Protein AF-0000000082330480 (afdb_homodimer)

Nearest PDB structures (foldseek):
  2rbc-assembly1_A-2  TM=8.526E-01  e=3.626E-24  Agrobacterium fabrum str. C58
  5c3z-assembly1_B  TM=8.902E-01  e=1.037E-22  Homo sapiens
  7agh-assembly1_B  TM=8.141E-01  e=7.090E-24  Escherichia coli K-12
  7agh-assembly2_A  TM=8.006E-01  e=2.551E-23  Escherichia coli K-12
  5bye-assembly1_B  TM=8.505E-01  e=7.400E-21  Homo sapiens

Radius of gyration: 28.76 Å; Cα contacts (8 Å, |Δi|>4): 1494; chains: 2; bounding box: 63×85×65 Å

Secondary structure (DSSP, 8-state):
---EEEEES--EEEEEEEESS---TTEEEEEEEEEEEEE-HHHHHHHHHHHTT-EEEEEEEEESSHHHHHHHHHHHHHT-B-TTEEEETT-PPPEEEEEE-TT--EEEEEE-TTTT---GGG--HHHHHTSSEEEE-SS-HHHHHHHHHHHHHTT-EEEE--GGGGGGS--HHHHHH-SEEEEEHHHHHHHHTTGGGSS--TT-EEEEE-GGG-EEEEETTEEEEEPPP----S--TTHHHHHHHHHHHHHTTT--HHHHHHHHHHHHHHHHTSSSSS-PPPHHHHHHHHHHHH-/---EEEEES--EEEEEEEESS---TTEEEEEEEEEEEEE-HHHHHHHHHHHTT-EEEEEEEEESSHHHHHHHHHHHHHT-B-TTEEEETT-PPPEEEEEE-TT--EEEEEE-TTTT---GGG--HHHHHTSSEEEE-SS-HHHHHHHHHHHHHTT-EEEE--GGGGGGS--HHHHHH-SEEEEEHHHHHHHHTTGGGGS--TT-EEEEE-GGG-EEEEETTEEEEEPPP----S--TTHHHHHHHHHHHHHTTT--HHHHHHHHHHHHHHHHTSSSSS-PPPHHHHHHHHHHHH-

Solvent-accessible surface area (backbone atoms only — not comparable to full-atom values): 28618 Å² total; per-residue (Å²): 126,76,55,32,37,36,22,27,17,31,35,26,31,36,35,40,36,35,22,65,42,74,56,42,77,80,32,75,26,46,44,74,44,77,48,73,36,49,30,37,61,20,42,38,23,28,35,22,24,17,36,52,67,31,49,23,29,33,38,29,15,25,10,67,35,71,56,21,50,51,33,50,50,53,35,46,75,39,53,31,41,59,86,51,43,42,70,38,78,96,37,46,33,14,34,38,36,40,39,32,25,71,85,66,45,38,23,37,37,32,40,62,52,34,26,68,64,62,43,51,89,67,58,56,62,67,66,57,58,69,35,59,29,38,40,39,34,66,42,56,43,65,32,47,29,47,54,40,49,52,21,53,75,63,72,26,48,28,31,37,34,42,65,94,50,46,88,75,52,74,47,61,66,37,56,44,53,24,42,30,37,49,33,40,53,69,53,44,58,58,38,69,71,37,76,63,68,73,63,46,45,80,77,28,36,38,36,35,37,50,69,72,62,16,37,34,38,42,38,81,90,43,76,44,77,42,73,37,69,96,62,69,76,68,27,63,52,53,12,66,30,18,20,53,19,32,29,49,62,33,42,74,72,64,47,54,68,67,61,16,48,48,45,8,49,47,27,17,44,54,11,13,47,31,77,52,44,77,46,44,49,38,48,68,55,47,52,51,56,52,58,66,62,76,102,128,76,57,31,37,35,23,27,18,31,35,26,31,35,35,40,35,36,23,63,42,73,56,42,77,81,32,76,26,46,43,76,44,76,50,75,36,46,30,37,61,20,42,36,23,27,35,21,25,18,37,52,66,32,50,22,30,34,38,30,16,25,9,67,35,71,57,22,50,51,33,50,51,53,36,48,75,40,54,31,42,59,86,50,42,42,70,40,78,96,39,46,34,14,33,38,37,41,39,31,23,72,87,66,45,38,24,37,38,33,40,60,54,36,25,69,64,62,44,53,88,67,60,57,62,67,66,56,58,69,35,58,31,38,39,38,35,64,40,54,44,65,30,47,28,47,53,40,48,51,21,53,75,63,71,28,48,28,31,36,33,42,65,94,50,47,89,76,52,74,47,62,66,36,55,45,55,24,43,30,38,49,32,43,53,70,52,43,57,57,38,66,71,36,76,62,70,74,63,46,46,81,76,27,36,38,36,35,38,50,70,72,63,16,37,35,37,42,38,81,90,44,75,45,78,40,74,37,69,97,63,68,77,68,26,63,53,52,12,68,30,19,19,52,21,32,28,50,61,33,43,74,71,64,45,54,70,67,62,17,49,49,47,7,48,46,27,16,44,54,12,14,47,29,77,53,42,77,45,45,49,38,48,67,55,46,52,50,57,51,57,65,62,76,101

InterPro domains:
  IPR002139 Ribokinase/fructokinase [PR00990] (7-28)
  IPR002139 Ribokinase/fructokinase [PR00990] (34-53)
  IPR002139 Ribokinase/fructokinase [PR00990] (173-188)
  IPR002139 Ribokinase/fructokinase [PR00990] (206-217)
  IPR011611 Carbohydrate kinase PfkB [PF00294] (5-280)
  IPR029056 Ribokinase-like [G3DSA:3.40.1190.20] (3-293)
  IPR029056 Ribokinase-like [SSF53613] (3-290)

Foldseek 3Di:
DAFEEEEEFFKAKEKEWEWQDDDDPVDDIDTPDMDIDIDDLRLLLQLLLLLQVHAYEYAWEAEPDPRRVRSVVRSVVSPYDDPRYYYHYPKHGWYKYWYAHPVRDIDIDIDHICGQVQALVNDDLCVLLVGQEYEYEQHAQRNLLSSLVSCVVNVHAYEYEDPPCVVPHDNLSNQLSHQEYEEEPVRVVVCVVPCRCVSHDQFHWYWYAHPQQAIWIDGPVGIETDGADDADFDAQRSLSSQLVSQLCSQVVVPHDPNVSRLLSRLQSRQCRNDDDRSPGHHSVVSVVVVVVVVD/DAFEEEEEFFKAKEKEWEWQDDDDPVDDIDTPDMDIDIDDLRLLLQLLLLLQVHAYEYAWEAEPDPRRVRSVVRSVVSPYDDPRYYYDYPKHGWYKYWYAHPVRDIDIDIDHICGAVQALVNDDLCVLLVGQEYEYEQHAQRNLLSSLVSCVVNVRAYEYEDPPCVVPHDNLSNLLSHQEYEEEPVRVVVCVVPCRCVSHDQFHWYWYAHPQQAIWIDGPVGIETDGADDADFDAQRSLSSQLVSQLCSQVVVPHDPNVSRLLSRLQSRQCRNDDDRSPGHHSVVSVVVVVVVVD

Structure (mmCIF, N/CA/C/O backbone):
data_AF-0000000082330480-model_v1
#
loop_
_entity.id
_entity.type
_entity.pdbx_description
1 polymer 'Carbohydrate kinase family protein'
#
loop_
_atom_site.group_PDB
_atom_site.id
_atom_site.type_symbol
_atom_site.label_atom_id
_atom_site.label_alt_id
_atom_site.label_comp_id
_atom_site.label_asym_id
_atom_site.label_entity_id
_atom_site.label_seq_id
_atom_site.pdbx_PDB_ins_code
_atom_site.Cartn_x
_atom_site.Cartn_y
_atom_site.Cartn_z
_atom_site.occupancy
_atom_site.B_iso_or_equiv
_atom_site.auth_seq_id
_atom_site.auth_comp_id
_atom_site.auth_asym_id
_atom_site.auth_atom_id
_atom_site.pdbx_PDB_model_num
ATOM 1 N N . MET A 1 1 ? -6.941 37.344 -7.016 1 62.72 1 MET A N 1
ATOM 2 C CA . MET A 1 1 ? -6.449 36 -7.316 1 62.72 1 MET A CA 1
ATOM 3 C C . MET A 1 1 ? -6.531 35.094 -6.086 1 62.72 1 MET A C 1
ATOM 5 O O . MET A 1 1 ? -6.43 35.594 -4.957 1 62.72 1 MET A O 1
ATOM 9 N N . PRO A 1 2 ? -6.859 33.781 -6.234 1 78.25 2 PRO A N 1
ATOM 10 C CA . PRO A 1 2 ? -6.934 32.938 -5.051 1 78.25 2 PRO A CA 1
ATOM 11 C C . PRO A 1 2 ? -5.621 32.875 -4.273 1 78.25 2 PRO A C 1
ATOM 13 O O . PRO A 1 2 ? -4.543 33.031 -4.863 1 78.25 2 PRO A O 1
ATOM 16 N N . PRO A 1 3 ? -5.77 32.906 -2.984 1 87 3 PRO A N 1
ATOM 17 C CA . PRO A 1 3 ? -4.539 32.875 -2.191 1 87 3 PRO A CA 1
ATOM 18 C C . PRO A 1 3 ? -3.719 31.609 -2.459 1 87 3 PRO A C 1
ATOM 20 O O . PRO A 1 3 ? -4.27 30.578 -2.865 1 87 3 PRO A O 1
ATOM 23 N N . THR A 1 4 ? -2.494 31.797 -2.361 1 96.5 4 THR A N 1
ATOM 24 C CA . THR A 1 4 ? -1.563 30.688 -2.502 1 96.5 4 THR A CA 1
ATOM 25 C C . THR A 1 4 ? -0.936 30.328 -1.157 1 96.5 4 THR A C 1
ATOM 27 O O . THR A 1 4 ? -0.513 31.219 -0.411 1 96.5 4 THR A O 1
ATOM 30 N N . VAL A 1 5 ? -1.019 29.078 -0.825 1 98.69 5 VAL A N 1
ATOM 31 C CA . VAL A 1 5 ? -0.498 28.609 0.459 1 98.69 5 VAL A CA 1
ATOM 32 C C . VAL A 1 5 ? 0.542 27.516 0.235 1 98.69 5 VAL A C 1
ATOM 34 O O . VAL A 1 5 ? 0.378 26.672 -0.644 1 98.69 5 VAL A O 1
ATOM 37 N N . LEU A 1 6 ? 1.58 27.562 0.942 1 98.75 6 LEU A N 1
ATOM 38 C CA . LEU A 1 6 ? 2.588 26.5 1.019 1 98.75 6 LEU A CA 1
ATOM 39 C C . LEU A 1 6 ? 2.576 25.844 2.391 1 98.75 6 LEU A C 1
ATOM 41 O O . LEU A 1 6 ? 2.74 26.516 3.412 1 98.75 6 LEU A O 1
ATOM 45 N N . THR A 1 7 ? 2.264 24.562 2.426 1 98.81 7 THR A N 1
ATOM 46 C CA . THR A 1 7 ? 2.357 23.812 3.67 1 98.81 7 THR A CA 1
ATOM 47 C C . THR A 1 7 ? 3.691 23.078 3.756 1 98.81 7 THR A C 1
ATOM 49 O O . THR A 1 7 ? 4.312 22.781 2.73 1 98.81 7 THR A O 1
ATOM 52 N N . ALA A 1 8 ? 4.137 22.812 4.988 1 98.75 8 ALA A N 1
ATOM 53 C CA . ALA A 1 8 ? 5.422 22.141 5.148 1 98.75 8 ALA A CA 1
ATOM 54 C C . ALA A 1 8 ? 5.395 21.172 6.336 1 98.75 8 ALA A C 1
ATOM 56 O O . ALA A 1 8 ? 4.91 21.531 7.414 1 98.75 8 ALA A O 1
ATOM 57 N N . GLY A 1 9 ? 5.863 19.969 6.109 1 97.94 9 GLY A N 1
ATOM 58 C CA . GLY A 1 9 ? 5.973 19 7.191 1 97.94 9 GLY A CA 1
ATOM 59 C C . GLY A 1 9 ? 5.828 17.562 6.727 1 97.94 9 GLY A C 1
ATOM 60 O O . GLY A 1 9 ? 6.434 17.172 5.734 1 97.94 9 GLY A O 1
ATOM 61 N N . HIS A 1 10 ? 5.066 16.828 7.492 1 97.19 10 HIS A N 1
ATOM 62 C CA . HIS A 1 10 ? 5.074 15.375 7.34 1 97.19 10 HIS A CA 1
ATOM 63 C C . HIS A 1 10 ? 4.066 14.922 6.285 1 97.19 10 HIS A C 1
ATOM 65 O O . HIS A 1 10 ? 2.973 15.484 6.188 1 97.19 10 HIS A O 1
ATOM 71 N N . VAL A 1 11 ? 4.5 13.961 5.49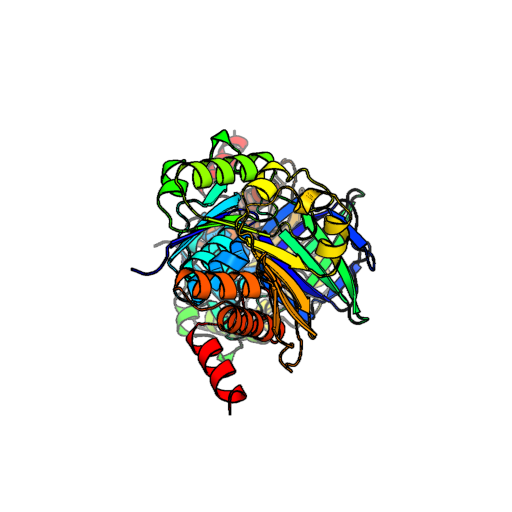6 1 97.81 11 VAL A N 1
ATOM 72 C CA . VAL A 1 11 ? 3.721 13.219 4.512 1 97.81 11 VAL A CA 1
ATOM 73 C C . VAL A 1 11 ? 3.854 11.719 4.773 1 97.81 11 VAL A C 1
ATOM 75 O O . VAL A 1 11 ? 4.949 11.164 4.688 1 97.81 11 VAL A O 1
ATOM 78 N N . ASN A 1 12 ? 2.842 11.078 5.133 1 95.81 12 ASN A N 1
ATOM 79 C CA . ASN A 1 12 ? 2.943 9.656 5.461 1 95.81 12 ASN A CA 1
ATOM 80 C C . ASN A 1 12 ? 1.788 8.859 4.863 1 95.81 12 ASN A C 1
ATOM 82 O O . ASN A 1 12 ? 0.95 9.414 4.148 1 95.81 12 ASN A O 1
ATOM 86 N N . TRP A 1 13 ? 1.861 7.543 4.926 1 96.81 13 TRP A N 1
ATOM 87 C CA . TRP A 1 13 ? 0.821 6.602 4.523 1 96.81 13 TRP A CA 1
ATOM 88 C C . TRP A 1 13 ? 0.275 5.844 5.73 1 96.81 13 TRP A C 1
ATOM 90 O O . TRP A 1 13 ? 1.041 5.285 6.52 1 96.81 13 TRP A O 1
ATOM 100 N N . ASP A 1 14 ? -1.039 5.91 5.883 1 95.56 14 ASP A N 1
ATOM 101 C CA . ASP A 1 14 ? -1.697 5.297 7.031 1 95.56 14 ASP A CA 1
ATOM 102 C C . ASP A 1 14 ? -2.535 4.094 6.609 1 95.56 14 ASP A C 1
ATOM 104 O O . ASP A 1 14 ? -3.275 4.16 5.625 1 95.56 14 ASP A O 1
ATOM 108 N N . VAL A 1 15 ? -2.373 3.014 7.359 1 95.81 15 VAL A N 1
ATOM 109 C CA . VAL A 1 15 ? -3.135 1.795 7.109 1 95.81 15 VAL A CA 1
ATOM 110 C C . VAL A 1 15 ? -3.85 1.36 8.383 1 95.81 15 VAL A C 1
ATOM 112 O O . VAL A 1 15 ? -3.217 1.177 9.43 1 95.81 15 VAL A O 1
ATOM 115 N N . THR A 1 16 ? -5.141 1.249 8.344 1 94.25 16 THR A N 1
ATOM 116 C CA . THR A 1 16 ? -5.914 0.692 9.453 1 94.25 16 THR A CA 1
ATOM 117 C C . THR A 1 16 ? -6.395 -0.718 9.117 1 94.25 16 THR A C 1
ATOM 119 O O . THR A 1 16 ? -7.043 -0.932 8.086 1 94.25 16 THR A O 1
ATOM 122 N N . LEU A 1 17 ? -6.07 -1.646 9.922 1 96.69 17 LEU A N 1
ATOM 123 C CA . LEU A 1 17 ? -6.496 -3.035 9.797 1 96.69 17 LEU A CA 1
ATOM 124 C C . LEU A 1 17 ? -7.402 -3.438 10.953 1 96.69 17 LEU A C 1
ATOM 126 O O . LEU A 1 17 ? -6.977 -3.432 12.109 1 96.69 17 LEU A O 1
ATOM 130 N N . ARG A 1 18 ? -8.609 -3.672 10.656 1 96.19 18 ARG A N 1
ATOM 131 C CA . ARG A 1 18 ? -9.461 -4.359 11.625 1 96.19 18 ARG A CA 1
ATOM 132 C C . ARG A 1 18 ? -9.281 -5.871 11.531 1 96.19 18 ARG A C 1
ATOM 134 O O . ARG A 1 18 ? -9.461 -6.457 10.461 1 96.19 18 ARG A O 1
ATOM 141 N N . VAL A 1 19 ? -8.875 -6.5 12.641 1 97.69 19 VAL A N 1
ATOM 142 C CA . VAL A 1 19 ? -8.508 -7.914 12.625 1 97.69 19 VAL A CA 1
ATOM 143 C C . VAL A 1 19 ? -9.312 -8.664 13.68 1 97.69 19 VAL A C 1
ATOM 145 O O . VAL A 1 19 ? -9.859 -8.062 14.609 1 97.69 19 VAL A O 1
ATOM 148 N N . ASP A 1 20 ? -9.438 -10 13.516 1 97.69 20 ASP A N 1
ATOM 149 C CA . ASP A 1 20 ? -10.148 -10.805 14.5 1 97.69 20 ASP A CA 1
ATOM 150 C C . ASP A 1 20 ? -9.398 -10.828 15.836 1 97.69 20 ASP A C 1
ATOM 152 O O . ASP A 1 20 ? -10.016 -10.742 16.906 1 97.69 20 ASP A O 1
ATOM 156 N N . ARG A 1 21 ? -8.07 -10.852 15.742 1 96.19 21 ARG A N 1
ATOM 157 C CA . ARG A 1 21 ? -7.195 -10.812 16.906 1 96.19 21 ARG A CA 1
ATOM 158 C C . ARG A 1 21 ? -5.844 -10.203 16.562 1 96.19 21 ARG A C 1
ATOM 160 O O . ARG A 1 21 ? -5.441 -10.188 15.406 1 96.19 21 ARG A O 1
ATOM 167 N N . LEU A 1 22 ? -5.191 -9.711 17.594 1 95.44 22 LEU A N 1
ATOM 168 C CA . LEU A 1 22 ? -3.84 -9.211 17.375 1 95.44 22 LEU A CA 1
ATOM 169 C C . LEU A 1 22 ? -2.869 -10.352 17.109 1 95.44 22 LEU A C 1
ATOM 171 O O . LEU A 1 22 ? -3.035 -11.453 17.641 1 95.44 22 LEU A O 1
ATOM 175 N N . PRO A 1 23 ? -1.831 -10.094 16.312 1 92.19 23 PRO A N 1
ATOM 176 C CA . PRO A 1 23 ? -0.873 -11.133 15.922 1 92.19 23 PRO A CA 1
ATOM 177 C C . PRO A 1 23 ? -0.179 -11.773 17.125 1 92.19 23 PRO A C 1
ATOM 179 O O . PRO A 1 23 ? 0.155 -11.086 18.078 1 92.19 23 PRO A O 1
ATOM 182 N N . VAL A 1 24 ? -0.023 -13.039 17.062 1 92.88 24 VAL A N 1
ATOM 183 C CA . VAL A 1 24 ? 0.733 -13.812 18.031 1 92.88 24 VAL A CA 1
ATOM 184 C C . VAL A 1 24 ? 1.781 -14.664 17.328 1 92.88 24 VAL A C 1
ATOM 186 O O . VAL A 1 24 ? 1.666 -14.93 16.125 1 92.88 24 VAL A O 1
ATOM 189 N N . PRO A 1 25 ? 2.84 -15.016 18.062 1 92.31 25 PRO A N 1
ATOM 190 C CA . PRO A 1 25 ? 3.865 -15.844 17.422 1 92.31 25 PRO A CA 1
ATOM 191 C C . PRO A 1 25 ? 3.289 -17.109 16.781 1 92.31 25 PRO A C 1
ATOM 193 O O . PRO A 1 25 ? 2.432 -17.766 17.375 1 92.31 25 PRO A O 1
ATOM 196 N N . ASP A 1 26 ? 3.768 -17.375 15.555 1 91.62 26 ASP A N 1
ATOM 197 C CA . ASP A 1 26 ? 3.373 -18.547 14.766 1 91.62 26 ASP A CA 1
ATOM 198 C C . ASP A 1 26 ? 1.856 -18.609 14.594 1 91.62 26 ASP A C 1
ATOM 200 O O . ASP A 1 26 ? 1.266 -19.688 14.609 1 91.62 26 ASP A O 1
ATOM 204 N N . GLY A 1 27 ? 1.288 -17.453 14.578 1 92.25 27 GLY A N 1
ATOM 205 C CA . GLY A 1 27 ? -0.159 -17.375 14.453 1 92.25 27 GLY A CA 1
ATOM 206 C C . GLY A 1 27 ? -0.612 -16.719 13.164 1 92.25 27 GLY A C 1
ATOM 207 O O . GLY A 1 27 ? 0.213 -16.266 12.359 1 92.25 27 GLY A O 1
ATOM 208 N N . GLU A 1 28 ? -1.935 -16.828 13 1 94.19 28 GLU A N 1
ATOM 209 C CA . GLU A 1 28 ? -2.611 -16.172 11.883 1 94.19 28 GLU A CA 1
ATOM 210 C C . GLU A 1 28 ? -3.818 -15.375 12.359 1 94.19 28 GLU A C 1
ATOM 212 O O . GLU A 1 28 ? -4.512 -15.781 13.297 1 94.19 28 GLU A O 1
ATOM 217 N N . ALA A 1 29 ? -3.955 -14.242 11.836 1 95.94 29 ALA A N 1
ATOM 218 C CA . ALA A 1 29 ? -5.133 -13.422 12.094 1 95.94 29 ALA A CA 1
ATOM 219 C C . ALA A 1 29 ? -5.828 -13.023 10.797 1 95.94 29 ALA A C 1
ATOM 221 O O . ALA A 1 29 ? -5.176 -12.844 9.766 1 95.94 29 ALA A O 1
ATOM 222 N N . THR A 1 30 ? -7.113 -12.898 10.906 1 97.44 30 THR A N 1
ATOM 223 C CA . THR A 1 30 ? -7.922 -12.547 9.75 1 97.44 30 THR A CA 1
ATOM 224 C C . THR A 1 30 ? -8.195 -11.039 9.719 1 97.44 30 THR A C 1
ATOM 226 O O . THR A 1 30 ? -8.602 -10.461 10.727 1 97.44 30 THR A O 1
ATOM 229 N N . ILE A 1 31 ? -7.98 -10.445 8.609 1 97.56 31 ILE A N 1
ATOM 230 C CA . ILE A 1 31 ? -8.328 -9.039 8.406 1 97.56 31 ILE A CA 1
ATOM 231 C C . ILE A 1 31 ? -9.797 -8.922 8.016 1 97.56 31 ILE A C 1
ATOM 233 O O . ILE A 1 31 ? -10.211 -9.438 6.977 1 97.56 31 ILE A O 1
ATOM 237 N N . ARG A 1 32 ? -10.5 -8.227 8.805 1 95.75 32 ARG A N 1
ATOM 238 C CA . ARG A 1 32 ? -11.914 -8 8.531 1 95.75 32 ARG A CA 1
ATOM 239 C C . ARG A 1 32 ? -12.109 -6.871 7.527 1 95.75 32 ARG A C 1
ATOM 241 O O . ARG A 1 32 ? -12.984 -6.945 6.66 1 95.75 32 ARG A O 1
ATOM 248 N N . SER A 1 33 ? -11.344 -5.941 7.707 1 92.62 33 SER A N 1
ATOM 249 C CA . SER A 1 33 ? -11.383 -4.801 6.801 1 92.62 33 SER A CA 1
ATOM 250 C C . SER A 1 33 ? -10.07 -4.031 6.828 1 92.62 33 SER A C 1
ATOM 252 O O . SER A 1 33 ? -9.312 -4.117 7.797 1 92.62 33 SER A O 1
ATOM 254 N N . GLN A 1 34 ? -9.805 -3.408 5.723 1 93.94 34 GLN A N 1
ATOM 255 C CA . GLN A 1 34 ? -8.609 -2.578 5.574 1 93.94 34 GLN A CA 1
ATOM 256 C C . GLN A 1 34 ? -8.953 -1.229 4.953 1 93.94 34 GLN A C 1
ATOM 258 O O . GLN A 1 34 ? -9.727 -1.16 3.994 1 93.94 34 GLN A O 1
ATOM 263 N N . ARG A 1 35 ? -8.414 -0.205 5.574 1 90.88 35 ARG A N 1
ATOM 264 C CA . ARG A 1 35 ? -8.508 1.139 5.012 1 90.88 35 ARG A CA 1
ATOM 265 C C . ARG A 1 35 ? -7.137 1.797 4.934 1 90.88 35 ARG A C 1
ATOM 267 O O . ARG A 1 35 ? -6.328 1.67 5.855 1 90.88 35 ARG A O 1
ATOM 274 N N . GLN A 1 36 ? -6.91 2.402 3.805 1 93.38 36 GLN A N 1
ATOM 275 C CA . GLN A 1 36 ? -5.637 3.086 3.594 1 93.38 36 GLN A CA 1
ATOM 276 C C . GLN A 1 36 ? -5.855 4.523 3.127 1 93.38 36 GLN A C 1
ATOM 278 O O . GLN A 1 36 ? -6.824 4.809 2.422 1 93.38 36 GLN A O 1
ATOM 283 N N . SER A 1 37 ? -4.984 5.43 3.553 1 92.81 37 SER A N 1
ATOM 284 C CA . SER A 1 37 ? -5.027 6.816 3.107 1 92.81 37 SER A CA 1
ATOM 285 C C . SER A 1 37 ? -3.699 7.523 3.369 1 92.81 37 SER A C 1
ATOM 287 O O . SER A 1 37 ? -2.895 7.059 4.18 1 92.81 37 SER A O 1
ATOM 289 N N . GLY A 1 38 ? -3.549 8.578 2.592 1 95.12 38 GLY A N 1
ATOM 290 C CA . GLY A 1 38 ? -2.471 9.484 2.967 1 95.12 38 GLY A CA 1
ATOM 291 C C . GLY A 1 38 ? -2.654 10.094 4.344 1 95.12 38 GLY A C 1
ATOM 292 O O . GLY A 1 38 ? -3.785 10.25 4.812 1 95.12 38 GLY A O 1
ATOM 293 N N . GLY A 1 39 ? -1.519 10.445 4.969 1 94.88 39 GLY A N 1
ATOM 294 C CA . GLY A 1 39 ? -1.505 11.109 6.262 1 94.88 39 GLY A CA 1
ATOM 295 C C . GLY A 1 39 ? -0.396 12.141 6.391 1 94.88 39 GLY A C 1
ATOM 296 O O . GLY A 1 39 ? 0.227 12.516 5.398 1 94.88 39 GLY A O 1
ATOM 297 N N . GLY A 1 40 ? -0.272 12.562 7.664 1 95.19 40 GLY A N 1
ATOM 298 C CA . GLY A 1 40 ? 0.651 13.648 7.93 1 95.19 40 GLY A CA 1
ATOM 299 C C . GLY A 1 40 ? -0.026 15.008 7.973 1 95.19 40 GLY A C 1
ATOM 300 O O . GLY A 1 40 ? -0.77 15.367 7.059 1 95.19 40 GLY A O 1
ATOM 301 N N . SER A 1 41 ? 0.338 15.695 8.914 1 95.38 41 SER A N 1
ATOM 302 C CA . SER A 1 41 ? -0.377 16.938 9.148 1 95.38 41 SER A CA 1
ATOM 303 C C . SER A 1 41 ? -0.227 17.906 7.973 1 95.38 41 SER A C 1
ATOM 305 O O . SER A 1 41 ? -1.214 18.469 7.5 1 95.38 41 SER A O 1
ATOM 307 N N . ALA A 1 42 ? 0.985 18.094 7.473 1 97.75 42 ALA A N 1
ATOM 308 C CA . ALA A 1 42 ? 1.202 19.016 6.363 1 97.75 42 ALA A CA 1
ATOM 309 C C . ALA A 1 42 ? 0.438 18.562 5.121 1 97.75 42 ALA A C 1
ATOM 311 O O . ALA A 1 42 ? -0.205 19.375 4.453 1 97.75 42 ALA A O 1
ATOM 312 N N . ALA A 1 43 ? 0.511 17.297 4.859 1 97.81 43 ALA A N 1
ATOM 313 C CA . ALA A 1 43 ? -0.196 16.734 3.709 1 97.81 43 ALA A CA 1
ATOM 314 C C . ALA A 1 43 ? -1.707 16.859 3.881 1 97.81 43 ALA A C 1
ATOM 316 O O . ALA A 1 43 ? -2.422 17.203 2.934 1 97.81 43 ALA A O 1
ATOM 317 N N . ASN A 1 44 ? -2.184 16.578 5.055 1 96.81 44 ASN A N 1
ATOM 318 C CA . ASN A 1 44 ? -3.613 16.688 5.332 1 96.81 44 ASN A CA 1
ATOM 319 C C . ASN A 1 44 ? -4.121 18.109 5.137 1 96.81 44 ASN A C 1
ATOM 321 O O . ASN A 1 44 ? -5.156 18.328 4.504 1 96.81 44 ASN A O 1
ATOM 325 N N . VAL A 1 45 ? -3.385 19.078 5.656 1 98.31 45 VAL A N 1
ATOM 326 C CA . VAL A 1 45 ? -3.795 20.469 5.52 1 98.31 45 VAL A CA 1
ATOM 327 C C . VAL A 1 45 ? -3.746 20.891 4.047 1 98.31 45 VAL A C 1
ATOM 329 O O . VAL A 1 45 ? -4.645 21.578 3.559 1 98.31 45 VAL A O 1
ATOM 332 N N . ALA A 1 46 ? -2.707 20.453 3.34 1 98.44 46 ALA A N 1
ATOM 333 C CA . ALA A 1 46 ? -2.584 20.781 1.921 1 98.44 46 ALA A CA 1
ATOM 334 C C . ALA A 1 46 ? -3.783 20.25 1.135 1 98.44 46 ALA A C 1
ATOM 336 O O . ALA A 1 46 ? -4.387 21 0.352 1 98.44 46 ALA A O 1
ATOM 337 N N . ALA A 1 47 ? -4.117 19.031 1.384 1 97.62 47 ALA A N 1
ATOM 338 C CA . ALA A 1 47 ? -5.246 18.438 0.678 1 97.62 47 ALA A CA 1
ATOM 339 C C . ALA A 1 47 ? -6.547 19.141 1.018 1 97.62 47 ALA A C 1
ATOM 341 O O . ALA A 1 47 ? -7.379 19.391 0.138 1 97.62 47 ALA A O 1
ATOM 342 N N . ALA A 1 48 ? -6.719 19.453 2.293 1 97.56 48 ALA A N 1
ATOM 343 C CA . ALA A 1 48 ? -7.93 20.156 2.732 1 97.56 48 ALA A CA 1
ATOM 344 C C . ALA A 1 48 ? -8.031 21.531 2.09 1 97.56 48 ALA A C 1
ATOM 346 O O . ALA A 1 48 ? -9.102 21.938 1.628 1 97.56 48 ALA A O 1
ATOM 347 N N . LEU A 1 49 ? -6.938 22.281 2.029 1 98.31 49 LEU A N 1
ATOM 348 C CA . LEU A 1 49 ? -6.922 23.594 1.4 1 98.31 49 LEU A CA 1
ATOM 349 C C . LEU A 1 49 ? -7.27 23.5 -0.081 1 98.31 49 LEU A C 1
ATOM 351 O O . LEU A 1 49 ? -8.055 24.297 -0.594 1 98.31 49 LEU A O 1
ATOM 355 N N . ALA A 1 50 ? -6.66 22.516 -0.712 1 97.19 50 ALA A N 1
ATOM 356 C CA . ALA A 1 50 ? -6.961 22.312 -2.127 1 97.19 50 ALA A CA 1
ATOM 357 C C . ALA A 1 50 ? -8.445 22.047 -2.338 1 97.19 50 ALA A C 1
ATOM 359 O O . ALA A 1 50 ? -9.062 22.578 -3.266 1 97.19 50 ALA A O 1
ATOM 360 N N . GLY A 1 51 ? -9.016 21.281 -1.462 1 95.5 51 GLY A N 1
ATOM 361 C CA . GLY A 1 51 ? -10.445 21 -1.521 1 95.5 51 GLY A CA 1
ATOM 362 C C . GLY A 1 51 ? -11.297 22.25 -1.331 1 95.5 51 GLY A C 1
ATOM 363 O O . GLY A 1 51 ? -12.445 22.281 -1.774 1 95.5 51 GLY A O 1
ATOM 364 N N . LEU A 1 52 ? -10.766 23.188 -0.667 1 96.81 52 LEU A N 1
ATOM 365 C CA . LEU A 1 52 ? -11.445 24.453 -0.434 1 96.81 52 LEU A CA 1
ATOM 366 C C . LEU A 1 52 ? -11.078 25.469 -1.508 1 96.81 52 LEU A C 1
ATOM 368 O O . LEU A 1 52 ? -11.289 26.672 -1.328 1 96.81 52 LEU A O 1
ATOM 372 N N . GLU A 1 53 ? -10.391 24.984 -2.559 1 95.25 53 GLU A N 1
ATOM 373 C CA . GLU A 1 53 ? -10.086 25.734 -3.768 1 95.25 53 GLU A CA 1
ATOM 374 C C . GLU A 1 53 ? -8.992 26.766 -3.508 1 95.25 53 GLU A C 1
ATOM 376 O O . GLU A 1 53 ? -9.008 27.859 -4.09 1 95.25 53 GLU A O 1
ATOM 381 N N . VAL A 1 54 ? -8.172 26.547 -2.604 1 97.56 54 VAL A N 1
ATOM 382 C CA . VAL A 1 54 ? -6.965 27.328 -2.377 1 97.56 54 VAL A CA 1
ATOM 383 C C . VAL A 1 54 ? -5.793 26.719 -3.137 1 97.56 54 VAL A C 1
ATOM 385 O O . VAL A 1 54 ? -5.574 25.5 -3.078 1 97.56 54 VAL A O 1
ATOM 388 N N . GLU A 1 55 ? -5.098 27.5 -3.932 1 97.88 55 GLU A N 1
ATOM 389 C CA . GLU A 1 55 ? -3.889 27.016 -4.582 1 97.88 55 GLU A CA 1
ATOM 390 C C . GLU A 1 55 ? -2.816 26.656 -3.559 1 97.88 55 GLU A C 1
ATOM 392 O O . GLU A 1 55 ? -2.342 27.516 -2.82 1 97.88 55 GLU A O 1
ATOM 397 N N . THR A 1 56 ? -2.496 25.375 -3.521 1 98.38 56 THR A N 1
ATOM 398 C CA . THR A 1 56 ? -1.675 24.906 -2.406 1 98.38 56 THR A CA 1
ATOM 399 C C . THR A 1 56 ? -0.496 24.078 -2.912 1 98.38 56 THR A C 1
ATOM 401 O O . THR A 1 56 ? -0.647 23.266 -3.828 1 98.38 56 THR A O 1
ATOM 404 N N . GLY A 1 57 ? 0.685 24.359 -2.342 1 98.5 57 GLY A N 1
ATOM 405 C CA . GLY A 1 57 ? 1.864 23.516 -2.49 1 98.5 57 GLY A CA 1
ATOM 406 C C . GLY A 1 57 ? 2.314 22.875 -1.187 1 98.5 57 GLY A C 1
ATOM 407 O O . GLY A 1 57 ? 1.777 23.188 -0.122 1 98.5 57 GLY A O 1
ATOM 408 N N . LEU A 1 58 ? 3.328 22.031 -1.276 1 98.5 58 LEU A N 1
ATOM 409 C CA . LEU A 1 58 ? 3.756 21.25 -0.121 1 98.5 58 LEU A CA 1
ATOM 410 C C . LEU A 1 58 ? 5.27 21.047 -0.127 1 98.5 58 LEU A C 1
ATOM 412 O O . LEU A 1 58 ? 5.848 20.688 -1.154 1 98.5 58 LEU A O 1
ATOM 416 N N . ILE A 1 59 ? 5.832 21.406 0.961 1 98.69 59 ILE A N 1
ATOM 417 C CA . ILE A 1 59 ? 7.219 21.016 1.217 1 98.69 59 ILE A CA 1
ATOM 418 C C . ILE A 1 59 ? 7.258 19.812 2.156 1 98.69 59 ILE A C 1
ATOM 420 O O . ILE A 1 59 ? 6.816 19.906 3.305 1 98.69 59 ILE A O 1
ATOM 424 N N . GLY A 1 60 ? 7.703 18.75 1.728 1 98.56 60 GLY A N 1
ATOM 425 C CA . GLY A 1 60 ? 7.84 17.484 2.455 1 98.56 60 GLY A CA 1
ATOM 426 C C . GLY A 1 60 ? 8.641 16.453 1.701 1 98.56 60 GLY A C 1
ATOM 427 O O . GLY A 1 60 ? 9.305 16.766 0.714 1 98.56 60 GLY A O 1
ATOM 428 N N . SER A 1 61 ? 8.648 15.203 2.223 1 98.81 61 SER A N 1
ATOM 429 C CA . SER A 1 61 ? 9.43 14.164 1.56 1 98.81 61 SER A CA 1
ATOM 430 C C . SER A 1 61 ? 8.781 12.797 1.725 1 98.81 61 SER A C 1
ATOM 432 O O . SER A 1 61 ? 8.164 12.516 2.754 1 98.81 61 SER A O 1
ATOM 434 N N . VAL A 1 62 ? 8.93 12.008 0.705 1 98.62 62 VAL A N 1
ATOM 435 C CA . VAL A 1 62 ? 8.539 10.609 0.691 1 98.62 62 VAL A CA 1
ATOM 436 C C . VAL A 1 62 ? 9.633 9.766 0.036 1 98.62 62 VAL A C 1
ATOM 438 O O . VAL A 1 62 ? 10.547 10.312 -0.596 1 98.62 62 VAL A O 1
ATOM 441 N N . GLY A 1 63 ? 9.562 8.492 0.319 1 98.25 63 GLY A N 1
ATOM 442 C CA . GLY A 1 63 ? 10.438 7.586 -0.411 1 98.25 63 GLY A CA 1
ATOM 443 C C . GLY A 1 63 ? 9.945 7.285 -1.813 1 98.25 63 GLY A C 1
ATOM 444 O O . GLY A 1 63 ? 8.867 7.734 -2.209 1 98.25 63 GLY A O 1
ATOM 445 N N . ASP A 1 64 ? 10.727 6.559 -2.598 1 97.19 64 ASP A N 1
ATOM 446 C CA . ASP A 1 64 ? 10.328 6.137 -3.936 1 97.19 64 ASP A CA 1
ATOM 447 C C . ASP A 1 64 ? 9.648 4.766 -3.896 1 97.19 64 ASP A C 1
ATOM 449 O O . ASP A 1 64 ? 9.617 4.055 -4.902 1 97.19 64 ASP A O 1
ATOM 453 N N . ASP A 1 65 ? 9.148 4.398 -2.791 1 95 65 ASP A N 1
ATOM 454 C CA . ASP A 1 65 ? 8.461 3.127 -2.604 1 95 65 ASP A CA 1
ATOM 455 C C . ASP A 1 65 ? 6.98 3.246 -2.969 1 95 65 ASP A C 1
ATOM 457 O O . ASP A 1 65 ? 6.527 4.305 -3.41 1 95 65 ASP A O 1
ATOM 461 N N . ASP A 1 66 ? 6.238 2.129 -2.824 1 95 66 ASP A N 1
ATOM 462 C CA . ASP A 1 66 ? 4.832 2.084 -3.209 1 95 66 ASP A CA 1
ATOM 463 C C . ASP A 1 66 ? 4 3.045 -2.363 1 95 66 ASP A C 1
ATOM 465 O O . ASP A 1 66 ? 3.068 3.676 -2.865 1 95 66 ASP A O 1
ATOM 469 N N . ASN A 1 67 ? 4.297 3.121 -1.049 1 97 67 ASN A N 1
ATOM 470 C CA . ASN A 1 67 ? 3.586 4.066 -0.196 1 97 67 ASN A CA 1
ATOM 471 C C . ASN A 1 67 ? 3.789 5.504 -0.665 1 97 67 ASN A C 1
ATOM 473 O O . ASN A 1 67 ? 2.85 6.305 -0.658 1 97 67 ASN A O 1
ATOM 477 N N . GLY A 1 68 ? 5.043 5.805 -1.036 1 97.94 68 GLY A N 1
ATOM 478 C CA . GLY A 1 68 ? 5.312 7.125 -1.583 1 97.94 68 GLY A CA 1
ATOM 479 C C . GLY A 1 68 ? 4.527 7.418 -2.848 1 97.94 68 GLY A C 1
ATOM 480 O O . GLY A 1 68 ? 4.02 8.531 -3.025 1 97.94 68 GLY A O 1
ATOM 481 N N . LEU A 1 69 ? 4.457 6.414 -3.674 1 97.19 69 LEU A N 1
ATOM 482 C CA . LEU A 1 69 ? 3.674 6.543 -4.898 1 97.19 69 LEU A CA 1
ATOM 483 C C . LEU A 1 69 ? 2.211 6.832 -4.582 1 97.19 69 LEU A C 1
ATOM 485 O O . LEU A 1 69 ? 1.606 7.727 -5.176 1 97.19 69 LEU A O 1
ATOM 489 N N . LEU A 1 70 ? 1.672 6.09 -3.691 1 96.88 70 LEU A N 1
ATOM 490 C CA . LEU A 1 70 ? 0.267 6.258 -3.334 1 96.88 70 LEU A CA 1
ATOM 491 C C . LEU A 1 70 ? 0.027 7.617 -2.689 1 96.88 70 LEU A C 1
ATOM 493 O O . LEU A 1 70 ? -0.971 8.281 -2.982 1 96.88 70 LEU A O 1
ATOM 497 N N . ALA A 1 71 ? 0.898 8.016 -1.81 1 97.69 71 ALA A N 1
ATOM 498 C CA . ALA A 1 71 ? 0.778 9.32 -1.165 1 97.69 71 ALA A CA 1
ATOM 499 C C . ALA A 1 71 ? 0.776 10.445 -2.197 1 97.69 71 ALA A C 1
ATOM 501 O O . ALA A 1 71 ? -0.058 11.352 -2.137 1 97.69 71 ALA A O 1
ATOM 502 N N . ARG A 1 72 ? 1.696 10.406 -3.152 1 98.12 72 ARG A N 1
ATOM 503 C CA . ARG A 1 72 ? 1.798 11.422 -4.191 1 98.12 72 ARG A CA 1
ATOM 504 C C . ARG A 1 72 ? 0.546 11.445 -5.062 1 98.12 72 ARG A C 1
ATOM 506 O O . ARG A 1 72 ? 0.015 12.516 -5.367 1 98.12 72 ARG A O 1
ATOM 513 N N . ARG A 1 73 ? 0.102 10.305 -5.422 1 96.38 73 ARG A N 1
ATOM 514 C CA . ARG A 1 73 ? -1.097 10.211 -6.25 1 96.38 73 ARG A CA 1
ATOM 515 C C . ARG A 1 73 ? -2.295 10.844 -5.547 1 96.38 73 ARG A C 1
ATOM 517 O O . ARG A 1 73 ? -3.057 11.594 -6.16 1 96.38 73 ARG A O 1
ATOM 524 N N . GLY A 1 74 ? -2.443 10.547 -4.289 1 95.81 74 GLY A N 1
ATOM 525 C CA . GLY A 1 74 ? -3.537 11.125 -3.52 1 95.81 74 GLY A CA 1
ATOM 526 C C . GLY A 1 74 ? -3.48 12.641 -3.445 1 95.81 74 GLY A C 1
ATOM 527 O O . GLY A 1 74 ? -4.508 13.312 -3.564 1 95.81 74 GLY A O 1
ATOM 528 N N . LEU A 1 75 ? -2.322 13.148 -3.264 1 97.94 75 LEU A N 1
ATOM 529 C CA . LEU A 1 75 ? -2.139 14.594 -3.17 1 97.94 75 LEU A CA 1
ATOM 530 C C . LEU A 1 75 ? -2.391 15.266 -4.52 1 97.94 75 LEU A C 1
ATOM 532 O O . LEU A 1 75 ? -3.035 16.312 -4.586 1 97.94 75 LEU A O 1
ATOM 536 N N . GLU A 1 76 ? -1.909 14.625 -5.559 1 97.31 76 GLU A N 1
ATOM 537 C CA . GLU A 1 76 ? -2.146 15.156 -6.898 1 97.31 76 GLU A CA 1
ATOM 538 C C . GLU A 1 76 ? -3.635 15.164 -7.234 1 97.31 76 GLU A C 1
ATOM 540 O O . GLU A 1 76 ? -4.145 16.141 -7.781 1 97.31 76 GLU A O 1
ATOM 545 N N . GLU A 1 77 ? -4.277 14.125 -6.91 1 95.38 77 GLU A N 1
ATOM 546 C CA . GLU A 1 77 ? -5.711 14.031 -7.164 1 95.38 77 GLU A CA 1
ATOM 547 C C . GLU A 1 77 ? -6.48 15.094 -6.387 1 95.38 77 GLU A C 1
ATOM 549 O O . GLU A 1 77 ? -7.508 15.586 -6.859 1 95.38 77 GLU A O 1
ATOM 554 N N . ALA A 1 78 ? -5.973 15.477 -5.223 1 95.56 78 ALA A N 1
ATOM 555 C CA . ALA A 1 78 ? -6.605 16.5 -4.398 1 95.56 78 ALA A CA 1
ATOM 556 C C . ALA A 1 78 ? -6.336 17.891 -4.953 1 95.56 78 ALA A C 1
ATOM 558 O O . ALA A 1 78 ? -6.953 18.875 -4.52 1 95.56 78 ALA A O 1
ATOM 559 N N . GLY A 1 79 ? -5.328 18.031 -5.859 1 96.81 79 GLY A N 1
ATOM 560 C CA . GLY A 1 79 ? -5.016 19.312 -6.473 1 96.81 79 GLY A CA 1
ATOM 561 C C . GLY A 1 79 ? -3.828 20.016 -5.832 1 96.81 79 GLY A C 1
ATOM 562 O O . GLY A 1 79 ? -3.645 21.219 -6.004 1 96.81 79 GLY A O 1
ATOM 563 N N . VAL A 1 80 ? -3.021 19.281 -5.117 1 98.25 80 VAL A N 1
ATOM 564 C CA . VAL A 1 80 ? -1.859 19.859 -4.449 1 98.25 80 VAL A CA 1
ATOM 565 C C . VAL A 1 80 ? -0.665 19.859 -5.402 1 98.25 80 VAL A C 1
ATOM 567 O O . VAL A 1 80 ? -0.396 18.859 -6.07 1 98.25 80 VAL A O 1
ATOM 570 N N . SER A 1 81 ? -0.032 20.984 -5.523 1 98.38 81 SER A N 1
ATOM 571 C CA . SER A 1 81 ? 1.214 21.016 -6.281 1 98.38 81 SER A CA 1
ATOM 572 C C . SER A 1 81 ? 2.322 20.25 -5.555 1 98.38 81 SER A C 1
ATOM 574 O O . SER A 1 81 ? 2.598 20.531 -4.383 1 98.38 81 SER A O 1
ATOM 576 N N . LEU A 1 82 ? 2.977 19.375 -6.293 1 98.38 82 LEU A N 1
ATOM 577 C CA . LEU A 1 82 ? 3.984 18.531 -5.656 1 98.38 82 LEU A CA 1
ATOM 578 C C . LEU A 1 82 ? 5.391 19 -6.016 1 98.38 82 LEU A C 1
ATOM 580 O O . LEU A 1 82 ? 6.363 18.281 -5.797 1 98.38 82 LEU A O 1
ATOM 584 N N . SER A 1 83 ? 5.477 20.172 -6.523 1 97.12 83 SER A N 1
ATOM 585 C CA . SER A 1 83 ? 6.773 20.688 -6.961 1 97.12 83 SER A CA 1
ATOM 586 C C . SER A 1 83 ? 7.75 20.781 -5.797 1 97.12 83 SER A C 1
ATOM 588 O O . SER A 1 83 ? 8.969 20.719 -5.988 1 97.12 83 SER A O 1
ATOM 590 N N . GLY A 1 84 ? 7.277 20.953 -4.562 1 97.75 84 GLY A N 1
ATOM 591 C CA . GLY A 1 84 ? 8.125 21.078 -3.389 1 97.75 84 GLY A CA 1
ATOM 592 C C . GLY A 1 84 ? 8.273 19.781 -2.617 1 97.75 84 GLY A C 1
ATOM 593 O O . GLY A 1 84 ? 8.953 19.734 -1.595 1 97.75 84 GLY A O 1
ATOM 594 N N . LEU A 1 85 ? 7.664 18.734 -3.094 1 98.56 85 LEU A N 1
ATOM 595 C CA . LEU A 1 85 ? 7.758 17.438 -2.439 1 98.56 85 LEU A CA 1
ATOM 596 C C . LEU A 1 85 ? 8.969 16.656 -2.943 1 98.56 85 LEU A C 1
ATOM 598 O O . LEU A 1 85 ? 9.062 16.344 -4.133 1 98.56 85 LEU A O 1
ATOM 602 N N . ARG A 1 86 ? 9.828 16.312 -2.055 1 98.5 86 ARG A N 1
ATOM 603 C CA . ARG A 1 86 ? 11.047 15.586 -2.4 1 98.5 86 ARG A CA 1
ATOM 604 C C . ARG A 1 86 ? 10.805 14.078 -2.377 1 98.5 86 ARG A C 1
ATOM 606 O O . ARG A 1 86 ? 10.266 13.547 -1.405 1 98.5 86 ARG A O 1
ATOM 613 N N . VAL A 1 87 ? 11.164 13.461 -3.488 1 98.56 87 VAL A N 1
ATOM 614 C CA . VAL A 1 87 ? 11.172 12 -3.527 1 98.56 87 VAL A CA 1
ATOM 615 C C . VAL A 1 87 ? 12.594 11.484 -3.326 1 98.56 87 VAL A C 1
ATOM 617 O O . VAL A 1 87 ? 13.484 11.766 -4.133 1 98.56 87 VAL A O 1
ATOM 620 N N . VAL A 1 88 ? 12.789 10.766 -2.221 1 98.62 88 VAL A N 1
ATOM 621 C CA . VAL A 1 88 ? 14.125 10.281 -1.881 1 98.62 88 VAL A CA 1
ATOM 622 C C . VAL A 1 88 ? 14.32 8.875 -2.443 1 98.62 88 VAL A C 1
ATOM 624 O O . VAL A 1 88 ? 13.523 7.973 -2.17 1 98.62 88 VAL A O 1
ATOM 627 N N . GLU A 1 89 ? 15.367 8.641 -3.189 1 97.44 89 GLU A N 1
ATOM 628 C CA . GLU A 1 89 ? 15.656 7.359 -3.824 1 97.44 89 GLU A CA 1
ATOM 629 C C . GLU A 1 89 ? 16.078 6.316 -2.793 1 97.44 89 GLU A C 1
ATOM 631 O O . GLU A 1 89 ? 16.812 6.629 -1.848 1 97.44 89 GLU A O 1
ATOM 636 N N . ASP A 1 90 ? 15.625 5.027 -3.021 1 95.12 90 ASP A N 1
ATOM 637 C CA . ASP A 1 90 ? 16 3.863 -2.225 1 95.12 90 ASP A CA 1
ATOM 638 C C . ASP A 1 90 ? 15.688 4.086 -0.748 1 95.12 90 ASP A C 1
ATOM 640 O O . ASP A 1 90 ? 16.516 3.805 0.119 1 95.12 90 ASP A O 1
ATOM 644 N N . ALA A 1 91 ? 14.547 4.703 -0.493 1 96.31 91 ALA A N 1
ATOM 645 C CA . ALA A 1 91 ? 14.148 5.016 0.876 1 96.31 91 ALA A CA 1
ATOM 646 C C . ALA A 1 91 ? 12.664 4.707 1.097 1 96.31 91 ALA A C 1
ATOM 648 O O . ALA A 1 91 ? 11.906 4.555 0.136 1 96.31 91 ALA A O 1
ATOM 649 N N . GLN A 1 92 ? 12.328 4.629 2.334 1 96.69 92 GLN A N 1
ATOM 650 C CA . GLN A 1 92 ? 10.969 4.25 2.693 1 96.69 92 GLN A CA 1
ATOM 651 C C . GLN A 1 92 ? 10.141 5.469 3.092 1 96.69 92 GLN A C 1
ATOM 653 O O . GLN A 1 92 ? 10.641 6.363 3.779 1 96.69 92 GLN A O 1
ATOM 658 N N . THR A 1 93 ? 8.914 5.484 2.547 1 97.94 93 THR A N 1
ATOM 659 C CA . THR A 1 93 ? 7.93 6.453 3.01 1 97.94 93 THR A CA 1
ATOM 660 C C . THR A 1 93 ? 7.473 6.125 4.43 1 97.94 93 THR A C 1
ATOM 662 O O . THR A 1 93 ? 7.305 4.953 4.777 1 97.94 93 THR A O 1
ATOM 665 N N . ALA A 1 94 ? 7.32 7.18 5.273 1 97.75 94 ALA A N 1
ATOM 666 C CA . ALA A 1 94 ? 6.766 6.973 6.609 1 97.75 94 ALA A CA 1
ATOM 667 C C . ALA A 1 94 ? 5.41 6.281 6.539 1 97.75 94 ALA A C 1
ATOM 669 O O . ALA A 1 94 ? 4.566 6.637 5.711 1 97.75 94 ALA A O 1
ATOM 670 N N . VAL A 1 95 ? 5.234 5.254 7.375 1 97.62 95 VAL A N 1
ATOM 671 C CA . VAL A 1 95 ? 3.977 4.516 7.375 1 97.62 95 VAL A CA 1
ATOM 672 C C . VAL A 1 95 ? 3.545 4.234 8.812 1 97.62 95 VAL A C 1
ATOM 674 O O . VAL A 1 95 ? 4.383 4.133 9.711 1 97.62 95 VAL A O 1
ATOM 677 N N . LYS A 1 96 ? 2.305 4.242 9.008 1 95.62 96 LYS A N 1
ATOM 678 C CA . LYS A 1 96 ? 1.693 3.854 10.281 1 95.62 96 LYS A CA 1
ATOM 679 C C . LYS A 1 96 ? 0.591 2.82 10.062 1 95.62 96 LYS A C 1
ATOM 681 O O . LYS A 1 96 ? -0.315 3.031 9.25 1 95.62 96 LYS A O 1
ATOM 686 N N . TYR A 1 97 ? 0.701 1.678 10.695 1 97 97 TYR A N 1
ATOM 687 C CA . TYR A 1 97 ? -0.349 0.666 10.758 1 97 97 TYR A CA 1
ATOM 688 C C . TYR A 1 97 ? -1.079 0.711 12.094 1 97 97 TYR A C 1
ATOM 690 O O . TYR A 1 97 ? -0.454 0.614 13.148 1 97 97 TYR A O 1
ATOM 698 N N . LEU A 1 98 ? -2.334 0.916 12.055 1 95.38 98 LEU A N 1
ATOM 699 C CA . LEU A 1 98 ? -3.195 0.779 13.219 1 95.38 98 LEU A CA 1
ATOM 700 C C . LEU A 1 98 ? -3.951 -0.544 13.188 1 95.38 98 LEU A C 1
ATOM 702 O O . LEU A 1 98 ? -4.789 -0.763 12.312 1 95.38 98 LEU A O 1
ATOM 706 N N . LEU A 1 99 ? -3.652 -1.477 14.062 1 97.12 99 LEU A N 1
ATOM 707 C CA . LEU A 1 99 ? -4.371 -2.738 14.211 1 97.12 99 LEU A CA 1
ATOM 708 C C . LEU A 1 99 ? -5.445 -2.627 15.289 1 97.12 99 LEU A C 1
ATOM 710 O O . LEU A 1 99 ? -5.16 -2.244 16.422 1 97.12 99 LEU A O 1
ATOM 714 N N . VAL A 1 100 ? -6.621 -2.881 14.938 1 95.94 100 VAL A N 1
ATOM 715 C CA . VAL A 1 100 ? -7.746 -2.883 15.867 1 95.94 100 VAL A CA 1
ATOM 716 C C . VAL A 1 100 ? -8.398 -4.262 15.883 1 95.94 100 VAL A C 1
ATOM 718 O O . VAL A 1 100 ? -8.93 -4.719 14.867 1 95.94 100 VAL A O 1
ATOM 721 N N . ASP A 1 101 ? -8.406 -4.934 16.984 1 96.31 101 ASP A N 1
ATOM 722 C CA . ASP A 1 101 ? -8.977 -6.277 17 1 96.31 101 ASP A CA 1
ATOM 723 C C . ASP A 1 101 ? -10.453 -6.246 17.375 1 96.31 101 ASP A C 1
ATOM 725 O O . ASP A 1 101 ? -11.023 -5.172 17.594 1 96.31 101 ASP A O 1
ATOM 729 N N . ASP A 1 102 ? -11.094 -7.371 17.406 1 95.25 102 ASP A N 1
ATOM 730 C CA . ASP A 1 102 ? -12.531 -7.484 17.625 1 95.25 102 ASP A CA 1
ATOM 731 C C . ASP A 1 102 ? -12.922 -6.98 19.016 1 95.25 102 ASP A C 1
ATOM 733 O O . ASP A 1 102 ? -14.07 -6.586 19.234 1 95.25 102 ASP A O 1
ATOM 737 N N . SER A 1 103 ? -12.008 -6.977 19.938 1 94.75 103 SER A N 1
ATOM 738 C CA . SER A 1 103 ? -12.305 -6.527 21.297 1 94.75 103 SER A CA 1
ATOM 739 C C . SER A 1 103 ? -12.086 -5.023 21.438 1 94.75 103 SER A C 1
ATOM 741 O O . SER A 1 103 ? -12.359 -4.445 22.484 1 94.75 103 SER A O 1
ATOM 743 N N . GLY A 1 104 ? -11.562 -4.422 20.422 1 92.75 104 GLY A N 1
ATOM 744 C CA . GLY A 1 104 ? -11.32 -2.986 20.422 1 92.75 104 GLY A CA 1
ATOM 745 C C . GLY A 1 104 ? -9.914 -2.625 20.859 1 92.75 104 GLY A C 1
ATOM 746 O O . GLY A 1 104 ? -9.57 -1.444 20.953 1 92.75 104 GLY A O 1
ATOM 747 N N . GLU A 1 105 ? -9.141 -3.674 21.094 1 94.19 105 GLU A N 1
ATOM 748 C CA . GLU A 1 105 ? -7.742 -3.402 21.422 1 94.19 105 GLU A CA 1
ATOM 749 C C . GLU A 1 105 ? -6.988 -2.852 20.219 1 94.19 105 GLU A C 1
ATOM 751 O O . GLU A 1 105 ? -7.238 -3.266 19.078 1 94.19 105 GLU A O 1
ATOM 756 N N . VAL A 1 106 ? -6.051 -1.96 20.516 1 95.19 106 VAL A N 1
ATOM 757 C CA . VAL A 1 106 ? -5.34 -1.265 19.453 1 95.19 106 VAL A CA 1
ATOM 758 C C . VAL A 1 106 ? -3.834 -1.479 19.609 1 95.19 106 VAL A C 1
ATOM 760 O O . VAL A 1 106 ? -3.316 -1.479 20.734 1 95.19 106 VAL A O 1
ATOM 763 N N . SER A 1 107 ? -3.215 -1.699 18.547 1 96.5 107 SER A N 1
ATOM 764 C CA . SER A 1 107 ? -1.759 -1.711 18.469 1 96.5 107 SER A CA 1
ATOM 765 C C . SER A 1 107 ? -1.266 -0.949 17.25 1 96.5 107 SER A C 1
ATOM 767 O O . SER A 1 107 ? -1.92 -0.954 16.203 1 96.5 107 SER A O 1
ATOM 769 N N . ILE A 1 108 ? -0.134 -0.274 17.406 1 96.31 108 ILE A N 1
ATOM 770 C CA . ILE A 1 108 ? 0.373 0.561 16.328 1 96.31 108 ILE A CA 1
ATOM 771 C C . ILE A 1 108 ? 1.732 0.04 15.867 1 96.31 108 ILE A C 1
ATOM 773 O O . ILE A 1 108 ? 2.582 -0.308 16.688 1 96.31 108 ILE A O 1
ATOM 777 N N . LEU A 1 109 ? 1.872 -0.086 14.578 1 97.19 109 LEU A N 1
ATOM 778 C CA . LEU A 1 109 ? 3.156 -0.312 13.922 1 97.19 109 LEU A CA 1
ATOM 779 C C . LEU A 1 109 ? 3.518 0.86 13.016 1 97.19 109 LEU A C 1
ATOM 781 O O . LEU A 1 109 ? 2.662 1.385 12.297 1 97.19 109 LEU A O 1
ATOM 785 N N . GLY A 1 110 ? 4.797 1.29 13.133 1 97.19 110 GLY A N 1
ATOM 786 C CA . GLY A 1 110 ? 5.125 2.367 12.211 1 97.19 110 GLY A CA 1
ATOM 787 C C . GLY A 1 110 ? 6.617 2.598 12.07 1 97.19 110 GLY A C 1
ATOM 788 O O . GLY A 1 110 ? 7.414 1.99 12.781 1 97.19 110 GLY A O 1
ATOM 789 N N . ASN A 1 111 ? 7.004 3.285 11.086 1 96.81 111 ASN A N 1
ATOM 790 C CA . ASN A 1 111 ? 8.344 3.838 10.898 1 96.81 111 ASN A CA 1
ATOM 791 C C . ASN A 1 111 ? 8.289 5.309 10.492 1 96.81 111 ASN A C 1
ATOM 793 O O . ASN A 1 111 ? 7.25 5.793 10.031 1 96.81 111 ASN A O 1
ATOM 797 N N . ASP A 1 112 ? 9.375 5.977 10.695 1 94.94 112 ASP A N 1
ATOM 798 C CA . ASP A 1 112 ? 9.43 7.402 10.391 1 94.94 112 ASP A CA 1
ATOM 799 C C . ASP A 1 112 ? 9.891 7.637 8.953 1 94.94 112 ASP A C 1
ATOM 801 O O . ASP A 1 112 ? 9.789 8.75 8.43 1 94.94 112 ASP A O 1
ATOM 805 N N . GLY A 1 113 ? 10.414 6.645 8.344 1 96.38 113 GLY A N 1
ATOM 806 C CA . GLY A 1 113 ? 10.914 6.785 6.98 1 96.38 113 GLY A CA 1
ATOM 807 C C . GLY A 1 113 ? 11.703 8.062 6.762 1 96.38 113 GLY A C 1
ATOM 808 O O . GLY A 1 113 ? 12.461 8.484 7.637 1 96.38 113 GLY A O 1
ATOM 809 N N . VAL A 1 114 ? 11.562 8.578 5.574 1 97.12 114 VAL A N 1
ATOM 810 C CA . VAL A 1 114 ? 12.328 9.766 5.195 1 97.12 114 VAL A CA 1
ATOM 811 C C . VAL A 1 114 ? 11.461 11.016 5.363 1 97.12 114 VAL A C 1
ATOM 813 O O . VAL A 1 114 ? 11.578 11.969 4.586 1 97.12 114 VAL A O 1
ATOM 816 N N . ASN A 1 115 ? 10.555 10.977 6.328 1 95.5 115 ASN A N 1
ATOM 817 C CA . ASN A 1 115 ? 9.578 12.047 6.535 1 95.5 115 ASN A CA 1
ATOM 818 C C . ASN A 1 115 ? 10.258 13.391 6.762 1 95.5 115 ASN A C 1
ATOM 820 O O . ASN A 1 115 ? 9.672 14.445 6.504 1 95.5 115 ASN A O 1
ATOM 824 N N . GLU A 1 116 ? 11.484 13.484 7.18 1 96.5 116 GLU A N 1
ATOM 825 C CA . GLU A 1 116 ? 12.219 14.711 7.469 1 96.5 116 GLU A CA 1
ATOM 826 C C . GLU A 1 116 ? 13.516 14.773 6.664 1 96.5 116 GLU A C 1
ATOM 828 O O . GLU A 1 116 ? 14.555 15.203 7.184 1 96.5 116 GLU A O 1
ATOM 833 N N . ALA A 1 117 ? 13.383 14.359 5.438 1 98.06 117 ALA A N 1
ATOM 834 C CA . ALA A 1 117 ? 14.539 14.375 4.547 1 98.06 117 ALA A CA 1
ATOM 835 C C . ALA A 1 117 ? 14.859 15.797 4.086 1 98.06 117 ALA A C 1
ATOM 837 O O . ALA A 1 117 ? 16 16.094 3.73 1 98.06 117 ALA A O 1
ATOM 838 N N . VAL A 1 118 ? 13.891 16.703 4.031 1 98.06 118 VAL A N 1
ATOM 839 C CA . VAL A 1 118 ? 14.133 18.094 3.674 1 98.06 118 VAL A CA 1
ATOM 840 C C . VAL A 1 118 ? 14.836 18.812 4.824 1 98.06 118 VAL A C 1
ATOM 842 O O . VAL A 1 118 ? 14.281 18.953 5.914 1 98.06 118 VAL A O 1
ATOM 845 N N . ARG A 1 119 ? 16.062 19.234 4.551 1 97.69 119 ARG A N 1
ATOM 846 C CA . ARG A 1 119 ? 16.875 19.984 5.512 1 97.69 119 ARG A CA 1
ATOM 847 C C . ARG A 1 119 ? 16.859 21.484 5.188 1 97.69 119 ARG A C 1
ATOM 849 O O . ARG A 1 119 ? 16.422 21.875 4.105 1 97.69 119 ARG A O 1
ATOM 856 N N . PRO A 1 120 ? 17.281 22.281 6.176 1 97.75 120 PRO A N 1
ATOM 857 C CA . PRO A 1 120 ? 17.266 23.719 5.938 1 97.75 120 PRO A CA 1
ATOM 858 C C . PRO A 1 120 ? 17.938 24.109 4.621 1 97.75 120 PRO A C 1
ATOM 860 O O . PRO A 1 120 ? 17.438 24.984 3.906 1 97.75 120 PRO A O 1
ATOM 863 N N . ALA A 1 121 ? 19 23.438 4.281 1 97.81 121 ALA A N 1
ATOM 864 C CA . ALA A 1 121 ? 19.766 23.766 3.08 1 97.81 121 ALA A CA 1
ATOM 865 C C . ALA A 1 121 ? 18.984 23.406 1.817 1 97.81 121 ALA A C 1
ATOM 867 O O . ALA A 1 121 ? 19.281 23.906 0.731 1 97.81 121 ALA A O 1
ATOM 868 N N . ASP A 1 122 ? 17.984 22.562 1.941 1 97.69 122 ASP A N 1
ATOM 869 C CA . ASP A 1 122 ? 17.219 22.078 0.795 1 97.69 122 ASP A CA 1
ATOM 870 C C . ASP A 1 122 ? 16.047 23 0.479 1 97.69 122 ASP A C 1
ATOM 872 O O . ASP A 1 122 ? 15.414 22.875 -0.569 1 97.69 122 ASP A O 1
ATOM 876 N N . VAL A 1 123 ? 15.766 23.953 1.384 1 98.19 123 VAL A N 1
ATOM 877 C CA . VAL A 1 123 ? 14.594 24.812 1.225 1 98.19 123 VAL A CA 1
ATOM 878 C C . VAL A 1 123 ? 14.836 25.828 0.104 1 98.19 123 VAL A C 1
ATOM 880 O O . VAL A 1 123 ? 15.828 26.562 0.127 1 98.19 123 VAL A O 1
ATOM 883 N N . ASP A 1 124 ? 13.945 25.797 -0.873 1 97.88 124 ASP A N 1
ATOM 884 C CA . ASP A 1 124 ? 13.992 26.781 -1.956 1 97.88 124 ASP A CA 1
ATOM 885 C C . ASP A 1 124 ? 13.383 28.109 -1.522 1 97.88 124 ASP A C 1
ATOM 887 O O . ASP A 1 124 ? 12.156 28.234 -1.432 1 97.88 124 ASP A O 1
ATOM 891 N N . ALA A 1 125 ? 14.203 29.094 -1.366 1 98.06 125 ALA A N 1
ATOM 892 C CA . ALA A 1 125 ? 13.773 30.391 -0.868 1 98.06 125 ALA A CA 1
ATOM 893 C C . ALA A 1 125 ? 12.75 31.031 -1.807 1 98.06 125 ALA A C 1
ATOM 895 O O . ALA A 1 125 ? 11.789 31.656 -1.355 1 98.06 125 ALA A O 1
ATOM 896 N N . ASP A 1 126 ? 12.945 30.875 -3.084 1 97.5 126 ASP A N 1
ATOM 897 C CA . ASP A 1 126 ? 12.039 31.484 -4.055 1 97.5 126 ASP A CA 1
ATOM 898 C C . ASP A 1 126 ? 10.656 30.859 -3.986 1 97.5 126 ASP A C 1
ATOM 900 O O . ASP A 1 126 ? 9.648 31.531 -4.199 1 97.5 126 ASP A O 1
ATOM 904 N N . HIS A 1 127 ? 10.648 29.609 -3.723 1 97.12 127 HIS A N 1
ATOM 905 C CA . HIS A 1 127 ? 9.375 28.922 -3.568 1 97.12 127 HIS A CA 1
ATOM 906 C C . HIS A 1 127 ? 8.594 29.453 -2.373 1 97.12 127 HIS A C 1
ATOM 908 O O . HIS A 1 127 ? 7.395 29.719 -2.477 1 97.12 127 HIS A O 1
ATOM 914 N N . VAL A 1 128 ? 9.281 29.688 -1.281 1 98.12 128 VAL A N 1
ATOM 915 C CA . VAL A 1 128 ? 8.672 30.203 -0.064 1 98.12 128 VAL A CA 1
ATOM 916 C C . VAL A 1 128 ? 8.195 31.641 -0.303 1 98.12 128 VAL A C 1
ATOM 918 O O . VAL A 1 128 ? 7.094 32 0.115 1 98.12 128 VAL A O 1
ATOM 921 N N . ARG A 1 129 ? 8.906 32.406 -1.023 1 96.94 129 ARG A N 1
ATOM 922 C CA . ARG A 1 129 ? 8.633 33.812 -1.212 1 96.94 129 ARG A CA 1
ATOM 923 C C . ARG A 1 129 ? 7.543 34.031 -2.256 1 96.94 129 ARG A C 1
ATOM 925 O O . ARG A 1 129 ? 7.051 35.156 -2.432 1 96.94 129 ARG A O 1
ATOM 932 N N . SER A 1 130 ? 7.18 32.969 -2.92 1 95.88 130 SER A N 1
ATOM 933 C CA . SER A 1 130 ? 6.273 33.094 -4.055 1 95.88 130 SER A CA 1
ATOM 934 C C . SER A 1 130 ? 4.82 32.969 -3.619 1 95.88 130 SER A C 1
ATOM 936 O O . SER A 1 130 ? 3.904 33.094 -4.434 1 95.88 130 SER A O 1
ATOM 938 N N . VAL A 1 131 ? 4.586 32.719 -2.354 1 97.94 131 VAL A N 1
ATOM 939 C CA . VAL A 1 131 ? 3.223 32.406 -1.926 1 97.94 131 VAL A CA 1
ATOM 940 C C . VAL A 1 131 ? 2.729 33.531 -0.993 1 97.94 131 VAL A C 1
ATOM 942 O O . VAL A 1 131 ? 3.504 34.375 -0.577 1 97.94 131 VAL A O 1
ATOM 945 N N . ASP A 1 132 ? 1.404 33.469 -0.694 1 97.56 132 ASP A N 1
ATOM 946 C CA . ASP A 1 132 ? 0.79 34.469 0.179 1 97.56 132 ASP A CA 1
ATOM 947 C C . ASP A 1 132 ? 0.89 34.031 1.645 1 97.56 132 ASP A C 1
ATOM 949 O O . ASP A 1 132 ? 0.833 34.875 2.541 1 97.56 132 ASP A O 1
ATOM 953 N N . HIS A 1 133 ? 1.014 32.75 1.923 1 98.5 133 HIS A N 1
ATOM 954 C CA . HIS A 1 133 ? 0.995 32.219 3.281 1 98.5 133 HIS A CA 1
ATOM 955 C C . HIS A 1 133 ? 1.759 30.906 3.367 1 98.5 133 HIS A C 1
ATOM 957 O O . HIS A 1 133 ? 1.732 30.109 2.43 1 98.5 133 HIS A O 1
ATOM 963 N N . VAL A 1 134 ? 2.432 30.688 4.52 1 98.75 134 VAL A N 1
ATOM 964 C CA . VAL A 1 134 ? 3.117 29.438 4.809 1 98.75 134 VAL A CA 1
ATOM 965 C C . VAL A 1 134 ? 2.533 28.797 6.07 1 98.75 134 VAL A C 1
ATOM 967 O O . VAL A 1 134 ? 2.379 29.469 7.094 1 98.75 134 VAL A O 1
ATOM 970 N N . HIS A 1 135 ? 2.164 27.547 5.965 1 98.88 135 HIS A N 1
ATOM 971 C CA . HIS A 1 135 ? 1.687 26.797 7.121 1 98.88 135 HIS A CA 1
ATOM 972 C C . HIS A 1 135 ? 2.693 25.719 7.539 1 98.88 135 HIS A C 1
ATOM 974 O O . HIS A 1 135 ? 2.984 24.797 6.77 1 98.88 135 HIS A O 1
ATOM 980 N N . LEU A 1 136 ? 3.141 25.812 8.773 1 98.31 136 LEU A N 1
ATOM 981 C CA . LEU A 1 136 ? 4.148 24.891 9.297 1 98.31 136 LEU A CA 1
ATOM 982 C C . LEU A 1 136 ? 3.525 23.906 10.281 1 98.31 136 LEU A C 1
ATOM 984 O O . LEU A 1 136 ? 2.594 24.266 11.016 1 98.31 136 LEU A O 1
ATOM 988 N N . THR A 1 137 ? 4.074 22.734 10.219 1 96.31 137 THR A N 1
ATOM 989 C CA . THR A 1 137 ? 3.621 21.703 11.133 1 96.31 137 THR A CA 1
ATOM 990 C C . THR A 1 137 ? 4.801 21.094 11.891 1 96.31 137 THR A C 1
ATOM 992 O O . THR A 1 137 ? 5.73 21.812 12.273 1 96.31 137 THR A O 1
ATOM 995 N N . SER A 1 138 ? 4.805 19.781 12.148 1 90.69 138 SER A N 1
ATOM 996 C CA . SER A 1 138 ? 5.684 19.172 13.141 1 90.69 138 SER A CA 1
ATOM 997 C C . SER A 1 138 ? 6.973 18.672 12.508 1 90.69 138 SER A C 1
ATOM 999 O O . SER A 1 138 ? 7.598 17.734 13.016 1 90.69 138 SER A O 1
ATOM 1001 N N . GLN A 1 139 ? 7.43 19.281 11.477 1 93.19 139 GLN A N 1
ATOM 1002 C CA . GLN A 1 139 ? 8.695 18.875 10.883 1 93.19 139 GLN A CA 1
ATOM 1003 C C . GLN A 1 139 ? 9.875 19.266 11.766 1 93.19 139 GLN A C 1
ATOM 1005 O O . GLN A 1 139 ? 9.68 19.859 12.828 1 93.19 139 GLN A O 1
ATOM 1010 N N . HIS A 1 140 ? 11.062 18.891 11.336 1 93.88 140 HIS A N 1
ATOM 1011 C CA . HIS A 1 140 ? 12.266 19.219 12.094 1 93.88 140 HIS A CA 1
ATOM 1012 C C . HIS A 1 140 ? 12.336 20.719 12.391 1 93.88 140 HIS A C 1
ATOM 1014 O O . HIS A 1 140 ? 12.164 21.547 11.5 1 93.88 140 HIS A O 1
ATOM 1020 N N . PRO A 1 141 ? 12.672 21.047 13.625 1 94.81 141 PRO A N 1
ATOM 1021 C CA . PRO A 1 141 ? 12.609 22.453 14.055 1 94.81 141 PRO A CA 1
ATOM 1022 C C . PRO A 1 141 ? 13.508 23.359 13.234 1 94.81 141 PRO A C 1
ATOM 1024 O O . PRO A 1 141 ? 13.117 24.484 12.898 1 94.81 141 PRO A O 1
ATOM 1027 N N . GLU A 1 142 ? 14.664 22.906 12.883 1 96.44 142 GLU A N 1
ATOM 1028 C CA . GLU A 1 142 ? 15.586 23.766 12.133 1 96.44 142 GLU A CA 1
ATOM 1029 C C . GLU A 1 142 ? 15.055 24.047 10.734 1 96.44 142 GLU A C 1
ATOM 1031 O O . GLU A 1 142 ? 15.234 25.156 10.211 1 96.44 142 GLU A O 1
ATOM 1036 N N . THR A 1 143 ? 14.43 23.078 10.156 1 97.62 143 THR A N 1
ATOM 1037 C CA . THR A 1 143 ? 13.836 23.266 8.836 1 97.62 143 THR A CA 1
ATOM 1038 C C . THR A 1 143 ? 12.641 24.219 8.914 1 97.62 143 THR A C 1
ATOM 1040 O O . THR A 1 143 ? 12.5 25.125 8.094 1 97.62 143 THR A O 1
ATOM 1043 N N . ALA A 1 144 ? 11.852 23.984 9.914 1 97 144 ALA A N 1
ATOM 1044 C CA . ALA A 1 144 ? 10.711 24.875 10.133 1 97 144 ALA A CA 1
ATOM 1045 C C . ALA A 1 144 ? 11.172 26.312 10.352 1 97 144 ALA A C 1
ATOM 1047 O O . ALA A 1 144 ? 10.586 27.234 9.805 1 97 144 ALA A O 1
ATOM 1048 N N . ALA A 1 145 ? 12.195 26.453 11.109 1 96.56 145 ALA A N 1
ATOM 1049 C CA . ALA A 1 145 ? 12.742 27.766 11.414 1 96.56 145 ALA A CA 1
ATOM 1050 C C . ALA A 1 145 ? 13.242 28.453 10.148 1 96.56 145 ALA A C 1
ATOM 1052 O O . ALA A 1 145 ? 13.031 29.656 9.961 1 96.56 145 ALA A O 1
ATOM 1053 N N . ARG A 1 146 ? 13.906 27.719 9.312 1 98.12 146 ARG A N 1
ATOM 1054 C CA . ARG A 1 146 ? 14.406 28.25 8.055 1 98.12 146 ARG A CA 1
ATOM 1055 C C . ARG A 1 146 ? 13.258 28.75 7.184 1 98.12 146 ARG A C 1
ATOM 1057 O O . ARG A 1 146 ? 13.32 29.859 6.648 1 98.12 146 ARG A O 1
ATOM 1064 N N . ILE A 1 147 ? 12.234 28 7.07 1 98.5 147 ILE A N 1
ATOM 1065 C CA . ILE A 1 147 ? 11.086 28.359 6.25 1 98.5 147 ILE A CA 1
ATOM 1066 C C . ILE A 1 147 ? 10.406 29.594 6.844 1 98.5 147 ILE A C 1
ATOM 1068 O O . ILE A 1 147 ? 10.078 30.531 6.121 1 98.5 147 ILE A O 1
ATOM 1072 N N . ALA A 1 148 ? 10.266 29.562 8.141 1 97.12 148 ALA A N 1
ATOM 1073 C CA . ALA A 1 148 ? 9.625 30.688 8.836 1 97.12 148 ALA A CA 1
ATOM 1074 C C . ALA A 1 148 ? 10.406 31.984 8.625 1 97.12 148 ALA A C 1
ATOM 1076 O O . ALA A 1 148 ? 9.812 33.031 8.383 1 97.12 148 ALA A O 1
ATOM 1077 N N . SER A 1 149 ? 11.633 31.875 8.711 1 96.81 149 SER A N 1
ATOM 1078 C CA . SER A 1 149 ? 12.492 33.031 8.539 1 96.81 149 SER A CA 1
ATOM 1079 C C . SER A 1 149 ? 12.391 33.594 7.125 1 96.81 149 SER A C 1
ATOM 1081 O O . SER A 1 149 ? 12.297 34.812 6.934 1 96.81 149 SER A O 1
ATOM 1083 N N . LEU A 1 150 ? 12.445 32.75 6.16 1 97.88 150 LEU A N 1
ATOM 1084 C CA . LEU A 1 150 ? 12.312 33.188 4.77 1 97.88 150 LEU A CA 1
ATOM 1085 C C . LEU A 1 150 ? 10.977 33.875 4.539 1 97.88 150 LEU A C 1
ATOM 1087 O O . LEU A 1 150 ? 10.914 34.906 3.857 1 97.88 150 LEU A O 1
ATOM 1091 N N . ALA A 1 151 ? 9.938 33.312 5.086 1 97.69 151 ALA A N 1
ATOM 1092 C CA . ALA A 1 151 ? 8.602 33.875 4.945 1 97.69 151 ALA A CA 1
ATOM 1093 C C . ALA A 1 151 ? 8.523 35.25 5.605 1 97.69 151 ALA A C 1
ATOM 1095 O O . ALA A 1 151 ? 8.07 36.219 4.988 1 97.69 151 ALA A O 1
ATOM 1096 N N . ALA A 1 152 ? 9.023 35.344 6.809 1 93.62 152 ALA A N 1
ATOM 1097 C CA . ALA A 1 152 ? 9 36.594 7.57 1 93.62 152 ALA A CA 1
ATOM 1098 C C . ALA A 1 152 ? 9.758 37.688 6.844 1 93.62 152 ALA A C 1
ATOM 1100 O O . ALA A 1 152 ? 9.281 38.812 6.742 1 93.62 152 ALA A O 1
ATOM 1101 N N . ASP A 1 153 ? 10.836 37.312 6.312 1 95.31 153 ASP A N 1
ATOM 1102 C CA . ASP A 1 153 ? 11.68 38.25 5.598 1 95.31 153 ASP A CA 1
ATOM 1103 C C . ASP A 1 153 ? 10.969 38.812 4.363 1 95.31 153 ASP A C 1
ATOM 1105 O O . ASP A 1 153 ? 11.227 39.938 3.947 1 95.31 153 ASP A O 1
ATOM 1109 N N . ALA A 1 154 ? 10.164 38.031 3.865 1 96.62 154 ALA A N 1
ATOM 1110 C CA . ALA A 1 154 ? 9.469 38.438 2.637 1 96.62 154 ALA A CA 1
ATOM 1111 C C . ALA A 1 154 ? 8.102 39.031 2.945 1 96.62 154 ALA A C 1
ATOM 1113 O O . ALA A 1 154 ? 7.352 39.375 2.031 1 96.62 154 ALA A O 1
ATOM 1114 N N . GLY A 1 155 ? 7.73 39.125 4.18 1 94.88 155 GLY A N 1
ATOM 1115 C CA . GLY A 1 155 ? 6.445 39.688 4.578 1 94.88 155 GLY A CA 1
ATOM 1116 C C . GLY A 1 155 ? 5.293 38.719 4.367 1 94.88 155 GLY A C 1
ATOM 1117 O O . GLY A 1 155 ? 4.137 39.125 4.273 1 94.88 155 GLY A O 1
ATOM 1118 N N . ILE A 1 156 ? 5.641 37.469 4.191 1 96.25 156 ILE A N 1
ATOM 1119 C CA . ILE A 1 156 ? 4.652 36.406 4.039 1 96.25 156 ILE A CA 1
ATOM 1120 C C . ILE A 1 156 ? 4.16 35.938 5.41 1 96.25 156 ILE A C 1
ATOM 1122 O O . ILE A 1 156 ? 4.965 35.75 6.324 1 96.25 156 ILE A O 1
ATOM 1126 N N . THR A 1 157 ? 2.859 35.812 5.617 1 96.44 157 THR A N 1
ATOM 1127 C CA . THR A 1 157 ? 2.326 35.375 6.91 1 96.44 157 THR A CA 1
ATOM 1128 C C . THR A 1 157 ? 2.594 33.906 7.152 1 96.44 157 THR A C 1
ATOM 1130 O O . THR A 1 157 ? 2.686 33.125 6.199 1 96.44 157 THR A O 1
ATOM 1133 N N . VAL A 1 158 ? 2.697 33.562 8.477 1 97.75 158 VAL A N 1
ATOM 1134 C CA . VAL A 1 158 ? 3.074 32.219 8.867 1 97.75 158 VAL A CA 1
ATOM 1135 C C . VAL A 1 158 ? 2.08 31.672 9.898 1 97.75 158 VAL A C 1
ATOM 1137 O O . VAL A 1 158 ? 1.692 32.375 10.828 1 97.75 158 VAL A O 1
ATOM 1140 N N . SER A 1 159 ? 1.587 30.5 9.648 1 98.19 159 SER A N 1
ATOM 1141 C CA . SER A 1 159 ? 0.862 29.781 10.68 1 98.19 159 SER A CA 1
ATOM 1142 C C . SER A 1 159 ? 1.607 28.516 11.086 1 98.19 159 SER A C 1
ATOM 1144 O O . SER A 1 159 ? 2.445 28 10.336 1 98.19 159 SER A O 1
ATOM 1146 N N . PHE A 1 160 ? 1.286 28.016 12.305 1 96.62 160 PHE A N 1
ATOM 1147 C CA . PHE A 1 160 ? 2.008 26.875 12.859 1 96.62 160 PHE A CA 1
ATOM 1148 C C . PHE A 1 160 ? 1.074 26 13.68 1 96.62 160 PHE A C 1
ATOM 1150 O O . PHE A 1 160 ? 0.307 26.484 14.508 1 96.62 160 PHE A O 1
ATOM 1157 N N . ASP A 1 161 ? 1.094 24.734 13.359 1 96.44 161 ASP A N 1
ATOM 1158 C CA . ASP A 1 161 ? 0.465 23.672 14.141 1 96.44 161 ASP A CA 1
ATOM 1159 C C . ASP A 1 161 ? 1.498 22.656 14.602 1 96.44 161 ASP A C 1
ATOM 1161 O O . ASP A 1 161 ? 1.876 21.75 13.844 1 96.44 161 ASP A O 1
ATOM 1165 N N . PRO A 1 162 ? 1.987 22.75 15.781 1 90.5 162 PRO A N 1
ATOM 1166 C CA . PRO A 1 162 ? 3.082 21.891 16.234 1 90.5 162 PRO A CA 1
ATOM 1167 C C . PRO A 1 162 ? 2.662 20.438 16.359 1 90.5 162 PRO A C 1
ATOM 1169 O O . PRO A 1 162 ? 3.508 19.531 16.312 1 90.5 162 PRO A O 1
ATOM 1172 N N . GLY A 1 163 ? 1.391 20.234 16.5 1 84.5 163 GLY A N 1
ATOM 1173 C CA . GLY A 1 163 ? 0.929 18.875 16.688 1 84.5 163 GLY A CA 1
ATOM 1174 C C . GLY A 1 163 ? 1.398 18.266 18 1 84.5 163 GLY A C 1
ATOM 1175 O O . GLY A 1 163 ? 1.708 18.984 18.953 1 84.5 163 GLY A O 1
ATOM 1176 N N . ARG A 1 164 ? 1.412 16.922 18.078 1 67.62 164 ARG A N 1
ATOM 1177 C CA . ARG A 1 164 ? 1.653 16.156 19.281 1 67.62 164 ARG A CA 1
ATOM 1178 C C . ARG A 1 164 ? 3.125 16.219 19.688 1 67.62 164 ARG A C 1
ATOM 1180 O O . ARG A 1 164 ? 3.482 15.852 20.812 1 67.62 164 ARG A O 1
ATOM 1187 N N . ARG A 1 165 ? 3.955 16.781 18.922 1 65.81 165 ARG A N 1
ATOM 1188 C CA . ARG A 1 165 ? 5.391 16.719 19.188 1 65.81 165 ARG A CA 1
ATOM 1189 C C . ARG A 1 165 ? 5.879 18 19.844 1 65.81 165 ARG A C 1
ATOM 1191 O O . ARG A 1 165 ? 7.078 18.172 20.078 1 65.81 165 ARG A O 1
ATOM 1198 N N . PHE A 1 166 ? 5.141 18.797 20.094 1 61.81 166 PHE A N 1
ATOM 1199 C CA . PHE A 1 166 ? 5.496 20.109 20.609 1 61.81 166 PHE A CA 1
ATOM 1200 C C . PHE A 1 166 ? 6.363 19.984 21.859 1 61.81 166 PHE A C 1
ATOM 1202 O O . PHE A 1 166 ? 7.359 20.703 22 1 61.81 166 PHE A O 1
ATOM 1209 N N . GLY A 1 167 ? 6.047 19.141 22.609 1 63.66 167 GLY A N 1
ATOM 1210 C CA . GLY A 1 167 ? 6.82 19.062 23.828 1 63.66 167 GLY A CA 1
ATOM 1211 C C . GLY A 1 167 ? 8.18 18.406 23.641 1 63.66 167 GLY A C 1
ATOM 1212 O O . GLY A 1 167 ? 9.047 18.5 24.516 1 63.66 167 GLY A O 1
ATOM 1213 N N . ASP A 1 168 ? 8.43 18.062 22.469 1 68.06 168 ASP A N 1
ATOM 1214 C CA . ASP A 1 168 ? 9.617 17.234 22.297 1 68.06 168 ASP A CA 1
ATOM 1215 C C . ASP A 1 168 ? 10.688 17.969 21.484 1 68.06 168 ASP A C 1
ATOM 1217 O O . ASP A 1 168 ? 11.836 17.516 21.422 1 68.06 168 ASP A O 1
ATOM 1221 N N . ARG A 1 169 ? 10.234 19.109 21.031 1 78.31 169 ARG A N 1
ATOM 1222 C CA . ARG A 1 169 ? 11.156 19.781 20.125 1 78.31 169 ARG A CA 1
ATOM 1223 C C . ARG A 1 169 ? 11.203 21.281 20.406 1 78.31 169 ARG A C 1
ATOM 1225 O O . ARG A 1 169 ? 10.305 21.828 21.047 1 78.31 169 ARG A O 1
ATOM 1232 N N . GLU A 1 170 ? 12.289 21.906 19.938 1 81 170 GLU A N 1
ATOM 1233 C CA . GLU A 1 170 ? 12.477 23.328 20.141 1 81 170 GLU A CA 1
ATOM 1234 C C . GLU A 1 170 ? 11.977 24.125 18.953 1 81 170 GLU A C 1
ATOM 1236 O O . GLU A 1 170 ? 12.68 24.266 17.953 1 81 170 GLU A O 1
ATOM 1241 N N . TYR A 1 171 ? 10.734 24.703 19.141 1 88.94 171 TYR A N 1
ATOM 1242 C CA . TYR A 1 171 ? 10.125 25.438 18.047 1 88.94 171 TYR A CA 1
ATOM 1243 C C . TYR A 1 171 ? 10.086 26.938 18.344 1 88.94 171 TYR A C 1
ATOM 1245 O O . TYR A 1 171 ? 9.25 27.672 17.797 1 88.94 171 TYR A O 1
ATOM 1253 N N . ASP A 1 172 ? 11.016 27.375 19.078 1 86.75 172 ASP A N 1
ATOM 1254 C CA . ASP A 1 172 ? 10.984 28.766 19.547 1 86.75 172 ASP A CA 1
ATOM 1255 C C . ASP A 1 172 ? 11 29.734 18.359 1 86.75 172 ASP A C 1
ATOM 1257 O O . ASP A 1 172 ? 10.234 30.703 18.344 1 86.75 172 ASP A O 1
ATOM 1261 N N . ALA A 1 173 ? 11.859 29.5 17.469 1 87.75 173 ALA A N 1
ATOM 1262 C CA . ALA A 1 173 ? 11.977 30.391 16.312 1 87.75 173 ALA A CA 1
ATOM 1263 C C . ALA A 1 173 ? 10.688 30.406 15.492 1 87.75 173 ALA A C 1
ATOM 1265 O O . ALA A 1 173 ? 10.273 31.453 15 1 87.75 173 ALA A O 1
ATOM 1266 N N . VAL A 1 174 ? 10.094 29.25 15.352 1 92.56 174 VAL A N 1
ATOM 1267 C CA . VAL A 1 174 ? 8.859 29.125 14.586 1 92.56 174 VAL A CA 1
ATOM 1268 C C . VAL A 1 174 ? 7.723 29.828 15.328 1 92.56 174 VAL A C 1
ATOM 1270 O O . VAL A 1 174 ? 6.938 30.562 14.727 1 92.56 174 VAL A O 1
ATOM 1273 N N . LEU A 1 175 ? 7.727 29.609 16.609 1 89.94 175 LEU A N 1
ATOM 1274 C CA . LEU A 1 175 ? 6.703 30.219 17.453 1 89.94 175 LEU A CA 1
ATOM 1275 C C . LEU A 1 175 ? 6.789 31.734 17.391 1 89.94 175 LEU A C 1
ATOM 1277 O O . LEU A 1 175 ? 5.766 32.438 17.328 1 89.94 175 LEU A O 1
ATOM 1281 N N . ALA A 1 176 ? 7.945 32.219 17.328 1 87.94 176 ALA A N 1
ATOM 1282 C CA . ALA A 1 176 ? 8.164 33.656 17.312 1 87.94 176 ALA A CA 1
ATOM 1283 C C . ALA A 1 176 ? 7.703 34.281 15.984 1 87.94 176 ALA A C 1
ATOM 1285 O O . ALA A 1 176 ? 7.305 35.438 15.938 1 87.94 176 ALA A O 1
ATOM 1286 N N . ALA A 1 177 ? 7.672 33.5 14.969 1 91.56 177 ALA A N 1
ATOM 1287 C CA . ALA A 1 177 ? 7.363 34 13.633 1 91.56 177 ALA A CA 1
ATOM 1288 C C . ALA A 1 177 ? 5.898 33.75 13.273 1 91.56 177 ALA A C 1
ATOM 1290 O O . ALA A 1 177 ? 5.383 34.312 12.305 1 91.56 177 ALA A O 1
ATOM 1291 N N . ALA A 1 178 ? 5.191 33.031 14.047 1 94.88 178 ALA A N 1
ATOM 1292 C CA . ALA A 1 178 ? 3.855 32.562 13.672 1 94.88 178 ALA A CA 1
ATOM 1293 C C . ALA A 1 178 ? 2.812 33.656 13.898 1 94.88 178 ALA A C 1
ATOM 1295 O O . ALA A 1 178 ? 2.639 34.125 15.016 1 94.88 178 ALA A O 1
ATOM 1296 N N . ASP A 1 179 ? 2.109 34 12.812 1 95.25 179 ASP A N 1
ATOM 1297 C CA . ASP A 1 179 ? 0.983 34.938 12.898 1 95.25 179 ASP A CA 1
ATOM 1298 C C . ASP A 1 179 ? -0.262 34.25 13.438 1 95.25 179 ASP A C 1
ATOM 1300 O O . ASP A 1 179 ? -1.123 34.875 14.047 1 95.25 179 ASP A O 1
ATOM 1304 N N . VAL A 1 180 ? -0.394 33 13.148 1 96.5 180 VAL A N 1
ATOM 1305 C CA . VAL A 1 180 ? -1.49 32.156 13.633 1 96.5 180 VAL A CA 1
ATOM 1306 C C . VAL A 1 180 ? -0.934 30.875 14.242 1 96.5 180 VAL A C 1
ATOM 1308 O O . VAL A 1 180 ? -0.085 30.203 13.641 1 96.5 180 VAL A O 1
ATOM 1311 N N . LEU A 1 181 ? -1.372 30.594 15.43 1 95.12 181 LEU A N 1
ATOM 1312 C CA . LEU A 1 181 ? -1.003 29.359 16.109 1 95.12 181 LEU A CA 1
ATOM 1313 C C . LEU A 1 181 ? -2.225 28.469 16.328 1 95.12 181 LEU A C 1
ATOM 1315 O O . LEU A 1 181 ? -3.248 28.938 16.844 1 95.12 181 LEU A O 1
ATOM 1319 N N . PHE A 1 182 ? -2.15 27.234 15.875 1 96.69 182 PHE A N 1
ATOM 1320 C CA . PHE A 1 182 ? -3.215 26.266 16.094 1 96.69 182 PHE A CA 1
ATOM 1321 C C . PHE A 1 182 ? -2.834 25.281 17.203 1 96.69 182 PHE A C 1
ATOM 1323 O O . PHE A 1 182 ? -1.788 24.641 17.125 1 96.69 182 PHE A O 1
ATOM 1330 N N . LEU A 1 183 ? -3.711 25.156 18.203 1 93.75 183 LEU A N 1
ATOM 1331 C CA . LEU A 1 183 ? -3.455 24.281 19.344 1 93.75 183 LEU A CA 1
ATOM 1332 C C . LEU A 1 183 ? -4.723 23.547 19.766 1 93.75 183 LEU A C 1
ATOM 1334 O O . LEU A 1 183 ? -5.828 24.062 19.609 1 93.75 183 LEU A O 1
ATOM 1338 N N . THR A 1 184 ? -4.461 22.375 20.266 1 93.06 184 THR A N 1
ATOM 1339 C CA . THR A 1 184 ? -5.539 21.781 21.047 1 93.06 184 THR A CA 1
ATOM 1340 C C . THR A 1 184 ? -5.586 22.359 22.453 1 93.06 184 THR A C 1
ATOM 1342 O O . THR A 1 184 ? -4.645 23.047 22.875 1 93.06 184 THR A O 1
ATOM 1345 N N . GLU A 1 185 ? -6.648 22.062 23.094 1 89.62 185 GLU A N 1
ATOM 1346 C CA . GLU A 1 185 ? -6.75 22.531 24.484 1 89.62 185 GLU A CA 1
ATOM 1347 C C . GLU A 1 185 ? -5.582 22.016 25.312 1 89.62 185 GLU A C 1
ATOM 1349 O O . GLU A 1 185 ? -5.023 22.75 26.125 1 89.62 185 GLU A O 1
ATOM 1354 N N . ARG A 1 186 ? -5.281 20.797 25.141 1 85.44 186 ARG A N 1
ATOM 1355 C CA . ARG A 1 186 ? -4.188 20.188 25.875 1 85.44 186 ARG A CA 1
ATOM 1356 C C . ARG A 1 186 ? -2.855 20.859 25.547 1 85.44 186 ARG A C 1
ATOM 1358 O O . ARG A 1 186 ? -2.053 21.125 26.453 1 85.44 186 ARG A O 1
ATOM 1365 N N . GLU A 1 187 ? -2.613 21.125 24.312 1 86.38 187 GLU A N 1
ATOM 1366 C CA . GLU A 1 187 ? -1.387 21.781 23.875 1 86.38 187 GLU A CA 1
ATOM 1367 C C . GLU A 1 187 ? -1.308 23.219 24.406 1 86.38 187 GLU A C 1
ATOM 1369 O O . GLU A 1 187 ? -0.236 23.672 24.797 1 86.38 187 GLU A O 1
ATOM 1374 N N . ALA A 1 188 ? -2.348 23.906 24.375 1 86.44 188 ALA A N 1
ATOM 1375 C CA . ALA A 1 188 ? -2.404 25.281 24.875 1 86.44 188 ALA A CA 1
ATOM 1376 C C . ALA A 1 188 ? -2.072 25.344 26.359 1 86.44 188 ALA A C 1
ATOM 1378 O O . ALA A 1 188 ? -1.363 26.234 26.812 1 86.44 188 ALA A O 1
ATOM 1379 N N . ALA A 1 189 ? -2.637 24.391 27.047 1 83.06 189 ALA A N 1
ATOM 1380 C CA . ALA A 1 189 ? -2.363 24.328 28.484 1 83.06 189 ALA A CA 1
ATOM 1381 C C . ALA A 1 189 ? -0.876 24.094 28.75 1 83.06 189 ALA A C 1
ATOM 1383 O O . ALA A 1 189 ? -0.307 24.688 29.672 1 83.06 189 ALA A O 1
ATOM 1384 N N . ALA A 1 190 ? -0.333 23.297 27.953 1 76.12 190 ALA A N 1
ATOM 1385 C CA . ALA A 1 190 ? 1.089 23 28.094 1 76.12 190 ALA A CA 1
ATOM 1386 C C . ALA A 1 190 ? 1.943 24.219 27.719 1 76.12 190 ALA A C 1
ATOM 1388 O O . ALA A 1 190 ? 2.963 24.469 28.375 1 76.12 190 ALA A O 1
ATOM 1389 N N . LEU A 1 191 ? 1.57 24.906 26.734 1 73.38 191 LEU A N 1
ATOM 1390 C CA . LEU A 1 191 ? 2.309 26.078 26.25 1 73.38 191 LEU A CA 1
ATOM 1391 C C . LEU A 1 191 ? 2.168 27.25 27.219 1 73.38 191 LEU A C 1
ATOM 1393 O O . LEU A 1 191 ? 3.104 28.031 27.391 1 73.38 191 LEU A O 1
ATOM 1397 N N . GLY A 1 192 ? 0.95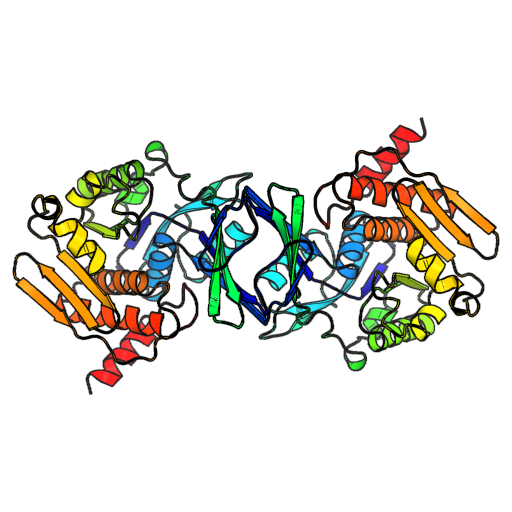9 27.688 27.531 1 65 192 GLY A N 1
ATOM 1398 C CA . GLY A 1 192 ? 0.747 28.766 28.484 1 65 192 GLY A CA 1
ATOM 1399 C C . GLY A 1 192 ? 1.589 28.625 29.734 1 65 192 GLY A C 1
ATOM 1400 O O . GLY A 1 192 ? 1.991 29.625 30.328 1 65 192 GLY A O 1
ATOM 1401 N N . GLU A 1 193 ? 1.663 27.484 30 1 58 193 GLU A N 1
ATOM 1402 C CA . GLU A 1 193 ? 2.514 27.25 31.156 1 58 193 GLU A CA 1
ATOM 1403 C C . GLU A 1 193 ? 3.979 27.531 30.844 1 58 193 GLU A C 1
ATOM 1405 O O . GLU A 1 193 ? 4.773 27.828 31.734 1 58 193 GLU A O 1
ATOM 1410 N N . SER A 1 194 ? 4.09 27.422 29.547 1 53.09 194 SER A N 1
ATOM 1411 C CA . SER A 1 194 ? 5.465 27.703 29.125 1 53.09 194 SER A CA 1
ATOM 1412 C C . SER A 1 194 ? 5.605 29.125 28.594 1 53.09 194 SER A C 1
ATOM 1414 O O . SER A 1 194 ? 4.746 29.594 27.859 1 53.09 194 SER A O 1
ATOM 1416 N N . ASP A 1 195 ? 6.027 30.188 29.266 1 49.84 195 ASP A N 1
ATOM 1417 C CA . ASP A 1 195 ? 6.309 31.594 28.984 1 49.84 195 ASP A CA 1
ATOM 1418 C C . ASP A 1 195 ? 6.34 31.875 27.484 1 49.84 195 ASP A C 1
ATOM 1420 O O . ASP A 1 195 ? 6.754 32.938 27.062 1 49.84 195 ASP A O 1
ATOM 1424 N N . GLY A 1 196 ? 6.082 31.047 26.625 1 52.53 196 GLY A N 1
ATOM 1425 C CA . GLY A 1 196 ? 6.426 31.172 25.219 1 52.53 196 GLY A CA 1
ATOM 1426 C C . GLY A 1 196 ? 5.406 31.969 24.438 1 52.53 196 GLY A C 1
ATOM 1427 O O . GLY A 1 196 ? 5.691 32.406 23.328 1 52.53 196 GLY A O 1
ATOM 1428 N N . LEU A 1 197 ? 4.215 32.031 24.938 1 57.03 197 LEU A N 1
ATOM 1429 C CA . LEU A 1 197 ? 3.207 32.75 24.172 1 57.03 197 LEU A CA 1
ATOM 1430 C C . LEU A 1 197 ? 3.354 34.281 24.375 1 57.03 197 LEU A C 1
ATOM 1432 O O . LEU A 1 197 ? 2.764 35.062 23.625 1 57.03 197 LEU A O 1
ATOM 1436 N N . ASP A 1 198 ? 4.16 34.625 25.328 1 54.16 198 ASP A N 1
ATOM 1437 C CA . ASP A 1 198 ? 4.305 36.031 25.641 1 54.16 198 ASP A CA 1
ATOM 1438 C C . ASP A 1 198 ? 5.086 36.75 24.547 1 54.16 198 ASP A C 1
ATOM 1440 O O . ASP A 1 198 ? 4.922 37.969 24.359 1 54.16 198 ASP A O 1
ATOM 1444 N N . ARG A 1 199 ? 6.176 36.062 23.953 1 54.66 199 ARG A N 1
ATOM 1445 C CA . ARG A 1 199 ? 7.012 36.75 22.969 1 54.66 199 ARG A CA 1
ATOM 1446 C C . ARG A 1 199 ? 6.371 36.719 21.578 1 54.66 199 ARG A C 1
ATOM 1448 O O . ARG A 1 199 ? 6.773 35.938 20.719 1 54.66 199 ARG A O 1
ATOM 1455 N N . ARG A 1 200 ? 5.191 37.312 21.406 1 62.44 200 ARG A N 1
ATOM 1456 C CA . ARG A 1 200 ? 4.223 37.062 20.344 1 62.44 200 ARG A CA 1
ATOM 1457 C C . ARG A 1 200 ? 4.164 38.281 19.391 1 62.44 200 ARG A C 1
ATOM 1459 O O . ARG A 1 200 ? 4.441 39.406 19.797 1 62.44 200 ARG A O 1
ATOM 1466 N N . PRO A 1 201 ? 4.246 37.812 18.031 1 69.38 201 PRO A N 1
ATOM 1467 C CA . PRO A 1 201 ? 3.777 38.938 17.219 1 69.38 201 PRO A CA 1
ATOM 1468 C C . PRO A 1 201 ? 2.588 39.656 17.844 1 69.38 201 PRO A C 1
ATOM 1470 O O . PRO A 1 201 ? 1.747 39.031 18.484 1 69.38 201 PRO A O 1
ATOM 1473 N N . ALA A 1 202 ? 2.664 40.906 17.844 1 71.25 202 ALA A N 1
ATOM 1474 C CA . ALA A 1 202 ? 1.689 41.781 18.469 1 71.25 202 ALA A CA 1
ATOM 1475 C C . ALA A 1 202 ? 0.267 41.406 18.062 1 71.25 202 ALA A C 1
ATOM 1477 O O . ALA A 1 202 ? -0.673 41.562 18.844 1 71.25 202 ALA A O 1
ATOM 1478 N N . ASP A 1 203 ? 0.089 40.844 16.875 1 85.69 203 ASP A N 1
ATOM 1479 C CA . ASP A 1 203 ? -1.246 40.594 16.328 1 85.69 203 ASP A CA 1
ATOM 1480 C C . ASP A 1 203 ? -1.502 39.094 16.172 1 85.69 203 ASP A C 1
ATOM 1482 O O . ASP A 1 203 ? -2.416 38.688 15.445 1 85.69 203 ASP A O 1
ATOM 1486 N N . ARG A 1 204 ? -0.882 38.281 16.922 1 92.69 204 ARG A N 1
ATOM 1487 C CA . ARG A 1 204 ? -0.991 36.844 16.766 1 92.69 204 ARG A CA 1
ATOM 1488 C C . ARG A 1 204 ? -2.393 36.375 17.109 1 92.69 204 ARG A C 1
ATOM 1490 O O . ARG A 1 204 ? -2.979 36.812 18.094 1 92.69 204 ARG A O 1
ATOM 1497 N N . ILE A 1 205 ? -2.846 35.469 16.266 1 94.88 205 ILE A N 1
ATOM 1498 C CA . ILE A 1 205 ? -4.074 34.75 16.547 1 94.88 205 ILE A CA 1
ATOM 1499 C C . ILE A 1 205 ? -3.732 33.344 17.047 1 94.88 205 ILE A C 1
ATOM 1501 O O . ILE A 1 205 ? -2.941 32.625 16.422 1 94.88 205 ILE A O 1
ATOM 1505 N N . VAL A 1 206 ? -4.262 32.969 18.219 1 94.69 206 VAL A N 1
ATOM 1506 C CA . VAL A 1 206 ? -4.137 31.594 18.719 1 94.69 206 VAL A CA 1
ATOM 1507 C C . VAL A 1 206 ? -5.48 30.875 18.625 1 94.69 206 VAL A C 1
ATOM 1509 O O . VAL A 1 206 ? -6.438 31.25 19.312 1 94.69 206 VAL A O 1
ATOM 1512 N N . ALA A 1 207 ? -5.539 29.938 17.781 1 96.94 207 ALA A N 1
ATOM 1513 C CA . ALA A 1 207 ? -6.734 29.109 17.656 1 96.94 207 ALA A CA 1
ATOM 1514 C C . ALA A 1 207 ? -6.629 27.859 18.516 1 96.94 207 ALA A C 1
ATOM 1516 O O . ALA A 1 207 ? -5.691 27.078 18.375 1 96.94 207 ALA A O 1
ATOM 1517 N N . VAL A 1 208 ? -7.57 27.672 19.406 1 96.06 208 VAL A N 1
ATOM 1518 C CA . VAL A 1 208 ? -7.586 26.516 20.312 1 96.06 208 VAL A CA 1
ATOM 1519 C C . VAL A 1 208 ? -8.82 25.672 20.047 1 96.06 208 VAL A C 1
ATOM 1521 O O . VAL A 1 208 ? -9.953 26.141 20.188 1 96.06 208 VAL A O 1
ATOM 1524 N N . THR A 1 209 ? -8.578 24.422 19.625 1 96.25 209 THR A N 1
ATOM 1525 C CA . THR A 1 209 ? -9.688 23.516 19.344 1 96.25 209 THR A CA 1
ATOM 1526 C C . THR A 1 209 ? -9.984 22.641 20.562 1 96.25 209 THR A C 1
ATOM 1528 O O . THR A 1 209 ? -9.062 22.203 21.266 1 96.25 209 THR A O 1
ATOM 1531 N N . SER A 1 210 ? -11.289 22.391 20.812 1 94.38 210 SER A N 1
ATOM 1532 C CA . SER A 1 210 ? -11.75 21.609 21.953 1 94.38 210 SER A CA 1
ATOM 1533 C C . SER A 1 210 ? -12.656 20.469 21.516 1 94.38 210 SER A C 1
ATOM 1535 O O . SER A 1 210 ? -13.688 20.203 22.141 1 94.38 210 SER A O 1
ATOM 1537 N N . GLY A 1 211 ? -12.359 19.859 20.422 1 92 211 GLY A N 1
ATOM 1538 C CA . GLY A 1 211 ? -13.156 18.75 19.922 1 92 211 GLY A CA 1
ATOM 1539 C C . GLY A 1 211 ? -14.602 19.125 19.656 1 92 211 GLY A C 1
ATOM 1540 O O . GLY A 1 211 ? -14.883 20.094 18.953 1 92 211 GLY A O 1
ATOM 1541 N N . ALA A 1 212 ? -15.469 18.312 20.266 1 91.88 212 ALA A N 1
ATOM 1542 C CA . ALA A 1 212 ? -16.906 18.5 20.062 1 91.88 212 ALA A CA 1
ATOM 1543 C C . ALA A 1 212 ? -17.391 19.797 20.719 1 91.88 212 ALA A C 1
ATOM 1545 O O . ALA A 1 212 ? -18.469 20.281 20.406 1 91.88 212 ALA A O 1
ATOM 1546 N N . ASP A 1 213 ? -16.609 20.375 21.547 1 93.94 213 ASP A N 1
ATOM 1547 C CA . ASP A 1 213 ? -17 21.578 22.266 1 93.94 213 ASP A CA 1
ATOM 1548 C C . ASP A 1 213 ? -16.719 22.828 21.453 1 93.94 213 ASP A C 1
ATOM 1550 O O . ASP A 1 213 ? -17.062 23.953 21.859 1 93.94 213 ASP A O 1
ATOM 1554 N N . GLY A 1 214 ? -16.094 22.625 20.312 1 96.19 214 GLY A N 1
ATOM 1555 C CA . GLY A 1 214 ? -15.844 23.766 19.422 1 96.19 214 GLY A CA 1
ATOM 1556 C C . GLY A 1 214 ? -14.43 24.297 19.516 1 96.19 214 GLY A C 1
ATOM 1557 O O . GLY A 1 214 ? -13.469 23.531 19.516 1 96.19 214 GLY A O 1
ATOM 1558 N N . ALA A 1 215 ? -14.344 25.641 19.391 1 97.81 215 ALA A N 1
ATOM 1559 C CA . ALA A 1 215 ? -13.016 26.266 19.375 1 97.81 215 ALA A CA 1
ATOM 1560 C C . ALA A 1 215 ? -13.102 27.734 19.75 1 97.81 215 ALA A C 1
ATOM 1562 O O . ALA A 1 215 ? -14.195 28.312 19.797 1 97.81 215 ALA A O 1
ATOM 1563 N N . GLU A 1 216 ? -11.984 28.281 20.016 1 97 216 GLU A N 1
ATOM 1564 C CA . GLU A 1 216 ? -11.891 29.719 20.281 1 97 216 GLU A CA 1
ATOM 1565 C C . GLU A 1 216 ? -10.664 30.328 19.609 1 97 216 GLU A C 1
ATOM 1567 O O . GLU A 1 216 ? -9.695 29.625 19.312 1 97 216 GLU A O 1
ATOM 1572 N N . LEU A 1 217 ? -10.773 31.594 19.297 1 96.5 217 LEU A N 1
ATOM 1573 C CA . LEU A 1 217 ? -9.656 32.406 18.844 1 96.5 217 LEU A CA 1
ATOM 1574 C C . LEU A 1 217 ? -9.25 33.406 19.922 1 96.5 217 LEU A C 1
ATOM 1576 O O . LEU A 1 217 ? -10.078 34.219 20.391 1 96.5 217 LEU A O 1
ATOM 1580 N N . ARG A 1 218 ? -8.023 33.312 20.312 1 93.94 218 ARG A N 1
ATOM 1581 C CA . ARG A 1 218 ? -7.461 34.312 21.219 1 93.94 218 ARG A CA 1
ATOM 1582 C C . ARG A 1 218 ? -6.645 35.344 20.453 1 93.94 218 ARG A C 1
ATOM 1584 O O . ARG A 1 218 ? -5.695 35 19.75 1 93.94 218 ARG A O 1
ATOM 1591 N N . THR A 1 219 ? -7.082 36.562 20.562 1 92.62 219 THR A N 1
ATOM 1592 C CA . THR A 1 219 ? -6.391 37.688 19.922 1 92.62 219 THR A CA 1
ATOM 1593 C C . THR A 1 219 ? -6.078 38.781 20.938 1 92.62 219 THR A C 1
ATOM 1595 O O . THR A 1 219 ? -6.609 38.781 22.047 1 92.62 219 THR A O 1
ATOM 1598 N N . PRO A 1 220 ? -5.164 39.656 20.578 1 88.12 220 PRO A N 1
ATOM 1599 C CA . PRO A 1 220 ? -4.914 40.781 21.484 1 88.12 220 PRO A CA 1
ATOM 1600 C C . PRO A 1 220 ? -6.168 41.625 21.75 1 88.12 220 PRO A C 1
ATOM 1602 O O . PRO A 1 220 ? -6.285 42.25 22.812 1 88.12 220 PRO A O 1
ATOM 1605 N N . GLU A 1 221 ? -7.098 41.625 20.844 1 88.38 221 GLU A N 1
ATOM 1606 C CA . GLU A 1 221 ? -8.297 42.438 20.953 1 88.38 221 GLU A CA 1
ATOM 1607 C C . GLU A 1 221 ? -9.398 41.688 21.719 1 88.38 221 GLU A C 1
ATOM 1609 O O . GLU A 1 221 ? -10.375 42.312 22.141 1 88.38 221 GLU A O 1
ATOM 1614 N N . GLY A 1 222 ? -9.211 40.469 21.859 1 91.12 222 GLY A N 1
ATOM 1615 C CA . GLY A 1 222 ? -10.227 39.719 22.547 1 91.12 222 GLY A CA 1
ATOM 1616 C C . GLY A 1 222 ? -10.312 38.25 22.094 1 91.12 222 GLY A C 1
ATOM 1617 O O . GLY A 1 222 ? -9.469 37.812 21.328 1 91.12 222 GLY A O 1
ATOM 1618 N N . THR A 1 223 ? -11.328 37.625 22.688 1 94.88 223 THR A N 1
ATOM 1619 C CA . THR A 1 223 ? -11.523 36.188 22.406 1 94.88 223 THR A CA 1
ATOM 1620 C C . THR A 1 223 ? -12.82 35.969 21.625 1 94.88 223 THR A C 1
ATOM 1622 O O . THR A 1 223 ? -13.844 36.594 21.938 1 94.88 223 THR A O 1
ATOM 1625 N N . TYR A 1 224 ? -12.719 35.188 20.578 1 96.56 224 TYR A N 1
ATOM 1626 C CA . TYR A 1 224 ? -13.875 34.719 19.812 1 96.56 224 TYR A CA 1
ATOM 1627 C C . TYR A 1 224 ? -14.141 33.219 20.078 1 96.56 224 TYR A C 1
ATOM 1629 O O . TYR A 1 224 ? -13.203 32.438 20.156 1 96.56 224 TYR A O 1
ATOM 1637 N N . THR A 1 225 ? -15.43 32.906 20.312 1 97.25 225 THR A N 1
ATOM 1638 C CA . THR A 1 225 ? -15.766 31.516 20.578 1 97.25 225 THR A CA 1
ATOM 1639 C C . THR A 1 225 ? -16.859 31.047 19.625 1 97.25 225 THR A C 1
ATOM 1641 O O . THR A 1 225 ? -17.672 31.844 19.141 1 97.25 225 THR A O 1
ATOM 1644 N N . HIS A 1 226 ? -16.828 29.844 19.281 1 97.25 226 HIS A N 1
ATOM 1645 C CA . HIS A 1 226 ? -17.859 29.141 18.516 1 97.25 226 HIS A CA 1
ATOM 1646 C C . HIS A 1 226 ? -18.094 27.734 19.062 1 97.25 226 HIS A C 1
ATOM 1648 O O . HIS A 1 226 ? -17.141 26.969 19.234 1 97.25 226 HIS A O 1
ATOM 1654 N N . PRO A 1 227 ? -19.328 27.422 19.406 1 96.19 227 PRO A N 1
ATOM 1655 C CA . PRO A 1 227 ? -19.594 26.047 19.844 1 96.19 227 PRO A CA 1
ATOM 1656 C C . PRO A 1 227 ? -19.359 25.016 18.75 1 96.19 227 PRO A C 1
ATOM 1658 O O . PRO A 1 227 ? -19.359 25.344 17.562 1 96.19 227 PRO A O 1
ATOM 1661 N N . GLY A 1 228 ? -19.156 23.781 19.219 1 94.94 228 GLY A N 1
ATOM 1662 C CA . GLY A 1 228 ? -19.047 22.703 18.234 1 94.94 228 GLY A CA 1
ATOM 1663 C C . GLY A 1 228 ? -20.359 22.391 17.547 1 94.94 228 GLY A C 1
ATOM 1664 O O . GLY A 1 228 ? -21.438 22.797 18.031 1 94.94 228 GLY A O 1
ATOM 1665 N N . PHE A 1 229 ? -20.266 21.812 16.359 1 94.75 229 PHE A N 1
ATOM 1666 C CA . PHE A 1 229 ? -21.469 21.328 15.664 1 94.75 229 PHE A CA 1
ATOM 1667 C C . PHE A 1 229 ? -21.844 19.922 16.125 1 94.75 229 PHE A C 1
ATOM 1669 O O . PHE A 1 229 ? -20.953 19.109 16.406 1 94.75 229 PHE A O 1
ATOM 1676 N N . ASP A 1 230 ? -23.094 19.672 16.172 1 91.06 230 ASP A N 1
ATOM 1677 C CA . ASP A 1 230 ? -23.594 18.344 16.562 1 91.06 230 ASP A CA 1
ATOM 1678 C C . ASP A 1 230 ? -23.531 17.375 15.383 1 91.06 230 ASP A C 1
ATOM 1680 O O . ASP A 1 230 ? -24.453 17.344 14.555 1 91.06 230 ASP A O 1
ATOM 1684 N N . VAL A 1 231 ? -22.453 16.641 15.312 1 91.25 231 VAL A N 1
ATOM 1685 C CA . VAL A 1 231 ? -22.297 15.625 14.281 1 91.25 231 VAL A CA 1
ATOM 1686 C C . VAL A 1 231 ? -21.922 14.289 14.93 1 91.25 231 VAL A C 1
ATOM 1688 O O . VAL A 1 231 ? -21.406 14.258 16.047 1 91.25 231 VAL A O 1
ATOM 1691 N N . GLU A 1 232 ? -22.266 13.195 14.312 1 91 232 GLU A N 1
ATOM 1692 C CA . GLU A 1 232 ? -21.812 11.883 14.766 1 91 232 GLU A CA 1
ATOM 1693 C C . GLU A 1 232 ? -20.344 11.664 14.445 1 91 232 GLU A C 1
ATOM 1695 O O . GLU A 1 232 ? -19.969 11.562 13.273 1 91 232 GLU A O 1
ATOM 1700 N N . ALA A 1 233 ? -19.547 11.609 15.469 1 87.19 233 ALA A N 1
ATOM 1701 C CA . ALA A 1 233 ? -18.109 11.43 15.281 1 87.19 233 ALA A CA 1
ATOM 1702 C C . ALA A 1 233 ? -17.781 10 14.867 1 87.19 233 ALA A C 1
ATOM 1704 O O . ALA A 1 233 ? -18.297 9.047 15.461 1 87.19 233 ALA A O 1
ATOM 1705 N N . VAL A 1 234 ? -17.047 9.844 13.852 1 84.75 234 VAL A N 1
ATOM 1706 C CA . VAL A 1 234 ? -16.641 8.539 13.344 1 84.75 234 VAL A CA 1
ATOM 1707 C C . VAL A 1 234 ? -15.125 8.359 13.523 1 84.75 234 VAL A C 1
ATOM 1709 O O . VAL A 1 234 ? -14.672 7.355 14.078 1 84.75 234 VAL A O 1
ATOM 1712 N N . ASP A 1 235 ? -14.383 9.312 13.102 1 84.88 235 ASP A N 1
ATOM 1713 C CA . ASP A 1 235 ? -12.922 9.32 13.156 1 84.88 235 ASP A CA 1
ATOM 1714 C C . ASP A 1 235 ? -12.391 10.75 13.242 1 84.88 235 ASP A C 1
ATOM 1716 O O . ASP A 1 235 ? -12.57 11.539 12.312 1 84.88 235 ASP A O 1
ATOM 1720 N N . ALA A 1 236 ? -11.672 10.992 14.234 1 82.94 236 ALA A N 1
ATOM 1721 C CA . ALA A 1 236 ? -11.227 12.359 14.469 1 82.94 236 ALA A CA 1
ATOM 1722 C C . ALA A 1 236 ? -9.914 12.641 13.742 1 82.94 236 ALA A C 1
ATOM 1724 O O . ALA A 1 236 ? -9.414 13.766 13.773 1 82.94 236 ALA A O 1
ATOM 1725 N N . ALA A 1 237 ? -9.367 11.617 13.086 1 85.31 237 ALA A N 1
ATOM 1726 C CA . ALA A 1 237 ? -8.102 11.797 12.383 1 85.31 237 ALA A CA 1
ATOM 1727 C C . ALA A 1 237 ? -8.219 12.883 11.32 1 85.31 237 ALA A C 1
ATOM 1729 O O . ALA A 1 237 ? -9.109 12.836 10.469 1 85.31 237 ALA A O 1
ATOM 1730 N N . GLY A 1 238 ? -7.426 13.914 11.461 1 91.81 238 GLY A N 1
ATOM 1731 C CA . GLY A 1 238 ? -7.355 14.961 10.445 1 91.81 238 GLY A CA 1
ATOM 1732 C C . GLY A 1 238 ? -8.32 16.094 10.703 1 91.81 238 GLY A C 1
ATOM 1733 O O . GLY A 1 238 ? -8.305 17.094 9.984 1 91.81 238 GLY A O 1
ATOM 1734 N N . ALA A 1 239 ? -9.164 15.977 11.719 1 94 239 ALA A N 1
ATOM 1735 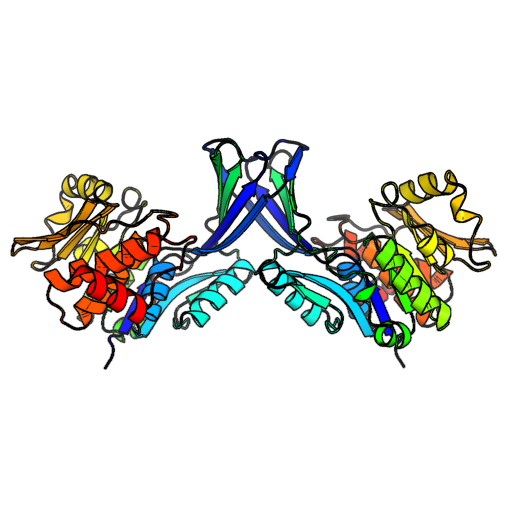C CA . ALA A 1 239 ? -10.141 17.016 12 1 94 239 ALA A CA 1
ATOM 1736 C C . ALA A 1 239 ? -9.453 18.344 12.32 1 94 239 ALA A C 1
ATOM 1738 O O . ALA A 1 239 ? -9.891 19.406 11.867 1 94 239 ALA A O 1
ATOM 1739 N N . GLY A 1 240 ? -8.43 18.25 13.133 1 95.25 240 GLY A N 1
ATOM 1740 C CA . GLY A 1 240 ? -7.656 19.453 13.43 1 95.25 240 GLY A CA 1
ATOM 1741 C C . GLY A 1 240 ? -7.016 20.062 12.203 1 95.25 240 GLY A C 1
ATOM 1742 O O . GLY A 1 240 ? -6.992 21.281 12.055 1 95.25 240 GLY A O 1
ATOM 1743 N N . ASP A 1 241 ? -6.512 19.234 11.312 1 96.81 241 ASP A N 1
ATOM 1744 C CA . ASP A 1 241 ? -5.922 19.719 10.062 1 96.81 241 ASP A CA 1
ATOM 1745 C C . ASP A 1 241 ? -6.969 20.406 9.188 1 96.81 241 ASP A C 1
ATOM 1747 O O . ASP A 1 241 ? -6.699 21.438 8.586 1 96.81 241 ASP A O 1
ATOM 1751 N N . ALA A 1 242 ? -8.125 19.797 9.148 1 97.25 242 ALA A N 1
ATOM 1752 C CA . ALA A 1 242 ? -9.219 20.391 8.383 1 97.25 242 ALA A CA 1
ATOM 1753 C C . ALA A 1 242 ? -9.656 21.719 8.984 1 97.25 242 ALA A C 1
ATOM 1755 O O . ALA A 1 242 ? -9.984 22.656 8.258 1 97.25 242 ALA A O 1
ATOM 1756 N N . PHE A 1 243 ? -9.664 21.797 10.273 1 97.88 243 PHE A N 1
ATOM 1757 C CA . PHE A 1 243 ? -9.945 23.047 10.969 1 97.88 243 PHE A CA 1
ATOM 1758 C C . PHE A 1 243 ? -8.961 24.125 10.555 1 97.88 243 PHE A C 1
ATOM 1760 O O . PHE A 1 243 ? -9.367 25.219 10.164 1 97.88 243 PHE A O 1
ATOM 1767 N N . ALA A 1 244 ? -7.715 23.781 10.633 1 98.38 244 ALA A N 1
ATOM 1768 C CA . ALA A 1 244 ? -6.676 24.734 10.258 1 98.38 244 ALA A CA 1
ATOM 1769 C C . ALA A 1 244 ? -6.84 25.188 8.805 1 98.38 244 ALA A C 1
ATOM 1771 O O . ALA A 1 244 ? -6.758 26.375 8.508 1 98.38 244 ALA A O 1
ATOM 1772 N N . ALA A 1 245 ? -7.102 24.266 7.949 1 98.56 245 ALA A N 1
ATOM 1773 C CA . ALA A 1 245 ? -7.297 24.578 6.535 1 98.56 245 ALA A CA 1
ATOM 1774 C C . ALA A 1 245 ? -8.492 25.5 6.332 1 98.56 245 ALA A C 1
ATOM 1776 O O . ALA A 1 245 ? -8.406 26.469 5.578 1 98.56 245 ALA A O 1
ATOM 1777 N N . GLY A 1 246 ? -9.57 25.203 6.961 1 98.44 246 GLY A N 1
ATOM 1778 C CA . GLY A 1 246 ? -10.758 26.031 6.848 1 98.44 246 GLY A CA 1
ATOM 1779 C C . GLY A 1 246 ? -10.539 27.453 7.332 1 98.44 246 GLY A C 1
ATOM 1780 O O . GLY A 1 246 ? -10.984 28.406 6.691 1 98.44 246 GLY A O 1
ATOM 1781 N N . PHE A 1 247 ? -9.844 27.578 8.445 1 98.69 247 PHE A N 1
ATOM 1782 C CA . PHE A 1 247 ? -9.547 28.906 8.977 1 98.69 247 PHE A CA 1
ATOM 1783 C C . PHE A 1 247 ? -8.695 29.703 7.996 1 98.69 247 PHE A C 1
ATOM 1785 O O . PHE A 1 247 ? -9.016 30.859 7.68 1 98.69 247 PHE A O 1
ATOM 1792 N N . LEU A 1 248 ? -7.672 29.078 7.52 1 98.5 248 LEU A N 1
ATOM 1793 C CA . LEU A 1 248 ? -6.742 29.75 6.621 1 98.5 248 LEU A CA 1
ATOM 1794 C C . LEU A 1 248 ? -7.422 30.125 5.309 1 98.5 248 LEU A C 1
ATOM 1796 O O . LEU A 1 248 ? -7.223 31.219 4.785 1 98.5 248 LEU A O 1
ATOM 1800 N N . ALA A 1 249 ? -8.227 29.188 4.809 1 97.88 249 ALA A N 1
ATOM 1801 C CA . ALA A 1 249 ? -8.898 29.438 3.533 1 97.88 249 ALA A CA 1
ATOM 1802 C C . ALA A 1 249 ? -9.758 30.688 3.596 1 97.88 249 ALA A C 1
ATOM 1804 O O . ALA A 1 249 ? -9.758 31.5 2.662 1 97.88 249 ALA A O 1
ATOM 1805 N N . THR A 1 250 ? -10.461 30.906 4.688 1 97.12 250 THR A N 1
ATOM 1806 C CA . THR A 1 250 ? -11.375 32.031 4.812 1 97.12 250 THR A CA 1
ATOM 1807 C C . THR A 1 250 ? -10.633 33.281 5.27 1 97.12 250 THR A C 1
ATOM 1809 O O . THR A 1 250 ? -10.875 34.375 4.762 1 97.12 250 THR A O 1
ATOM 1812 N N . ARG A 1 251 ? -9.688 33.125 6.133 1 95.75 251 ARG A N 1
ATOM 1813 C CA . ARG A 1 251 ? -8.938 34.25 6.648 1 95.75 251 ARG A CA 1
ATOM 1814 C C . ARG A 1 251 ? -8.148 34.938 5.539 1 95.75 251 ARG A C 1
ATOM 1816 O O . ARG A 1 251 ? -8.07 36.188 5.492 1 95.75 251 ARG A O 1
ATOM 1823 N N . LEU A 1 252 ? -7.57 34.188 4.684 1 95.5 252 LEU A N 1
ATOM 1824 C CA . LEU A 1 252 ? -6.754 34.719 3.598 1 95.5 252 LEU A CA 1
ATOM 1825 C C . LEU A 1 252 ? -7.617 35.469 2.584 1 95.5 252 LEU A C 1
ATOM 1827 O O . LEU A 1 252 ? -7.109 36.281 1.817 1 95.5 252 LEU A O 1
ATOM 1831 N N . GLU A 1 253 ? -8.891 35.219 2.637 1 94.81 253 GLU A N 1
ATOM 1832 C CA . GLU A 1 253 ? -9.82 35.906 1.766 1 94.81 253 GLU A CA 1
ATOM 1833 C C . GLU A 1 253 ? -10.391 37.156 2.457 1 94.81 253 GLU A C 1
ATOM 1835 O O . GLU A 1 253 ? -11.203 37.875 1.874 1 94.81 253 GLU A O 1
ATOM 1840 N N . GLY A 1 254 ? -10.094 37.312 3.672 1 94.62 254 GLY A N 1
ATOM 1841 C CA . GLY A 1 254 ? -10.5 38.531 4.363 1 94.62 254 GLY A CA 1
ATOM 1842 C C . GLY A 1 254 ? -11.75 38.344 5.203 1 94.62 254 GLY A C 1
ATOM 1843 O O . GLY A 1 254 ? -12.328 39.312 5.684 1 94.62 254 GLY A O 1
ATOM 1844 N N . THR A 1 255 ? -12.148 37.188 5.41 1 95.38 255 THR A N 1
ATOM 1845 C CA . THR A 1 255 ? -13.312 36.875 6.25 1 95.38 255 THR A CA 1
ATOM 1846 C C . THR A 1 255 ? -13.055 37.312 7.691 1 95.38 255 THR A C 1
ATOM 1848 O O . THR A 1 255 ? -11.938 37.188 8.195 1 95.38 255 THR A O 1
ATOM 1851 N N . ASP A 1 256 ? -14.039 37.844 8.367 1 96.44 256 ASP A N 1
ATOM 1852 C CA . ASP A 1 256 ? -13.852 38.25 9.758 1 96.44 256 ASP A CA 1
ATOM 1853 C C . ASP A 1 256 ? -13.625 37.031 10.656 1 96.44 256 ASP A C 1
ATOM 1855 O O . ASP A 1 256 ? -13.898 35.906 10.266 1 96.44 256 ASP A O 1
ATOM 1859 N N . LEU A 1 257 ? -13.133 37.25 11.844 1 97.31 257 LEU A N 1
ATOM 1860 C CA . LEU A 1 257 ? -12.656 36.188 12.719 1 97.31 257 LEU A CA 1
ATOM 1861 C C . LEU A 1 257 ? -13.797 35.281 13.148 1 97.31 257 LEU A C 1
ATOM 1863 O O . LEU A 1 257 ? -13.633 34.062 13.242 1 97.31 257 LEU A O 1
ATOM 1867 N N . GLU A 1 258 ? -14.945 35.844 13.383 1 96.75 258 GLU A N 1
ATOM 1868 C CA . GLU A 1 258 ? -16.094 35.062 13.82 1 96.75 258 GLU A CA 1
ATOM 1869 C C . GLU A 1 258 ? -16.531 34.062 12.742 1 96.75 258 GLU A C 1
ATOM 1871 O O . GLU A 1 258 ? -16.703 32.875 13.023 1 96.75 258 GLU A O 1
ATOM 1876 N N . ASP A 1 259 ? -16.688 34.562 11.547 1 97.06 259 ASP A N 1
ATOM 1877 C CA . ASP A 1 259 ? -17.109 33.719 10.43 1 97.06 259 ASP A CA 1
ATOM 1878 C C . ASP A 1 259 ? -16.016 32.719 10.07 1 97.06 259 ASP A C 1
ATOM 1880 O O . ASP A 1 259 ? -16.328 31.578 9.711 1 97.06 259 ASP A O 1
ATOM 1884 N N . ALA A 1 260 ? -14.742 33.125 10.141 1 98.06 260 ALA A N 1
ATOM 1885 C CA . ALA A 1 260 ? -13.633 32.219 9.867 1 98.06 260 ALA A CA 1
ATOM 1886 C C . ALA A 1 260 ? -13.602 31.078 10.875 1 98.06 260 ALA A C 1
ATOM 1888 O O . ALA A 1 260 ? -13.352 29.938 10.5 1 98.06 260 ALA A O 1
ATOM 1889 N N . LEU A 1 261 ? -13.898 31.406 12.125 1 98.25 261 LEU A N 1
ATOM 1890 C CA . LEU A 1 261 ? -13.938 30.391 13.18 1 98.25 261 LEU A CA 1
ATOM 1891 C C . LEU A 1 261 ? -15.07 29.406 12.938 1 98.25 261 LEU A C 1
ATOM 1893 O O . LEU A 1 261 ? -14.875 28.188 13.078 1 98.25 261 LEU A O 1
ATOM 1897 N N . ALA A 1 262 ? -16.203 29.906 12.578 1 97.75 262 ALA A N 1
ATOM 1898 C CA . ALA A 1 262 ? -17.344 29.031 12.281 1 97.75 262 ALA A CA 1
ATOM 1899 C C . ALA A 1 262 ? -17.031 28.094 11.117 1 97.75 262 ALA A C 1
ATOM 1901 O O . ALA A 1 262 ? -17.328 26.906 11.172 1 97.75 262 ALA A O 1
ATOM 1902 N N . TYR A 1 263 ? -16.469 28.641 10.078 1 97.94 263 TYR A N 1
ATOM 1903 C CA . TYR A 1 263 ? -16.094 27.859 8.906 1 97.94 263 TYR A CA 1
ATOM 1904 C C . TYR A 1 263 ? -15.078 26.781 9.258 1 97.94 263 TYR A C 1
ATOM 1906 O O . TYR A 1 263 ? -15.203 25.641 8.828 1 97.94 263 TYR A O 1
ATOM 1914 N N . ALA A 1 264 ? -14.078 27.172 10.039 1 98.44 264 ALA A N 1
ATOM 1915 C CA . ALA A 1 264 ? -13.055 26.234 10.5 1 98.44 264 ALA A CA 1
ATOM 1916 C C . ALA A 1 264 ? -13.672 25.078 11.289 1 98.44 264 ALA A C 1
ATOM 1918 O O . ALA A 1 264 ? -13.359 23.906 11.055 1 98.44 264 ALA A O 1
ATOM 1919 N N . ASN A 1 265 ? -14.578 25.391 12.172 1 97.44 265 ASN A N 1
ATOM 1920 C CA . ASN A 1 265 ? -15.281 24.391 12.969 1 97.44 265 ASN A CA 1
ATOM 1921 C C . ASN A 1 265 ? -16.094 23.438 12.086 1 97.44 265 ASN A C 1
ATOM 1923 O O . ASN A 1 265 ? -16.141 22.234 12.352 1 97.44 265 ASN A O 1
ATOM 1927 N N . ALA A 1 266 ? -16.703 24.016 11.125 1 97.06 266 ALA A N 1
ATOM 1928 C CA . ALA A 1 266 ? -17.484 23.188 10.203 1 97.06 266 ALA A CA 1
ATOM 1929 C C . ALA A 1 266 ? -16.578 22.203 9.477 1 97.06 266 ALA A C 1
ATOM 1931 O O . ALA A 1 266 ? -16.938 21.031 9.328 1 97.06 266 ALA A O 1
ATOM 1932 N N . CYS A 1 267 ? -15.445 22.641 9.016 1 97.38 267 CYS A N 1
ATOM 1933 C CA . CYS A 1 267 ? -14.492 21.766 8.344 1 97.38 267 CYS A CA 1
ATOM 1934 C C . CYS A 1 267 ? -14.062 20.625 9.258 1 97.38 267 CYS A C 1
ATOM 1936 O O . CYS A 1 267 ? -14.062 19.453 8.852 1 97.38 267 CYS A O 1
ATOM 1938 N N . GLY A 1 268 ? -13.742 20.984 10.508 1 96.56 268 GLY A N 1
ATOM 1939 C CA . GLY A 1 268 ? -13.352 19.969 11.469 1 96.56 268 GLY A CA 1
ATOM 1940 C C . GLY A 1 268 ? -14.461 18.969 11.75 1 96.56 268 GLY A C 1
ATOM 1941 O O . GLY A 1 268 ? -14.227 17.75 11.773 1 96.56 268 GLY A O 1
ATOM 1942 N N . ALA A 1 269 ? -15.633 19.453 11.93 1 95.25 269 ALA A N 1
ATOM 1943 C CA . ALA A 1 269 ? -16.797 18.625 12.258 1 95.25 269 ALA A CA 1
ATOM 1944 C C . ALA A 1 269 ? -17.109 17.656 11.117 1 95.25 269 ALA A C 1
ATOM 1946 O O . ALA A 1 269 ? -17.359 16.469 11.352 1 95.25 269 ALA A O 1
ATOM 1947 N N . LEU A 1 270 ? -17.141 18.203 9.922 1 95.25 270 LEU A N 1
ATOM 1948 C CA . LEU A 1 270 ? -17.422 17.375 8.758 1 95.25 270 LEU A CA 1
ATOM 1949 C C . LEU A 1 270 ? -16.375 16.281 8.586 1 95.25 270 LEU A C 1
ATOM 1951 O O . LEU A 1 270 ? -16.703 15.141 8.273 1 95.25 270 LEU A O 1
ATOM 1955 N N . THR A 1 271 ? -15.125 16.625 8.766 1 94.69 271 THR A N 1
ATOM 1956 C CA . THR A 1 271 ? -14.039 15.656 8.664 1 94.69 271 THR A CA 1
ATOM 1957 C C . THR A 1 271 ? -14.18 14.57 9.734 1 94.69 271 THR A C 1
ATOM 1959 O O . THR A 1 271 ? -14.039 13.383 9.438 1 94.69 271 THR A O 1
ATOM 1962 N N . ALA A 1 272 ? -14.523 14.938 10.93 1 92.81 272 ALA A N 1
ATOM 1963 C CA . ALA A 1 272 ? -14.664 14 12.047 1 92.81 272 ALA A CA 1
ATOM 1964 C C . ALA A 1 272 ? -15.836 13.055 11.828 1 92.81 272 ALA A C 1
ATOM 1966 O O . ALA A 1 272 ? -15.898 11.984 12.43 1 92.81 272 ALA A O 1
ATOM 1967 N N . SER A 1 273 ? -16.766 13.461 11 1 91.12 273 SER A N 1
ATOM 1968 C CA . SER A 1 273 ? -17.969 12.664 10.766 1 91.12 273 SER A CA 1
ATOM 1969 C C . SER A 1 273 ? -17.734 11.641 9.664 1 91.12 273 SER A C 1
ATOM 1971 O O . SER A 1 273 ? -18.625 10.852 9.352 1 91.12 273 SER A O 1
ATOM 1973 N N . ARG A 1 274 ? -16.594 11.625 9.102 1 85.81 274 ARG A N 1
ATOM 1974 C CA . ARG A 1 274 ? -16.234 10.727 8.008 1 85.81 274 ARG A CA 1
ATOM 1975 C C . ARG A 1 274 ? -15.109 9.789 8.406 1 85.81 274 ARG A C 1
ATOM 1977 O O . ARG A 1 274 ? -14.383 10.055 9.367 1 85.81 274 ARG A O 1
ATOM 1984 N N . GLU A 1 275 ? -15 8.711 7.676 1 76.56 275 GLU A N 1
ATOM 1985 C CA . GLU A 1 275 ? -13.938 7.758 7.996 1 76.56 275 GLU A CA 1
ATOM 1986 C C . GLU A 1 275 ? -12.664 8.07 7.223 1 76.56 275 GLU A C 1
ATOM 1988 O O . GLU A 1 275 ? -12.703 8.297 6.016 1 76.56 275 GLU A O 1
ATOM 1993 N N . GLY A 1 276 ? -11.531 8 7.848 1 70.06 276 GLY A N 1
ATOM 1994 C CA . GLY A 1 276 ? -10.211 8.125 7.246 1 70.06 276 GLY A CA 1
ATOM 1995 C C . GLY A 1 276 ? -9.711 9.555 7.195 1 70.06 276 GLY A C 1
ATOM 1996 O O . GLY A 1 276 ? -10.508 10.5 7.18 1 70.06 276 GLY A O 1
ATOM 1997 N N . ALA A 1 277 ? -8.312 9.57 7.223 1 61.91 277 ALA A N 1
ATOM 1998 C CA . ALA A 1 277 ? -7.652 10.859 7.039 1 61.91 277 ALA A CA 1
ATOM 1999 C C . ALA A 1 277 ? -7.758 11.328 5.586 1 61.91 277 ALA A C 1
ATOM 2001 O O . ALA A 1 277 ? -7.996 10.523 4.688 1 61.91 277 ALA A O 1
ATOM 2002 N N . ARG A 1 278 ? -8.148 12.484 5.176 1 66.56 278 ARG A N 1
ATOM 2003 C CA . ARG A 1 278 ? -8.234 13.125 3.869 1 66.56 278 ARG A CA 1
ATOM 2004 C C . ARG A 1 278 ? -9.672 13.117 3.357 1 66.56 278 ARG A C 1
ATOM 2006 O O . ARG A 1 278 ? -9.922 12.852 2.18 1 66.56 278 ARG A O 1
ATOM 2013 N N . ASN A 1 279 ? -10.359 13.172 4.324 1 74.44 279 ASN A N 1
ATOM 2014 C CA . ASN A 1 279 ? -11.789 13.266 4.02 1 74.44 279 ASN A CA 1
ATOM 2015 C C . ASN A 1 279 ? -12.32 14.672 4.273 1 74.44 279 ASN A C 1
ATOM 2017 O O . ASN A 1 279 ? -13.492 14.844 4.633 1 74.44 279 ASN A O 1
ATOM 2021 N N . ALA A 1 280 ? -11.359 15.602 4.109 1 82.38 280 ALA A N 1
ATOM 2022 C CA . ALA A 1 280 ? -11.781 16.984 4.297 1 82.38 280 ALA A CA 1
ATOM 2023 C C . ALA A 1 280 ? -12.828 17.391 3.262 1 82.38 280 ALA A C 1
ATOM 2025 O O . ALA A 1 280 ? -12.797 16.922 2.121 1 82.38 280 ALA A O 1
ATOM 2026 N N . PRO A 1 281 ? -13.711 18.25 3.664 1 88.88 281 PRO A N 1
ATOM 2027 C CA . PRO A 1 281 ? -14.828 18.625 2.785 1 88.88 281 PRO A CA 1
ATOM 2028 C C . PRO A 1 281 ? -14.406 19.625 1.698 1 88.88 281 PRO A C 1
ATOM 2030 O O . PRO A 1 281 ? -13.406 20.328 1.848 1 88.88 281 PRO A O 1
ATOM 2033 N N . THR A 1 282 ? -15.258 19.625 0.709 1 93.75 282 THR A N 1
ATOM 2034 C CA . THR A 1 282 ? -15.133 20.672 -0.304 1 93.75 282 THR A CA 1
ATOM 2035 C C . THR A 1 282 ? -15.773 21.969 0.175 1 93.75 282 THR A C 1
ATOM 2037 O O . THR A 1 282 ? -16.547 21.969 1.139 1 93.75 282 THR A O 1
ATOM 2040 N N . ALA A 1 283 ? -15.43 23.031 -0.513 1 94.75 283 ALA A N 1
ATOM 2041 C CA . ALA A 1 283 ? -16.031 24.328 -0.196 1 94.75 283 ALA A CA 1
ATOM 2042 C C . ALA A 1 283 ? -17.547 24.2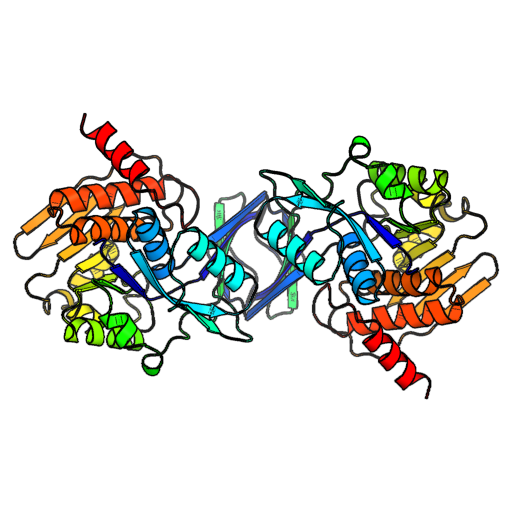5 -0.279 1 94.75 283 ALA A C 1
ATOM 2044 O O . ALA A 1 283 ? -18.25 24.766 0.603 1 94.75 283 ALA A O 1
ATOM 2045 N N . ALA A 1 284 ? -17.984 23.531 -1.296 1 94.19 284 ALA A N 1
ATOM 2046 C CA . ALA A 1 284 ? -19.438 23.406 -1.493 1 94.19 284 ALA A CA 1
ATOM 2047 C C . ALA A 1 284 ? -20.078 22.656 -0.333 1 94.19 284 ALA A C 1
ATOM 2049 O O . ALA A 1 284 ? -21.172 23.016 0.117 1 94.19 284 ALA A O 1
ATOM 2050 N N . GLU A 1 285 ? -19.469 21.672 0.121 1 94.62 285 GLU A N 1
ATOM 2051 C CA . GLU A 1 285 ? -20 20.875 1.23 1 94.62 285 GLU A CA 1
ATOM 2052 C C . GLU A 1 285 ? -20.047 21.703 2.518 1 94.62 285 GLU A C 1
ATOM 2054 O O . GLU A 1 285 ? -21.016 21.594 3.281 1 94.62 285 GLU A O 1
ATOM 2059 N N . VAL A 1 286 ? -19.031 22.5 2.752 1 95.75 286 VAL A N 1
ATOM 2060 C CA . VAL A 1 286 ? -18.969 23.312 3.959 1 95.75 286 VAL A CA 1
ATOM 2061 C C . VAL A 1 286 ? -20.062 24.391 3.904 1 95.75 286 VAL A C 1
ATOM 2063 O O . VAL A 1 286 ? -20.766 24.609 4.891 1 95.75 286 VAL A O 1
ATOM 2066 N N . ASP A 1 287 ? -20.188 25 2.764 1 95.12 287 ASP A N 1
ATOM 2067 C CA . ASP A 1 287 ? -21.203 26.031 2.594 1 95.12 287 ASP A CA 1
ATOM 2068 C C . ASP A 1 287 ? -22.594 25.484 2.838 1 95.12 287 ASP A C 1
ATOM 2070 O O . ASP A 1 287 ? -23.422 26.125 3.502 1 95.12 287 ASP A O 1
ATOM 2074 N N . ARG A 1 288 ? -22.797 24.297 2.311 1 94.5 288 ARG A N 1
ATOM 2075 C CA . ARG A 1 288 ? -24.094 23.641 2.508 1 94.5 288 ARG A CA 1
ATOM 2076 C C . ARG A 1 288 ? -24.328 23.312 3.979 1 94.5 288 ARG A C 1
ATOM 2078 O O . ARG A 1 288 ? -25.422 23.531 4.504 1 94.5 288 ARG A O 1
ATOM 2085 N N . PHE A 1 289 ? -23.422 22.859 4.555 1 94.12 289 PHE A N 1
ATOM 2086 C CA . PHE A 1 289 ? -23.484 22.469 5.961 1 94.12 289 PHE A CA 1
ATOM 2087 C C . PHE A 1 289 ? -23.828 23.672 6.832 1 94.12 289 PHE A C 1
ATOM 2089 O O . PHE A 1 289 ? -24.656 23.578 7.738 1 94.12 289 PHE A O 1
ATOM 2096 N N . LEU A 1 290 ? -23.172 24.859 6.613 1 94.56 290 LEU A N 1
ATOM 2097 C CA . LEU A 1 290 ? -23.375 26.078 7.395 1 94.56 290 LEU A CA 1
ATOM 2098 C C . LEU A 1 290 ? -24.734 26.703 7.082 1 94.56 290 LEU A C 1
ATOM 2100 O O . LEU A 1 290 ? -25.406 27.219 7.977 1 94.56 290 LEU A O 1
ATOM 2104 N N . SER A 1 291 ? -25.078 26.609 5.812 1 92 291 SER A N 1
ATOM 2105 C CA . SER A 1 291 ? -26.359 27.203 5.402 1 92 291 SER A CA 1
ATOM 2106 C C . SER A 1 291 ? -27.531 26.469 6.043 1 92 291 SER A C 1
ATOM 2108 O O . SER A 1 291 ? -28.547 27.078 6.359 1 92 291 SER A O 1
ATOM 2110 N N . GLU A 1 292 ? -27.391 25.234 6.199 1 88.12 292 GLU A N 1
ATOM 2111 C CA . GLU A 1 292 ? -28.453 24.406 6.777 1 88.12 292 GLU A CA 1
ATOM 2112 C C . GLU A 1 292 ? -28.578 24.656 8.281 1 88.12 292 GLU A C 1
ATOM 2114 O O . GLU A 1 292 ? -29.609 24.312 8.883 1 88.12 292 GLU A O 1
ATOM 2119 N N . ARG A 1 293 ? -27.688 25.203 8.93 1 84.12 293 ARG A N 1
ATOM 2120 C CA . ARG A 1 293 ? -27.688 25.359 10.383 1 84.12 293 ARG A CA 1
ATOM 2121 C C . ARG A 1 293 ? -27.906 26.812 10.773 1 84.12 293 ARG A C 1
ATOM 2123 O O . ARG A 1 293 ? -28.141 27.125 11.945 1 84.12 293 ARG A O 1
ATOM 2130 N N . ASP A 1 294 ? -27.594 27.781 9.867 1 71.38 294 ASP A N 1
ATOM 2131 C CA . ASP A 1 294 ? -27.938 29.172 10.102 1 71.38 294 ASP A CA 1
ATOM 2132 C C . ASP A 1 294 ? -29.453 29.359 10.094 1 71.38 294 ASP A C 1
ATOM 2134 O O . ASP A 1 294 ? -29.969 30.344 10.633 1 71.38 294 ASP A O 1
ATOM 2138 N N . GLU A 1 295 ? -30.312 28.406 9.555 1 52.94 295 GLU A N 1
ATOM 2139 C CA . GLU A 1 295 ? -31.766 28.5 9.57 1 52.94 295 GLU A CA 1
ATOM 2140 C C . GLU A 1 295 ? -32.344 27.891 10.836 1 52.94 295 GLU A C 1
ATOM 2142 O O . GLU A 1 295 ? -31.812 26.922 11.375 1 52.94 295 GLU A O 1
ATOM 2147 N N . MET B 1 1 ? 5.312 -17.719 -34.344 1 61.84 1 MET B N 1
ATOM 2148 C CA . MET B 1 1 ? 4.84 -16.672 -33.438 1 61.84 1 MET B CA 1
ATOM 2149 C C . MET B 1 1 ? 5.027 -17.094 -31.984 1 61.84 1 MET B C 1
ATOM 2151 O O . MET B 1 1 ? 4.977 -18.281 -31.656 1 61.84 1 MET B O 1
ATOM 2155 N N . PRO B 1 2 ? 5.406 -16.172 -31.062 1 76 2 PRO B N 1
ATOM 2156 C CA . PRO B 1 2 ? 5.586 -16.578 -29.672 1 76 2 PRO B CA 1
ATOM 2157 C C . PRO B 1 2 ? 4.332 -17.219 -29.078 1 76 2 PRO B C 1
ATOM 2159 O O . PRO B 1 2 ? 3.213 -16.875 -29.469 1 76 2 PRO B O 1
ATOM 2162 N N . PRO B 1 3 ? 4.586 -18.25 -28.312 1 85.75 3 PRO B N 1
ATOM 2163 C CA . PRO B 1 3 ? 3.414 -18.891 -27.703 1 85.75 3 PRO B CA 1
ATOM 2164 C C . PRO B 1 3 ? 2.617 -17.922 -26.812 1 85.75 3 PRO B C 1
ATOM 2166 O O . PRO B 1 3 ? 3.176 -16.953 -26.297 1 85.75 3 PRO B O 1
ATOM 2169 N N . THR B 1 4 ? 1.417 -18.156 -26.828 1 96.06 4 THR B N 1
ATOM 2170 C CA . THR B 1 4 ? 0.51 -17.375 -25.984 1 96.06 4 THR B CA 1
ATOM 2171 C C . THR B 1 4 ? -0.029 -18.234 -24.844 1 96.06 4 THR B C 1
ATOM 2173 O O . THR B 1 4 ? -0.433 -19.391 -25.062 1 96.06 4 THR B O 1
ATOM 2176 N N . VAL B 1 5 ? 0.119 -17.719 -23.656 1 98.62 5 VAL B N 1
ATOM 2177 C CA . VAL B 1 5 ? -0.313 -18.453 -22.484 1 98.62 5 VAL B CA 1
ATOM 2178 C C . VAL B 1 5 ? -1.33 -17.641 -21.688 1 98.62 5 VAL B C 1
ATOM 2180 O O . VAL B 1 5 ? -1.193 -16.422 -21.578 1 98.62 5 VAL B O 1
ATOM 2183 N N . LEU B 1 6 ? -2.324 -18.25 -21.219 1 98.75 6 LEU B N 1
ATOM 2184 C CA . LEU B 1 6 ? -3.293 -17.688 -20.281 1 98.75 6 LEU B CA 1
ATOM 2185 C C . LEU B 1 6 ? -3.186 -18.359 -18.922 1 98.75 6 LEU B C 1
ATOM 2187 O O . LEU B 1 6 ? -3.309 -19.578 -18.812 1 98.75 6 LEU B O 1
ATOM 2191 N N . THR B 1 7 ? -2.838 -17.594 -17.906 1 98.81 7 THR B N 1
ATOM 2192 C CA . THR B 1 7 ? -2.842 -18.109 -16.547 1 98.81 7 THR B CA 1
ATOM 2193 C C . THR B 1 7 ? -4.148 -17.75 -15.844 1 98.81 7 THR B C 1
ATOM 2195 O O . THR B 1 7 ? -4.824 -16.781 -16.219 1 98.81 7 THR B O 1
ATOM 2198 N N . ALA B 1 8 ? -4.52 -18.562 -14.852 1 98.75 8 ALA B N 1
ATOM 2199 C CA . ALA B 1 8 ? -5.773 -18.312 -14.148 1 98.75 8 ALA B CA 1
ATOM 2200 C C . ALA B 1 8 ? -5.652 -18.656 -12.672 1 98.75 8 ALA B C 1
ATOM 2202 O O . ALA B 1 8 ? -5.121 -19.703 -12.312 1 98.75 8 ALA B O 1
ATOM 2203 N N . GLY B 1 9 ? -6.102 -17.75 -11.828 1 97.94 9 GLY B N 1
ATOM 2204 C CA . GLY B 1 9 ? -6.117 -18.016 -10.391 1 97.94 9 GLY B CA 1
ATOM 2205 C C . GLY B 1 9 ? -5.957 -16.766 -9.555 1 97.94 9 GLY B C 1
ATOM 2206 O O . GLY B 1 9 ? -6.602 -15.742 -9.82 1 97.94 9 GLY B O 1
ATOM 2207 N N . HIS B 1 10 ? -5.141 -16.875 -8.547 1 97.19 10 HIS B N 1
ATOM 2208 C CA . HIS B 1 10 ? -5.113 -15.867 -7.5 1 97.19 10 HIS B CA 1
ATOM 2209 C C . HIS B 1 10 ? -4.152 -14.734 -7.852 1 97.19 10 HIS B C 1
ATOM 2211 O O . HIS B 1 10 ? -3.08 -14.977 -8.406 1 97.19 10 HIS B O 1
ATOM 2217 N N . VAL B 1 11 ? -4.602 -13.523 -7.555 1 97.81 11 VAL B N 1
ATOM 2218 C CA . VAL B 1 11 ? -3.855 -12.273 -7.621 1 97.81 11 VAL B CA 1
ATOM 2219 C C . VAL B 1 11 ? -3.928 -11.562 -6.273 1 97.81 11 VAL B C 1
ATOM 2221 O O . VAL B 1 11 ? -5.012 -11.18 -5.82 1 97.81 11 VAL B O 1
ATOM 2224 N N . ASN B 1 12 ? -2.869 -11.422 -5.609 1 95.81 12 ASN B N 1
ATOM 2225 C CA . ASN B 1 12 ? -2.914 -10.805 -4.289 1 95.81 12 ASN B CA 1
ATOM 2226 C C . ASN B 1 12 ? -1.765 -9.82 -4.09 1 95.81 12 ASN B C 1
ATOM 2228 O O . ASN B 1 12 ? -0.98 -9.578 -5.012 1 95.81 12 ASN B O 1
ATOM 2232 N N . TRP B 1 13 ? -1.8 -9.047 -3.016 1 96.81 13 TRP B N 1
ATOM 2233 C CA . TRP B 1 13 ? -0.758 -8.125 -2.584 1 96.81 13 TRP B CA 1
ATOM 2234 C C . TRP B 1 13 ? -0.121 -8.586 -1.279 1 96.81 13 TRP B C 1
ATOM 2236 O O . TRP B 1 13 ? -0.823 -8.891 -0.311 1 96.81 13 TRP B O 1
ATOM 2246 N N . ASP B 1 14 ? 1.191 -8.711 -1.312 1 95.62 14 ASP B N 1
ATOM 2247 C CA . ASP B 1 14 ? 1.935 -9.219 -0.164 1 95.62 14 ASP B CA 1
ATOM 2248 C C . ASP B 1 14 ? 2.779 -8.117 0.476 1 95.62 14 ASP B C 1
ATOM 2250 O O . ASP B 1 14 ? 3.453 -7.359 -0.224 1 95.62 14 ASP B O 1
ATOM 2254 N N . VAL B 1 15 ? 2.697 -8.055 1.794 1 95.88 15 VAL B N 1
ATOM 2255 C CA . VAL B 1 15 ? 3.477 -7.082 2.557 1 95.88 15 VAL B CA 1
ATOM 2256 C C . VAL B 1 15 ? 4.277 -7.797 3.641 1 95.88 15 VAL B C 1
ATOM 2258 O O . VAL B 1 15 ? 3.711 -8.523 4.461 1 95.88 15 VAL B O 1
ATOM 2261 N N . THR B 1 16 ? 5.57 -7.66 3.631 1 94.31 16 THR B N 1
ATOM 2262 C CA . THR B 1 16 ? 6.418 -8.164 4.707 1 94.31 16 THR B CA 1
ATOM 2263 C C . THR B 1 16 ? 6.914 -7.02 5.582 1 94.31 16 THR B C 1
ATOM 2265 O O . THR B 1 16 ? 7.508 -6.059 5.086 1 94.31 16 THR B O 1
ATOM 2268 N N . LEU B 1 17 ? 6.664 -7.094 6.832 1 96.69 17 LEU B N 1
ATOM 2269 C CA . LEU B 1 17 ? 7.117 -6.121 7.816 1 96.69 17 LEU B CA 1
ATOM 2270 C C . LEU B 1 17 ? 8.102 -6.754 8.797 1 96.69 17 LEU B C 1
ATOM 2272 O O . LEU B 1 17 ? 7.742 -7.68 9.531 1 96.69 17 LEU B O 1
ATOM 2276 N N . ARG B 1 18 ? 9.297 -6.336 8.727 1 96.25 18 ARG B N 1
ATOM 2277 C CA . ARG B 1 18 ? 10.219 -6.652 9.812 1 96.25 18 ARG B CA 1
ATOM 2278 C C . ARG B 1 18 ? 10.078 -5.645 10.953 1 96.25 18 ARG B C 1
ATOM 2280 O O . ARG B 1 18 ? 10.211 -4.438 10.742 1 96.25 18 ARG B O 1
ATOM 2287 N N . VAL B 1 19 ? 9.75 -6.145 12.164 1 97.75 19 VAL B N 1
ATOM 2288 C CA . VAL B 1 19 ? 9.422 -5.27 13.289 1 97.75 19 VAL B CA 1
ATOM 2289 C C . VAL B 1 19 ? 10.305 -5.613 14.484 1 97.75 19 VAL B C 1
ATOM 2291 O O . VAL B 1 19 ? 10.891 -6.699 14.539 1 97.75 19 VAL B O 1
ATOM 2294 N N . ASP B 1 20 ? 10.453 -4.648 15.414 1 97.75 20 ASP B N 1
ATOM 2295 C CA . ASP B 1 20 ? 11.242 -4.91 16.625 1 97.75 20 ASP B CA 1
ATOM 2296 C C . ASP B 1 20 ? 10.57 -5.953 17.5 1 97.75 20 ASP B C 1
ATOM 2298 O O . ASP B 1 20 ? 11.234 -6.828 18.062 1 97.75 20 ASP B O 1
ATOM 2302 N N . ARG B 1 21 ? 9.234 -5.914 17.531 1 96.31 21 ARG B N 1
ATOM 2303 C CA . ARG B 1 21 ? 8.43 -6.875 18.281 1 96.31 21 ARG B CA 1
ATOM 2304 C C . ARG B 1 21 ? 7.043 -7.023 17.656 1 96.31 21 ARG B C 1
ATOM 2306 O O . ARG B 1 21 ? 6.578 -6.133 16.938 1 96.31 21 ARG B O 1
ATOM 2313 N N . LEU B 1 22 ? 6.438 -8.148 17.938 1 95.62 22 LEU B N 1
ATOM 2314 C CA . LEU B 1 22 ? 5.062 -8.328 17.484 1 95.62 22 LEU B CA 1
ATOM 2315 C C . LEU B 1 22 ? 4.105 -7.438 18.266 1 95.62 22 LEU B C 1
ATOM 2317 O O . LEU B 1 22 ? 4.336 -7.156 19.453 1 95.62 22 LEU B O 1
ATOM 2321 N N . PRO B 1 23 ? 3.014 -7.008 17.641 1 92.56 23 PRO B N 1
ATOM 2322 C CA . PRO B 1 23 ? 2.062 -6.086 18.266 1 92.56 23 PRO B CA 1
ATOM 2323 C C . PRO B 1 23 ? 1.456 -6.648 19.547 1 92.56 23 PRO B C 1
ATOM 2325 O O . PRO B 1 23 ? 1.16 -7.844 19.625 1 92.56 23 PRO B O 1
ATOM 2328 N N . VAL B 1 24 ? 1.332 -5.812 20.516 1 93 24 VAL B N 1
ATOM 2329 C CA . VAL B 1 24 ? 0.651 -6.129 21.766 1 93 24 VAL B CA 1
ATOM 2330 C C . VAL B 1 24 ? -0.412 -5.07 22.062 1 93 24 VAL B C 1
ATOM 2332 O O . VAL B 1 24 ? -0.355 -3.961 21.516 1 93 24 VAL B O 1
ATOM 2335 N N . PRO B 1 25 ? -1.426 -5.469 22.844 1 92.75 25 PRO B N 1
ATOM 2336 C CA . PRO B 1 25 ? -2.461 -4.48 23.156 1 92.75 25 PRO B CA 1
ATOM 2337 C C . PRO B 1 25 ? -1.888 -3.182 23.719 1 92.75 25 PRO B C 1
ATOM 2339 O O . PRO B 1 25 ? -0.987 -3.213 24.562 1 92.75 25 PRO B O 1
ATOM 2342 N N . ASP B 1 26 ? -2.432 -2.055 23.219 1 92.19 26 ASP B N 1
ATOM 2343 C CA . ASP B 1 26 ? -2.047 -0.709 23.641 1 92.19 26 ASP B CA 1
ATOM 2344 C C . ASP B 1 26 ? -0.541 -0.5 23.484 1 92.19 26 ASP B C 1
ATOM 2346 O O . ASP B 1 26 ? 0.081 0.159 24.328 1 92.19 26 ASP B O 1
ATOM 2350 N N . GLY B 1 27 ? -0.006 -1.184 22.531 1 92.62 27 GLY B N 1
ATOM 2351 C CA . GLY B 1 27 ? 1.429 -1.098 22.312 1 92.62 27 GLY B CA 1
ATOM 2352 C C . GLY B 1 27 ? 1.795 -0.473 20.984 1 92.62 27 GLY B C 1
ATOM 2353 O O . GLY B 1 27 ? 0.915 -0.134 20.188 1 92.62 27 GLY B O 1
ATOM 2354 N N . GLU B 1 28 ? 3.109 -0.244 20.891 1 94.56 28 GLU B N 1
ATOM 2355 C CA . GLU B 1 28 ? 3.705 0.252 19.656 1 94.56 28 GLU B CA 1
ATOM 2356 C C . GLU B 1 28 ? 4.918 -0.583 19.25 1 94.56 28 GLU B C 1
ATOM 2358 O O . GLU B 1 28 ? 5.668 -1.05 20.109 1 94.56 28 GLU B O 1
ATOM 2363 N N . ALA B 1 29 ? 5.004 -0.862 18.031 1 96.19 29 ALA B N 1
ATOM 2364 C CA . ALA B 1 29 ? 6.176 -1.541 17.484 1 96.19 29 ALA B CA 1
ATOM 2365 C C . ALA B 1 29 ? 6.781 -0.746 16.328 1 96.19 29 ALA B C 1
ATOM 2367 O O . ALA B 1 29 ? 6.066 -0.067 15.586 1 96.19 29 ALA B O 1
ATOM 2368 N N . THR B 1 30 ? 8.07 -0.871 16.234 1 97.56 30 THR B N 1
ATOM 2369 C CA . THR B 1 30 ? 8.805 -0.155 15.195 1 97.56 30 THR B CA 1
ATOM 2370 C C . THR B 1 30 ? 9.031 -1.049 13.977 1 97.56 30 THR B C 1
ATOM 2372 O O . THR B 1 30 ? 9.477 -2.189 14.117 1 97.56 30 THR B O 1
ATOM 2375 N N . ILE B 1 31 ? 8.742 -0.562 12.836 1 97.62 31 ILE B N 1
ATOM 2376 C CA . ILE B 1 31 ? 9.031 -1.259 11.586 1 97.62 31 ILE B CA 1
ATOM 2377 C C . ILE B 1 31 ? 10.469 -0.985 11.164 1 97.62 31 ILE B C 1
ATOM 2379 O O . ILE B 1 31 ? 10.844 0.163 10.914 1 97.62 31 ILE B O 1
ATOM 2383 N N . ARG B 1 32 ? 11.203 -2.02 11.07 1 95.94 32 ARG B N 1
ATOM 2384 C CA . ARG B 1 32 ? 12.594 -1.906 10.648 1 95.94 32 ARG B CA 1
ATOM 2385 C C . ARG B 1 32 ? 12.695 -1.805 9.125 1 95.94 32 ARG B C 1
ATOM 2387 O O . ARG B 1 32 ? 13.516 -1.052 8.602 1 95.94 32 ARG B O 1
ATOM 2394 N N . SER B 1 33 ? 11.914 -2.545 8.555 1 92.81 33 SER B N 1
ATOM 2395 C CA . SER B 1 33 ? 11.867 -2.533 7.098 1 92.81 33 SER B CA 1
ATOM 2396 C C . SER B 1 33 ? 10.539 -3.066 6.582 1 92.81 33 SER B C 1
ATOM 2398 O O . SER B 1 33 ? 9.844 -3.797 7.289 1 92.81 33 SER B O 1
ATOM 2400 N N . GLN B 1 34 ? 10.188 -2.59 5.426 1 94.06 34 GLN B N 1
ATOM 2401 C CA . GLN B 1 34 ? 8.969 -3.021 4.75 1 94.06 34 GLN B CA 1
ATOM 2402 C C . GLN B 1 34 ? 9.242 -3.354 3.287 1 94.06 34 GLN B C 1
ATOM 2404 O O . GLN B 1 34 ? 9.945 -2.617 2.598 1 94.06 34 GLN B O 1
ATOM 2409 N N . ARG B 1 35 ? 8.719 -4.484 2.895 1 91 35 ARG B N 1
ATOM 2410 C CA . ARG B 1 35 ? 8.742 -4.871 1.488 1 91 35 ARG B CA 1
ATOM 2411 C C . ARG B 1 35 ? 7.352 -5.254 0.998 1 91 35 ARG B C 1
ATOM 2413 O O . ARG B 1 35 ? 6.598 -5.922 1.709 1 91 35 ARG B O 1
ATOM 2420 N N . GLN B 1 36 ? 7.035 -4.75 -0.159 1 93.38 36 GLN B N 1
ATOM 2421 C CA . GLN B 1 36 ? 5.738 -5.043 -0.756 1 93.38 36 GLN B CA 1
ATOM 2422 C C . GLN B 1 36 ? 5.891 -5.559 -2.184 1 93.38 36 GLN B C 1
ATOM 2424 O O . GLN B 1 36 ? 6.812 -5.156 -2.898 1 93.38 36 GLN B O 1
ATOM 2429 N N . SER B 1 37 ? 5.02 -6.473 -2.586 1 92.88 37 SER B N 1
ATOM 2430 C CA . SER B 1 37 ? 5 -6.98 -3.953 1 92.88 37 SER B CA 1
ATOM 2431 C C . SER B 1 37 ? 3.67 -7.656 -4.27 1 92.88 37 SER B C 1
ATOM 2433 O O . SER B 1 37 ? 2.926 -8.031 -3.363 1 92.88 37 SER B O 1
ATOM 2435 N N . GLY B 1 38 ? 3.449 -7.711 -5.57 1 95.19 38 GLY B N 1
ATOM 2436 C CA . GLY B 1 38 ? 2.365 -8.586 -5.984 1 95.19 38 GLY B CA 1
ATOM 2437 C C . GLY B 1 38 ? 2.607 -10.047 -5.629 1 95.19 38 GLY B C 1
ATOM 2438 O O . GLY B 1 38 ? 3.754 -10.484 -5.535 1 95.19 38 GLY B O 1
ATOM 2439 N N . GLY B 1 39 ? 1.493 -10.781 -5.457 1 94.94 39 GLY B N 1
ATOM 2440 C CA . GLY B 1 39 ? 1.53 -12.211 -5.188 1 94.94 39 GLY B CA 1
ATOM 2441 C C . GLY B 1 39 ? 0.402 -12.977 -5.855 1 94.94 39 GLY B C 1
ATOM 2442 O O . GLY B 1 39 ? -0.286 -12.438 -6.727 1 94.94 39 GLY B O 1
ATOM 2443 N N . GLY B 1 40 ? 0.326 -14.234 -5.383 1 95.19 40 GLY B N 1
ATOM 2444 C CA . GLY B 1 40 ? -0.609 -15.148 -6.027 1 95.19 40 GLY B CA 1
ATOM 2445 C C . GLY B 1 40 ? 0.034 -16 -7.105 1 95.19 40 GLY B C 1
ATOM 2446 O O . GLY B 1 40 ? 0.724 -15.477 -7.988 1 95.19 40 GLY B O 1
ATOM 2447 N N . SER B 1 41 ? -0.298 -17.172 -7.062 1 95.44 41 SER B N 1
ATOM 2448 C CA . SER B 1 41 ? 0.393 -18.109 -7.941 1 95.44 41 SER B CA 1
ATOM 2449 C C . SER B 1 41 ? 0.148 -17.781 -9.406 1 95.44 41 SER B C 1
ATOM 2451 O O . SER B 1 41 ? 1.089 -17.734 -10.203 1 95.44 41 SER B O 1
ATOM 2453 N N . ALA B 1 42 ? -1.092 -17.531 -9.789 1 97.75 42 ALA B N 1
ATOM 2454 C CA . ALA B 1 42 ? -1.4 -17.234 -11.188 1 97.75 42 ALA B CA 1
ATOM 2455 C C . ALA B 1 42 ? -0.693 -15.953 -11.641 1 97.75 42 ALA B C 1
ATOM 2457 O O . ALA B 1 42 ? -0.115 -15.914 -12.727 1 97.75 42 ALA B O 1
ATOM 2458 N N . ALA B 1 43 ? -0.747 -14.969 -10.805 1 97.88 43 ALA B N 1
ATOM 2459 C CA . ALA B 1 43 ? -0.09 -13.703 -11.109 1 97.88 43 ALA B CA 1
ATOM 2460 C C . ALA B 1 43 ? 1.425 -13.875 -11.188 1 97.88 43 ALA B C 1
ATOM 2462 O O . ALA B 1 43 ? 2.074 -13.32 -12.07 1 97.88 43 ALA B O 1
ATOM 2463 N N . ASN B 1 44 ? 1.976 -14.617 -10.273 1 96.88 44 ASN B N 1
ATOM 2464 C CA . ASN B 1 44 ? 3.414 -14.859 -10.266 1 96.88 44 ASN B CA 1
ATOM 2465 C C . ASN B 1 44 ? 3.871 -15.57 -11.539 1 96.88 44 ASN B C 1
ATOM 2467 O O . ASN B 1 44 ? 4.863 -15.18 -12.156 1 96.88 44 ASN B O 1
ATOM 2471 N N . VAL B 1 45 ? 3.137 -16.594 -11.938 1 98.31 45 VAL B N 1
ATOM 2472 C CA . VAL B 1 45 ? 3.498 -17.328 -13.141 1 98.31 45 VAL B CA 1
ATOM 2473 C C . VAL B 1 45 ? 3.354 -16.438 -14.367 1 98.31 45 VAL B C 1
ATOM 2475 O O . VAL B 1 45 ? 4.203 -16.453 -15.258 1 98.31 45 VAL B O 1
ATOM 2478 N N . ALA B 1 46 ? 2.297 -15.641 -14.406 1 98.44 46 ALA B N 1
ATOM 2479 C CA . ALA B 1 46 ? 2.084 -14.727 -15.523 1 98.44 46 ALA B CA 1
ATOM 2480 C C . ALA B 1 46 ? 3.252 -13.758 -15.664 1 98.44 46 ALA B C 1
ATOM 2482 O O . ALA B 1 46 ? 3.787 -13.578 -16.766 1 98.44 46 ALA B O 1
ATOM 2483 N N . ALA B 1 47 ? 3.631 -13.188 -14.57 1 97.69 47 ALA B N 1
ATOM 2484 C CA . ALA B 1 47 ? 4.734 -12.234 -14.594 1 97.69 47 ALA B CA 1
ATOM 2485 C C . ALA B 1 47 ? 6.035 -12.906 -15.023 1 97.69 47 ALA B C 1
ATOM 2487 O O . ALA B 1 47 ? 6.809 -12.344 -15.797 1 97.69 47 ALA B O 1
ATOM 2488 N N . ALA B 1 48 ? 6.266 -14.094 -14.5 1 97.69 48 ALA B N 1
ATOM 2489 C CA . ALA B 1 48 ? 7.477 -14.836 -14.844 1 97.69 48 ALA B CA 1
ATOM 2490 C C . ALA B 1 48 ? 7.504 -15.18 -16.328 1 97.69 48 ALA B C 1
ATOM 2492 O O . ALA B 1 48 ? 8.531 -15.031 -16.984 1 97.69 48 ALA B O 1
ATOM 2493 N N . LEU B 1 49 ? 6.395 -15.625 -16.891 1 98.38 49 LEU B N 1
ATOM 2494 C CA . LEU B 1 49 ? 6.301 -15.938 -18.312 1 98.38 49 LEU B CA 1
ATOM 2495 C C . LEU B 1 49 ? 6.566 -14.703 -19.172 1 98.38 49 LEU B C 1
ATOM 2497 O O . LEU B 1 49 ? 7.297 -14.773 -20.156 1 98.38 49 LEU B O 1
ATOM 2501 N N . ALA B 1 50 ? 5.949 -13.617 -18.75 1 97.25 50 ALA B N 1
ATOM 2502 C CA . ALA B 1 50 ? 6.176 -12.375 -19.469 1 97.25 50 ALA B CA 1
ATOM 2503 C C . ALA B 1 50 ? 7.656 -12.008 -19.484 1 97.25 50 ALA B C 1
ATOM 2505 O O . ALA B 1 50 ? 8.195 -11.594 -20.5 1 97.25 50 ALA B O 1
ATOM 2506 N N . GLY B 1 51 ? 8.297 -12.203 -18.375 1 95.62 51 GLY B N 1
ATOM 2507 C CA . GLY B 1 51 ? 9.727 -11.945 -18.281 1 95.62 51 GLY B CA 1
ATOM 2508 C C . GLY B 1 51 ? 10.555 -12.836 -19.188 1 95.62 51 GLY B C 1
ATOM 2509 O O . GLY B 1 51 ? 11.672 -12.477 -19.562 1 95.62 51 GLY B O 1
ATOM 2510 N N . LEU B 1 52 ? 10.023 -13.953 -19.484 1 96.94 52 LEU B N 1
ATOM 2511 C CA . LEU B 1 52 ? 10.68 -14.906 -20.375 1 96.94 52 LEU B CA 1
ATOM 2512 C C . LEU B 1 52 ? 10.227 -14.695 -21.812 1 96.94 52 LEU B C 1
ATOM 2514 O O . LEU B 1 52 ? 10.422 -15.57 -22.656 1 96.94 52 LEU B O 1
ATOM 2518 N N . GLU B 1 53 ? 9.5 -13.586 -22.031 1 95.31 53 GLU B N 1
ATOM 2519 C CA . GLU B 1 53 ? 9.102 -13.109 -23.359 1 95.31 53 GLU B CA 1
ATOM 2520 C C . GLU B 1 53 ? 7.996 -13.977 -23.938 1 95.31 53 GLU B C 1
ATOM 2522 O O . GLU B 1 53 ? 7.945 -14.188 -25.156 1 95.31 53 GLU B O 1
ATOM 2527 N N . VAL B 1 54 ? 7.23 -14.586 -23.156 1 97.62 54 VAL B N 1
ATOM 2528 C CA . VAL B 1 54 ? 6.02 -15.281 -23.578 1 97.62 54 VAL B CA 1
ATOM 2529 C C . VAL B 1 54 ? 4.824 -14.336 -23.484 1 97.62 54 VAL B C 1
ATOM 2531 O O . VAL B 1 54 ? 4.641 -13.641 -22.484 1 97.62 54 VAL B O 1
ATOM 2534 N N . GLU B 1 55 ? 4.066 -14.211 -24.562 1 97.94 55 GLU B N 1
ATOM 2535 C CA . GLU B 1 55 ? 2.842 -13.422 -24.5 1 97.94 55 GLU B CA 1
ATOM 2536 C C . GLU B 1 55 ? 1.838 -14.031 -23.531 1 97.94 55 GLU B C 1
ATOM 2538 O O . GLU B 1 55 ? 1.386 -15.164 -23.719 1 97.94 55 GLU B O 1
ATOM 2543 N N . THR B 1 56 ? 1.56 -13.273 -22.484 1 98.38 56 THR B N 1
ATOM 2544 C CA . THR B 1 56 ? 0.818 -13.891 -21.391 1 98.38 56 THR B CA 1
ATOM 2545 C C . THR B 1 56 ? -0.362 -13.016 -20.984 1 98.38 56 THR B C 1
ATOM 2547 O O . THR B 1 56 ? -0.24 -11.789 -20.906 1 98.38 56 THR B O 1
ATOM 2550 N N . GLY B 1 57 ? -1.525 -13.656 -20.766 1 98.5 57 GLY B N 1
ATOM 2551 C CA . GLY B 1 57 ? -2.688 -13.055 -20.141 1 98.5 57 GLY B CA 1
ATOM 2552 C C . GLY B 1 57 ? -3.045 -13.703 -18.812 1 98.5 57 GLY B C 1
ATOM 2553 O O . GLY B 1 57 ? -2.459 -14.719 -18.438 1 98.5 57 GLY B O 1
ATOM 2554 N N . LEU B 1 58 ? -4.039 -13.133 -18.141 1 98.5 58 LEU B N 1
ATOM 2555 C CA . LEU B 1 58 ? -4.375 -13.57 -16.781 1 98.5 58 LEU B CA 1
ATOM 2556 C C . LEU B 1 58 ? -5.879 -13.492 -16.547 1 98.5 58 LEU B C 1
ATOM 2558 O O . LEU B 1 58 ? -6.504 -12.469 -16.859 1 98.5 58 LEU B O 1
ATOM 2562 N N . ILE B 1 59 ? -6.398 -14.57 -16.109 1 98.69 59 ILE B N 1
ATOM 2563 C CA . ILE B 1 59 ? -7.754 -14.57 -15.578 1 98.69 59 ILE B CA 1
ATOM 2564 C C . ILE B 1 59 ? -7.707 -14.57 -14.047 1 98.69 59 ILE B C 1
ATOM 2566 O O . ILE B 1 59 ? -7.199 -15.516 -13.438 1 98.69 59 ILE B O 1
ATOM 2570 N N . GLY B 1 60 ? -8.148 -13.594 -13.453 1 98.5 60 GLY B N 1
ATOM 2571 C CA . GLY B 1 60 ? -8.203 -13.391 -12.008 1 98.5 60 GLY B CA 1
ATOM 2572 C C . GLY B 1 60 ? -9.016 -12.18 -11.609 1 98.5 60 GLY B C 1
ATOM 2573 O O . GLY B 1 60 ? -9.742 -11.609 -12.43 1 98.5 60 GLY B O 1
ATOM 2574 N N . SER B 1 61 ? -8.953 -11.82 -10.312 1 98.81 61 SER B N 1
ATOM 2575 C CA . SER B 1 61 ? -9.742 -10.68 -9.859 1 98.81 61 SER B CA 1
ATOM 2576 C C . SER B 1 61 ? -9.047 -9.945 -8.719 1 98.81 61 SER B C 1
ATOM 2578 O O . SER B 1 61 ? -8.367 -10.57 -7.895 1 98.81 61 SER B O 1
ATOM 2580 N N . VAL B 1 62 ? -9.234 -8.664 -8.719 1 98.62 62 VAL B N 1
ATOM 2581 C CA . VAL B 1 62 ? -8.805 -7.773 -7.645 1 98.62 62 VAL B CA 1
ATOM 2582 C C . VAL B 1 62 ? -9.906 -6.77 -7.328 1 98.62 62 VAL B C 1
ATOM 2584 O O . VAL B 1 62 ? -10.867 -6.625 -8.094 1 98.62 62 VAL B O 1
ATOM 2587 N N . GLY B 1 63 ? -9.781 -6.203 -6.152 1 98.19 63 GLY B N 1
ATOM 2588 C CA . GLY B 1 63 ? -10.672 -5.094 -5.836 1 98.19 63 GLY B CA 1
ATOM 2589 C C . GLY B 1 63 ? -10.25 -3.789 -6.488 1 98.19 63 GLY B C 1
ATOM 2590 O O . GLY B 1 63 ? -9.211 -3.727 -7.148 1 98.19 63 GLY B O 1
ATOM 2591 N N . ASP B 1 64 ? -11.062 -2.75 -6.352 1 97.19 64 ASP B N 1
ATOM 2592 C CA . ASP B 1 64 ? -10.727 -1.426 -6.863 1 97.19 64 ASP B CA 1
ATOM 2593 C C . ASP B 1 64 ? -10.008 -0.591 -5.805 1 97.19 64 ASP B C 1
ATOM 2595 O O . ASP B 1 64 ? -10.016 0.64 -5.867 1 97.19 64 ASP B O 1
ATOM 2599 N N . ASP B 1 65 ? -9.43 -1.229 -4.859 1 94.88 65 ASP B N 1
ATOM 2600 C CA . ASP B 1 65 ? -8.695 -0.572 -3.783 1 94.88 65 ASP B CA 1
ATOM 2601 C C . ASP B 1 65 ? -7.242 -0.321 -4.188 1 94.88 65 ASP B C 1
ATOM 2603 O O . ASP B 1 65 ? -6.848 -0.617 -5.316 1 94.88 65 ASP B O 1
ATOM 2607 N N . ASP B 1 66 ? -6.465 0.285 -3.273 1 95 66 ASP B N 1
ATOM 2608 C CA . ASP B 1 66 ? -5.082 0.652 -3.557 1 95 66 ASP B CA 1
ATOM 2609 C C . ASP B 1 66 ? -4.234 -0.585 -3.842 1 95 66 ASP B C 1
ATOM 2611 O O . ASP B 1 66 ? -3.354 -0.556 -4.703 1 95 66 ASP B O 1
ATOM 2615 N N . ASN B 1 67 ? -4.457 -1.672 -3.074 1 97 67 ASN B N 1
ATOM 2616 C CA . ASN B 1 67 ? -3.725 -2.906 -3.334 1 97 67 ASN B CA 1
ATOM 2617 C C . ASN B 1 67 ? -3.994 -3.432 -4.742 1 97 67 ASN B C 1
ATOM 2619 O O . ASN B 1 67 ? -3.08 -3.904 -5.418 1 97 67 ASN B O 1
ATOM 2623 N N . GLY B 1 68 ? -5.277 -3.357 -5.137 1 97.88 68 GLY B N 1
ATOM 2624 C CA . GLY B 1 68 ? -5.609 -3.75 -6.496 1 97.88 68 GLY B CA 1
ATOM 2625 C C . GLY B 1 68 ? -4.906 -2.914 -7.547 1 97.88 68 GLY B C 1
ATOM 2626 O O . GLY B 1 68 ? -4.441 -3.443 -8.562 1 97.88 68 GLY B O 1
ATOM 2627 N N . LEU B 1 69 ? -4.855 -1.644 -7.27 1 97.12 69 LEU B N 1
ATOM 2628 C CA . LEU B 1 69 ? -4.148 -0.738 -8.172 1 97.12 69 LEU B CA 1
ATOM 2629 C C . LEU B 1 69 ? -2.678 -1.127 -8.281 1 97.12 69 LEU B C 1
ATOM 2631 O O . LEU B 1 69 ? -2.135 -1.2 -9.391 1 97.12 69 LEU B O 1
ATOM 2635 N N . LEU B 1 70 ? -2.061 -1.356 -7.188 1 96.81 70 LEU B N 1
ATOM 2636 C CA . LEU B 1 70 ? -0.643 -1.702 -7.18 1 96.81 70 LEU B CA 1
ATOM 2637 C C . LEU B 1 70 ? -0.406 -3.043 -7.867 1 96.81 70 LEU B C 1
ATOM 2639 O O . LEU B 1 70 ? 0.555 -3.195 -8.625 1 96.81 70 LEU B O 1
ATOM 2643 N N . ALA B 1 71 ? -1.24 -4 -7.582 1 97.69 71 ALA B N 1
ATOM 2644 C CA . ALA B 1 71 ? -1.121 -5.309 -8.219 1 97.69 71 ALA B CA 1
ATOM 2645 C C . ALA B 1 71 ? -1.208 -5.191 -9.742 1 97.69 71 ALA B C 1
ATOM 2647 O O . ALA B 1 71 ? -0.397 -5.773 -10.461 1 97.69 71 ALA B O 1
ATOM 2648 N N . ARG B 1 72 ? -2.184 -4.445 -10.242 1 98.12 72 ARG B N 1
ATOM 2649 C CA . ARG B 1 72 ? -2.371 -4.254 -11.672 1 98.12 72 ARG B CA 1
ATOM 2650 C C . ARG B 1 72 ? -1.17 -3.553 -12.297 1 98.12 72 ARG B C 1
ATOM 2652 O O . ARG B 1 72 ? -0.688 -3.957 -13.359 1 98.12 72 ARG B O 1
ATOM 2659 N N . ARG B 1 73 ? -0.712 -2.551 -11.641 1 96.44 73 ARG B N 1
ATOM 2660 C CA . ARG B 1 73 ? 0.441 -1.813 -12.148 1 96.44 73 ARG B CA 1
ATOM 2661 C C . ARG B 1 73 ? 1.657 -2.723 -12.281 1 96.44 73 ARG B C 1
ATOM 2663 O O . ARG B 1 73 ? 2.361 -2.686 -13.289 1 96.44 73 ARG B O 1
ATOM 2670 N N . GLY B 1 74 ? 1.885 -3.531 -11.273 1 95.75 74 GLY B N 1
ATOM 2671 C CA . GLY B 1 74 ? 3.002 -4.461 -11.32 1 95.75 74 GLY B CA 1
ATOM 2672 C C . GLY B 1 74 ? 2.906 -5.457 -12.461 1 95.75 74 GLY B C 1
ATOM 2673 O O . GLY B 1 74 ? 3.904 -5.746 -13.125 1 95.75 74 GLY B O 1
ATOM 2674 N N . LEU B 1 75 ? 1.743 -5.945 -12.688 1 97.94 75 LEU B N 1
ATOM 2675 C CA . LEU B 1 75 ? 1.525 -6.914 -13.758 1 97.94 75 LEU B CA 1
ATOM 2676 C C . LEU B 1 75 ? 1.685 -6.258 -15.125 1 97.94 75 LEU B C 1
ATOM 2678 O O . LEU B 1 75 ? 2.297 -6.832 -16.031 1 97.94 75 LEU B O 1
ATOM 2682 N N . GLU B 1 76 ? 1.161 -5.055 -15.234 1 97.38 76 GLU B N 1
ATOM 2683 C CA . GLU B 1 76 ? 1.31 -4.32 -16.484 1 97.38 76 GLU B CA 1
ATOM 2684 C C . GLU B 1 76 ? 2.777 -4.027 -16.781 1 97.38 76 GLU B C 1
ATOM 2686 O O . GLU B 1 76 ? 3.229 -4.188 -17.922 1 97.38 76 GLU B O 1
ATOM 2691 N N . GLU B 1 77 ? 3.465 -3.625 -15.805 1 95.38 77 GLU B N 1
ATOM 2692 C CA . GLU B 1 77 ? 4.887 -3.328 -15.961 1 95.38 77 GLU B CA 1
ATOM 2693 C C . GLU B 1 77 ? 5.668 -4.574 -16.359 1 95.38 77 GLU B C 1
ATOM 2695 O O . GLU B 1 77 ? 6.652 -4.484 -17.094 1 95.38 77 GLU B O 1
ATOM 2700 N N . ALA B 1 78 ? 5.219 -5.742 -15.93 1 95.62 78 ALA B N 1
ATOM 2701 C CA . ALA B 1 78 ? 5.871 -7.004 -16.266 1 95.62 78 ALA B CA 1
ATOM 2702 C C . ALA B 1 78 ? 5.531 -7.434 -17.688 1 95.62 78 ALA B C 1
ATOM 2704 O O . ALA B 1 78 ? 6.145 -8.359 -18.219 1 95.62 78 ALA B O 1
ATOM 2705 N N . GLY B 1 79 ? 4.461 -6.828 -18.297 1 96.81 79 GLY B N 1
ATOM 2706 C CA . GLY B 1 79 ? 4.078 -7.141 -19.672 1 96.81 79 GLY B CA 1
ATOM 2707 C C . GLY B 1 79 ? 2.906 -8.102 -19.75 1 96.81 79 GLY B C 1
ATOM 2708 O O . GLY B 1 79 ? 2.674 -8.711 -20.797 1 96.81 79 GLY B O 1
ATOM 2709 N N . VAL B 1 80 ? 2.164 -8.25 -18.703 1 98.25 80 VAL B N 1
ATOM 2710 C CA . VAL B 1 80 ? 1.023 -9.164 -18.672 1 98.25 80 VAL B CA 1
ATOM 2711 C C . VAL B 1 80 ? -0.222 -8.445 -19.188 1 98.25 80 VAL B C 1
ATOM 2713 O O . VAL B 1 80 ? -0.498 -7.309 -18.797 1 98.25 80 VAL B O 1
ATOM 2716 N N . SER B 1 81 ? -0.89 -9.047 -20.109 1 98.38 81 SER B N 1
ATOM 2717 C CA . SER B 1 81 ? -2.176 -8.5 -20.531 1 98.38 81 SER B CA 1
ATOM 2718 C C . SER B 1 81 ? -3.223 -8.641 -19.422 1 98.38 81 SER B C 1
ATOM 2720 O O . SER B 1 81 ? -3.436 -9.734 -18.906 1 98.38 81 SER B O 1
ATOM 2722 N N . LEU B 1 82 ? -3.891 -7.543 -19.156 1 98.38 82 LEU B N 1
ATOM 2723 C CA . LEU B 1 82 ? -4.836 -7.555 -18.047 1 98.38 82 LEU B CA 1
ATOM 2724 C C . LEU B 1 82 ? -6.273 -7.605 -18.547 1 98.38 82 LEU B C 1
ATOM 2726 O O . LEU B 1 82 ? -7.215 -7.359 -17.797 1 98.38 82 LEU B O 1
ATOM 2730 N N . SER B 1 83 ? -6.426 -7.926 -19.781 1 97.06 83 SER B N 1
ATOM 2731 C CA . SER B 1 83 ? -7.758 -7.93 -20.375 1 97.06 83 SER B CA 1
ATOM 2732 C C . SER B 1 83 ? -8.672 -8.938 -19.688 1 97.06 83 SER B C 1
ATOM 2734 O O . SER B 1 83 ? -9.891 -8.781 -19.672 1 97.06 83 SER B O 1
ATOM 2736 N N . GLY B 1 84 ? -8.133 -10 -19.078 1 97.75 84 GLY B N 1
ATOM 2737 C CA . GLY B 1 84 ? -8.914 -11.023 -18.406 1 97.75 84 GLY B CA 1
ATOM 2738 C C . GLY B 1 84 ? -8.984 -10.828 -16.906 1 97.75 84 GLY B C 1
ATOM 2739 O O . GLY B 1 84 ? -9.625 -11.617 -16.203 1 97.75 84 GLY B O 1
ATOM 2740 N N . LEU B 1 85 ? -8.375 -9.797 -16.422 1 98.56 85 LEU B N 1
ATOM 2741 C CA . LEU B 1 85 ? -8.391 -9.508 -14.984 1 98.56 85 LEU B CA 1
ATOM 2742 C C . LEU B 1 85 ? -9.609 -8.664 -14.617 1 98.56 85 LEU B C 1
ATOM 2744 O O . LEU B 1 85 ? -9.766 -7.543 -15.102 1 98.56 85 LEU B O 1
ATOM 2748 N N . ARG B 1 86 ? -10.406 -9.164 -13.75 1 98.44 86 ARG B N 1
ATOM 2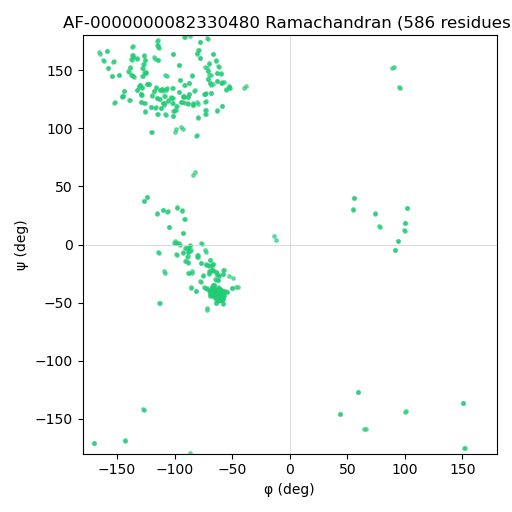749 C CA . ARG B 1 86 ? -11.617 -8.477 -13.32 1 98.44 86 ARG B CA 1
ATOM 2750 C C . ARG B 1 86 ? -11.336 -7.559 -12.141 1 98.44 86 ARG B C 1
ATOM 2752 O O . ARG B 1 86 ? -10.727 -7.984 -11.148 1 98.44 86 ARG B O 1
ATOM 2759 N N . VAL B 1 87 ? -11.734 -6.309 -12.305 1 98.56 87 VAL B N 1
ATOM 2760 C CA . VAL B 1 87 ? -11.711 -5.379 -11.18 1 98.56 87 VAL B CA 1
ATOM 2761 C C . VAL B 1 87 ? -13.102 -5.258 -10.57 1 98.56 87 VAL B C 1
ATOM 2763 O O . VAL B 1 87 ? -14.047 -4.82 -11.242 1 98.56 87 VAL B O 1
ATOM 2766 N N . VAL B 1 88 ? -13.211 -5.688 -9.32 1 98.62 88 VAL B N 1
ATOM 2767 C CA . VAL B 1 88 ? -14.516 -5.691 -8.656 1 98.62 88 VAL B CA 1
ATOM 2768 C C . VAL B 1 88 ? -14.703 -4.387 -7.883 1 98.62 88 VAL B C 1
ATOM 2770 O O . VAL B 1 88 ? -13.867 -4.027 -7.047 1 98.62 88 VAL B O 1
ATOM 2773 N N . GLU B 1 89 ? -15.781 -3.689 -8.094 1 97.38 89 GLU B N 1
ATOM 2774 C CA . GLU B 1 89 ? -16.078 -2.41 -7.453 1 97.38 89 GLU B CA 1
ATOM 2775 C C . GLU B 1 89 ? -16.406 -2.592 -5.973 1 97.38 89 GLU B C 1
ATOM 2777 O O . GLU B 1 89 ? -17.078 -3.549 -5.598 1 97.38 89 GLU B O 1
ATOM 2782 N N . ASP B 1 90 ? -15.93 -1.61 -5.125 1 95 90 ASP B N 1
ATOM 2783 C CA . ASP B 1 90 ? -16.219 -1.533 -3.695 1 95 90 ASP B CA 1
ATOM 2784 C C . ASP B 1 90 ? -15.828 -2.826 -2.984 1 95 90 ASP B C 1
ATOM 2786 O O . ASP B 1 90 ? -16.594 -3.359 -2.186 1 95 90 ASP B O 1
ATOM 2790 N N . ALA B 1 91 ? -14.695 -3.377 -3.385 1 96.31 91 ALA B N 1
ATOM 2791 C CA . ALA B 1 91 ? -14.219 -4.637 -2.816 1 96.31 91 ALA B CA 1
ATOM 2792 C C . ALA B 1 91 ? -12.727 -4.578 -2.521 1 96.31 91 ALA B C 1
ATOM 2794 O O . ALA B 1 91 ? -12.016 -3.709 -3.035 1 96.31 91 ALA B O 1
ATOM 2795 N N . GLN B 1 92 ? -12.312 -5.488 -1.719 1 96.62 92 GLN B N 1
ATOM 2796 C CA . GLN B 1 92 ? -10.922 -5.496 -1.276 1 96.62 92 GLN B CA 1
ATOM 2797 C C . GLN B 1 92 ? -10.109 -6.543 -2.035 1 96.62 92 GLN B C 1
ATOM 2799 O O . GLN B 1 92 ? -10.594 -7.652 -2.279 1 96.62 92 GLN B O 1
ATOM 2804 N N . THR B 1 93 ? -8.922 -6.098 -2.465 1 97.94 93 THR B N 1
ATOM 2805 C CA . THR B 1 93 ? -7.938 -7.035 -2.998 1 97.94 93 THR B CA 1
ATOM 2806 C C . THR B 1 93 ? -7.391 -7.934 -1.893 1 97.94 93 THR B C 1
ATOM 2808 O O . THR B 1 93 ? -7.176 -7.48 -0.767 1 97.94 93 THR B O 1
ATOM 2811 N N . ALA B 1 94 ? -7.219 -9.242 -2.199 1 97.75 94 ALA B N 1
ATOM 2812 C CA . ALA B 1 94 ? -6.582 -10.148 -1.246 1 97.75 94 ALA B CA 1
ATOM 2813 C C . ALA B 1 94 ? -5.211 -9.625 -0.826 1 97.75 94 ALA B C 1
ATOM 2815 O O . ALA B 1 94 ? -4.426 -9.18 -1.665 1 97.75 94 ALA B O 1
ATOM 2816 N N . VAL B 1 95 ? -4.957 -9.648 0.477 1 97.62 95 VAL B N 1
ATOM 2817 C CA . VAL B 1 95 ? -3.68 -9.156 0.984 1 97.62 95 VAL B CA 1
ATOM 2818 C C . VAL B 1 95 ? -3.158 -10.102 2.064 1 97.62 95 VAL B C 1
ATOM 2820 O O . VAL B 1 95 ? -3.941 -10.766 2.748 1 97.62 95 VAL B O 1
ATOM 2823 N N . LYS B 1 96 ? -1.906 -10.234 2.115 1 95.5 96 LYS B N 1
ATOM 2824 C CA . LYS B 1 96 ? -1.213 -10.977 3.166 1 95.5 96 LYS B CA 1
ATOM 2825 C C . LYS B 1 96 ? -0.097 -10.141 3.783 1 95.5 96 LYS B C 1
ATOM 2827 O O . LYS B 1 96 ? 0.753 -9.602 3.068 1 95.5 96 LYS B O 1
ATOM 2832 N N . TYR B 1 97 ? -0.143 -9.945 5.066 1 96.94 97 TYR B N 1
ATOM 2833 C CA . TYR B 1 97 ? 0.934 -9.336 5.84 1 96.94 97 TYR B CA 1
ATOM 2834 C C . TYR B 1 97 ? 1.737 -10.391 6.586 1 96.94 97 TYR B C 1
ATOM 2836 O O . TYR B 1 97 ? 1.175 -11.188 7.344 1 96.94 97 TYR B O 1
ATOM 2844 N N . LEU B 1 98 ? 2.982 -10.453 6.34 1 95.38 98 LEU B N 1
ATOM 2845 C CA . LEU B 1 98 ? 3.912 -11.266 7.117 1 95.38 98 LEU B CA 1
ATOM 2846 C C . LEU B 1 98 ? 4.699 -10.398 8.094 1 95.38 98 LEU B C 1
ATOM 2848 O O . LEU B 1 98 ? 5.492 -9.547 7.684 1 95.38 98 LEU B O 1
ATOM 2852 N N . LEU B 1 99 ? 4.473 -10.516 9.383 1 97.12 99 LEU B N 1
ATOM 2853 C CA . LEU B 1 99 ? 5.234 -9.828 10.422 1 97.12 99 LEU B CA 1
ATOM 2854 C C . LEU B 1 99 ? 6.367 -10.711 10.938 1 97.12 99 LEU B C 1
ATOM 2856 O O . LEU B 1 99 ? 6.133 -11.852 11.352 1 97.12 99 LEU B O 1
ATOM 2860 N N . VAL B 1 100 ? 7.523 -10.25 10.852 1 95.94 100 VAL B N 1
ATOM 2861 C CA . VAL B 1 100 ? 8.695 -10.953 11.367 1 95.94 100 VAL B CA 1
ATOM 2862 C C . VAL B 1 100 ? 9.391 -10.094 12.422 1 95.94 100 VAL B C 1
ATOM 2864 O O . VAL B 1 100 ? 9.867 -9 12.125 1 95.94 100 VAL B O 1
ATOM 2867 N N . ASP B 1 101 ? 9.477 -10.539 13.633 1 96.31 101 ASP B N 1
ATOM 2868 C CA . ASP B 1 101 ? 10.078 -9.711 14.672 1 96.31 101 ASP B CA 1
ATOM 2869 C C . ASP B 1 101 ? 11.578 -9.977 14.789 1 96.31 101 ASP B C 1
ATOM 2871 O O . ASP B 1 101 ? 12.125 -10.805 14.055 1 96.31 101 ASP B O 1
ATOM 2875 N N . ASP B 1 102 ? 12.258 -9.289 15.656 1 95.25 102 ASP B N 1
ATOM 2876 C CA . ASP B 1 102 ? 13.711 -9.352 15.797 1 95.25 102 ASP B CA 1
ATOM 2877 C C . ASP B 1 102 ? 14.164 -10.742 16.234 1 95.25 102 ASP B C 1
ATOM 2879 O O . ASP B 1 102 ? 15.305 -11.133 16 1 95.25 102 ASP B O 1
ATOM 2883 N N . SER B 1 103 ? 13.297 -11.508 16.859 1 94.69 103 SER B N 1
ATOM 2884 C CA . SER B 1 103 ? 13.648 -12.844 17.328 1 94.69 103 SER B CA 1
ATOM 2885 C C . SER B 1 103 ? 13.398 -13.891 16.234 1 94.69 103 SER B C 1
ATOM 2887 O O . SER B 1 103 ? 13.719 -15.062 16.422 1 94.69 103 SER B O 1
ATOM 2889 N N . GLY B 1 104 ? 12.812 -13.469 15.164 1 92.69 104 GLY B N 1
ATOM 2890 C CA . GLY B 1 104 ? 12.531 -14.375 14.055 1 92.69 104 GLY B CA 1
ATOM 2891 C C . GLY B 1 104 ? 11.141 -14.977 14.117 1 92.69 104 GLY B C 1
ATOM 2892 O O . GLY B 1 104 ? 10.773 -15.789 13.266 1 92.69 104 GLY B O 1
ATOM 2893 N N . GLU B 1 105 ? 10.406 -14.523 15.125 1 94.25 105 GLU B N 1
ATOM 2894 C CA . GLU B 1 105 ? 9.023 -14.992 15.195 1 94.25 105 GLU B CA 1
ATOM 2895 C C . GLU B 1 105 ? 8.188 -14.398 14.062 1 94.25 105 GLU B C 1
ATOM 2897 O O . GLU B 1 105 ? 8.383 -13.242 13.68 1 94.25 105 GLU B O 1
ATOM 2902 N N . VAL B 1 106 ? 7.242 -15.227 13.609 1 95.12 106 VAL B N 1
ATOM 2903 C CA . VAL B 1 106 ? 6.453 -14.836 12.445 1 95.12 106 VAL B CA 1
ATOM 2904 C C . VAL B 1 106 ? 4.969 -14.875 12.797 1 95.12 106 VAL B C 1
ATOM 2906 O O . VAL B 1 106 ? 4.512 -15.773 13.508 1 95.12 106 VAL B O 1
ATOM 2909 N N . SER B 1 107 ? 4.301 -13.914 12.344 1 96.38 107 SER B N 1
ATOM 2910 C CA . SER B 1 107 ? 2.844 -13.891 12.383 1 96.38 107 SER B CA 1
ATOM 2911 C C . SER B 1 107 ? 2.262 -13.406 11.055 1 96.38 107 SER B C 1
ATOM 2913 O O . SER B 1 107 ? 2.857 -12.57 10.383 1 96.38 107 SER B O 1
ATOM 2915 N N . ILE B 1 108 ? 1.119 -13.984 10.688 1 96.19 108 ILE B N 1
ATOM 2916 C CA . ILE B 1 108 ? 0.529 -13.664 9.391 1 96.19 108 ILE B CA 1
ATOM 2917 C C . ILE B 1 108 ? -0.842 -13.023 9.594 1 96.19 108 ILE B C 1
ATOM 2919 O O . ILE B 1 108 ? -1.633 -13.477 10.422 1 96.19 108 ILE B O 1
ATOM 2923 N N . LEU B 1 109 ? -1.044 -11.93 8.906 1 97.06 109 LEU B N 1
ATOM 2924 C CA . LEU B 1 109 ? -2.357 -11.312 8.758 1 97.06 109 LEU B CA 1
ATOM 2925 C C . LEU B 1 109 ? -2.801 -11.328 7.297 1 97.06 109 LEU B C 1
ATOM 2927 O O . LEU B 1 109 ? -1.998 -11.07 6.395 1 97.06 109 LEU B O 1
ATOM 2931 N N . GLY B 1 110 ? -4.09 -11.703 7.117 1 97.12 110 GLY B N 1
ATOM 2932 C CA . GLY B 1 110 ? -4.496 -11.648 5.723 1 97.12 110 GLY B CA 1
ATOM 2933 C C . GLY B 1 110 ? -6 -11.719 5.539 1 97.12 110 GLY B C 1
ATOM 2934 O O . GLY B 1 110 ? -6.738 -11.93 6.5 1 97.12 110 GLY B O 1
ATOM 2935 N N . ASN B 1 111 ? -6.457 -11.398 4.41 1 96.81 111 ASN B N 1
ATOM 2936 C CA . ASN B 1 111 ? -7.816 -11.633 3.936 1 96.81 111 ASN B CA 1
ATOM 2937 C C . ASN B 1 111 ? -7.824 -12.227 2.529 1 96.81 111 ASN B C 1
ATOM 2939 O O . ASN B 1 111 ? -6.828 -12.148 1.811 1 96.81 111 ASN B O 1
ATOM 2943 N N . ASP B 1 112 ? -8.922 -12.82 2.191 1 95 112 ASP B N 1
ATOM 2944 C CA . ASP B 1 112 ? -9.031 -13.461 0.883 1 95 112 ASP B CA 1
ATOM 2945 C C . ASP B 1 112 ? -9.586 -12.492 -0.157 1 95 112 ASP B C 1
ATOM 2947 O O . ASP B 1 112 ? -9.539 -12.766 -1.357 1 95 112 ASP B O 1
ATOM 2951 N N . GLY B 1 113 ? -10.125 -11.406 0.28 1 96.38 113 GLY B N 1
ATOM 2952 C CA . GLY B 1 113 ? -10.703 -10.438 -0.636 1 96.38 113 GLY B CA 1
ATOM 2953 C C . GLY B 1 113 ? -11.531 -11.07 -1.734 1 96.38 113 GLY B C 1
ATOM 2954 O O . GLY B 1 113 ? -12.25 -12.047 -1.493 1 96.38 113 GLY B O 1
ATOM 2955 N N . VAL B 1 114 ? -11.477 -10.445 -2.877 1 97.12 114 VAL B N 1
ATOM 2956 C CA . VAL B 1 114 ? -12.289 -10.898 -4 1 97.12 114 VAL B CA 1
ATOM 2957 C C . VAL B 1 114 ? -11.445 -11.773 -4.93 1 97.12 114 VAL B C 1
ATOM 2959 O O . VAL B 1 114 ? -11.633 -11.742 -6.148 1 97.12 114 VAL B O 1
ATOM 2962 N N . ASN B 1 115 ? -10.492 -12.5 -4.363 1 95.56 115 ASN B N 1
ATOM 2963 C CA . ASN B 1 115 ? -9.539 -13.297 -5.129 1 95.56 115 ASN B CA 1
ATOM 2964 C C . ASN B 1 115 ? -10.242 -14.32 -6.012 1 95.56 115 ASN B C 1
ATOM 2966 O O . ASN B 1 115 ? -9.703 -14.742 -7.031 1 95.56 115 ASN B O 1
ATOM 2970 N N . GLU B 1 116 ? -11.453 -14.734 -5.754 1 96.56 116 GLU B N 1
ATOM 2971 C CA . GLU B 1 116 ? -12.203 -15.734 -6.504 1 96.56 116 GLU B CA 1
ATOM 2972 C C . GLU B 1 116 ? -13.547 -15.18 -6.977 1 96.56 116 GLU B C 1
ATOM 2974 O O . GLU B 1 116 ? -14.562 -15.875 -6.938 1 96.56 116 GLU B O 1
ATOM 2979 N N . ALA B 1 117 ? -13.469 -13.953 -7.41 1 98.12 117 ALA B N 1
ATOM 2980 C CA . ALA B 1 117 ? -14.68 -13.289 -7.902 1 98.12 117 ALA B CA 1
ATOM 2981 C C . ALA B 1 117 ? -15.062 -13.805 -9.281 1 98.12 117 ALA B C 1
ATOM 2983 O O . ALA B 1 117 ? -16.234 -13.734 -9.68 1 98.12 117 ALA B O 1
ATOM 2984 N N . VAL B 1 118 ? -14.125 -14.312 -10.086 1 98.06 118 VAL B N 1
ATOM 2985 C CA . VAL B 1 118 ? -14.43 -14.891 -11.391 1 98.06 118 VAL B CA 1
ATOM 2986 C C . VAL B 1 118 ? -15.094 -16.25 -11.211 1 98.06 118 VAL B C 1
ATOM 2988 O O . VAL B 1 118 ? -14.477 -17.188 -10.695 1 98.06 118 VAL B O 1
ATOM 2991 N N . ARG B 1 119 ? -16.359 -16.344 -11.641 1 97.69 119 ARG B N 1
ATOM 2992 C CA . ARG B 1 119 ? -17.125 -17.578 -11.594 1 97.69 119 ARG B CA 1
ATOM 2993 C C . ARG B 1 119 ? -17.172 -18.234 -12.969 1 97.69 119 ARG B C 1
ATOM 2995 O O . ARG B 1 119 ? -16.797 -17.625 -13.969 1 97.69 119 ARG B O 1
ATOM 3002 N N . PRO B 1 120 ? -17.562 -19.516 -12.969 1 97.81 120 PRO B N 1
ATOM 3003 C CA . PRO B 1 120 ? -17.594 -20.219 -14.25 1 97.81 120 PRO B CA 1
ATOM 3004 C C . PRO B 1 120 ? -18.344 -19.438 -15.328 1 97.81 120 PRO B C 1
ATOM 3006 O O . PRO B 1 120 ? -17.906 -19.391 -16.484 1 97.81 120 PRO B O 1
ATOM 3009 N N . ALA B 1 121 ? -19.406 -18.781 -14.945 1 97.81 121 ALA B N 1
ATOM 3010 C CA . ALA B 1 121 ? -20.25 -18.062 -15.898 1 97.81 121 ALA B CA 1
ATOM 3011 C C . ALA B 1 121 ? -19.531 -16.812 -16.438 1 97.81 121 ALA B C 1
ATOM 3013 O O . ALA B 1 121 ? -19.906 -16.266 -17.469 1 97.81 121 ALA B O 1
ATOM 3014 N N . ASP B 1 122 ? -18.484 -16.375 -15.75 1 97.69 122 ASP B N 1
ATOM 3015 C CA . ASP B 1 122 ? -17.781 -15.148 -16.109 1 97.69 122 ASP B CA 1
ATOM 3016 C C . ASP B 1 122 ? -16.656 -15.445 -17.109 1 97.69 122 ASP B C 1
ATOM 3018 O O . ASP B 1 122 ? -16.062 -14.523 -17.672 1 97.69 122 ASP B O 1
ATOM 3022 N N . VAL B 1 123 ? -16.359 -16.734 -17.297 1 98.12 123 VAL B N 1
ATOM 3023 C CA . VAL B 1 123 ? -15.219 -17.109 -18.141 1 98.12 123 VAL B CA 1
ATOM 3024 C C . VAL B 1 123 ? -15.555 -16.859 -19.609 1 98.12 123 VAL B C 1
ATOM 3026 O O . VAL B 1 123 ? -16.562 -17.359 -20.125 1 98.12 123 VAL B O 1
ATOM 3029 N N . ASP B 1 124 ? -14.711 -16.047 -20.25 1 97.81 124 ASP B N 1
ATOM 3030 C CA . ASP B 1 124 ? -14.852 -15.789 -21.688 1 97.81 124 ASP B CA 1
ATOM 3031 C C . ASP B 1 124 ? -14.258 -16.938 -22.5 1 97.81 124 ASP B C 1
ATOM 3033 O O . ASP B 1 124 ? -13.039 -17.062 -22.625 1 97.81 124 ASP B O 1
ATOM 3037 N N . ALA B 1 125 ? -15.094 -17.703 -23.125 1 98 125 ALA B N 1
ATOM 3038 C CA . ALA B 1 125 ? -14.68 -18.891 -23.875 1 98 125 ALA B CA 1
ATOM 3039 C C . ALA B 1 125 ? -13.734 -18.516 -25.016 1 98 125 ALA B C 1
ATOM 3041 O O . ALA B 1 125 ? -12.766 -19.234 -25.281 1 98 125 ALA B O 1
ATOM 3042 N N . ASP B 1 126 ? -13.992 -17.422 -25.656 1 97.38 126 ASP B N 1
ATOM 3043 C CA . ASP B 1 126 ? -13.156 -17 -26.781 1 97.38 126 ASP B CA 1
ATOM 3044 C C . ASP B 1 126 ? -11.75 -16.625 -26.328 1 97.38 126 ASP B C 1
ATOM 3046 O O . ASP B 1 126 ? -10.781 -16.859 -27.047 1 97.38 126 ASP B O 1
ATOM 3050 N N . HIS B 1 127 ? -11.695 -16.078 -25.188 1 97 127 HIS B N 1
ATOM 3051 C CA . HIS B 1 127 ? -10.398 -15.742 -24.625 1 97 127 HIS B CA 1
ATOM 3052 C C . HIS B 1 127 ? -9.57 -17 -24.359 1 97 127 HIS B C 1
ATOM 3054 O O . HIS B 1 127 ? -8.383 -17.047 -24.703 1 97 127 HIS B O 1
ATOM 3060 N N . VAL B 1 128 ? -10.203 -18 -23.828 1 98.06 128 VAL B N 1
ATOM 3061 C CA . VAL B 1 128 ? -9.539 -19.266 -23.531 1 98.06 128 VAL B CA 1
ATOM 3062 C C . VAL B 1 128 ? -9.117 -19.953 -24.828 1 98.06 128 VAL B C 1
ATOM 3064 O O . VAL B 1 128 ? -8.008 -20.469 -24.938 1 98.06 128 VAL B O 1
ATOM 3067 N N . ARG B 1 129 ? -9.898 -19.875 -25.828 1 96.75 129 ARG B N 1
ATOM 3068 C CA . ARG B 1 129 ? -9.672 -20.594 -27.078 1 96.75 129 ARG B CA 1
ATOM 3069 C C . ARG B 1 129 ? -8.648 -19.891 -27.953 1 96.75 129 ARG B C 1
ATOM 3071 O O . ARG B 1 129 ? -8.188 -20.422 -28.953 1 96.75 129 ARG B O 1
ATOM 3078 N N . SER B 1 130 ? -8.289 -18.703 -27.547 1 95.75 130 SER B N 1
ATOM 3079 C CA . SER B 1 130 ? -7.449 -17.859 -28.406 1 95.75 130 SER B CA 1
ATOM 3080 C C . SER B 1 130 ? -5.973 -18.094 -28.094 1 95.75 130 SER B C 1
ATOM 3082 O O . SER B 1 130 ? -5.105 -17.516 -28.766 1 95.75 130 SER B O 1
ATOM 3084 N N . VAL B 1 131 ? -5.676 -18.906 -27.125 1 97.88 131 VAL B N 1
ATOM 3085 C CA . VAL B 1 131 ? -4.281 -19.031 -26.703 1 97.88 131 VAL B CA 1
ATOM 3086 C C . VAL B 1 131 ? -3.766 -20.438 -27.031 1 97.88 131 VAL B C 1
ATOM 3088 O O . VAL B 1 131 ? -4.543 -21.312 -27.422 1 97.88 131 VAL B O 1
ATOM 3091 N N . ASP B 1 132 ? -2.418 -20.594 -26.891 1 97.56 132 ASP B N 1
ATOM 3092 C CA . ASP B 1 132 ? -1.782 -21.875 -27.172 1 97.56 132 ASP B CA 1
ATOM 3093 C C . ASP B 1 132 ? -1.79 -22.781 -25.938 1 97.56 132 ASP B C 1
ATOM 3095 O O . ASP B 1 132 ? -1.706 -24 -26.047 1 97.56 132 ASP B O 1
ATOM 3099 N N . HIS B 1 133 ? -1.864 -22.219 -24.75 1 98.5 133 HIS B N 1
ATOM 3100 C CA . HIS B 1 133 ? -1.753 -22.953 -23.5 1 98.5 133 HIS B CA 1
ATOM 3101 C C . HIS B 1 133 ? -2.471 -22.234 -22.359 1 98.5 133 HIS B C 1
ATOM 3103 O O . HIS B 1 133 ? -2.463 -21 -22.312 1 98.5 133 HIS B O 1
ATOM 3109 N N . VAL B 1 134 ? -3.072 -23.016 -21.438 1 98.75 134 VAL B N 1
ATOM 3110 C CA . VAL B 1 134 ? -3.705 -22.484 -20.234 1 98.75 134 VAL B CA 1
ATOM 3111 C C . VAL B 1 134 ? -3.037 -23.062 -19 1 98.75 134 VAL B C 1
ATOM 3113 O O . VAL B 1 134 ? -2.852 -24.281 -18.906 1 98.75 134 VAL B O 1
ATOM 3116 N N . HIS B 1 135 ? -2.635 -22.203 -18.094 1 98.81 135 HIS B N 1
ATOM 3117 C CA . HIS B 1 135 ? -2.072 -22.641 -16.812 1 98.81 135 HIS B CA 1
ATOM 3118 C C . HIS B 1 135 ? -3.023 -22.344 -15.664 1 98.81 135 HIS B C 1
ATOM 3120 O O . HIS B 1 135 ? -3.328 -21.172 -15.391 1 98.81 135 HIS B O 1
ATOM 3126 N N . LEU B 1 136 ? -3.404 -23.359 -14.938 1 98.31 136 LEU B N 1
ATOM 3127 C CA . LEU B 1 136 ? -4.352 -23.234 -13.836 1 98.31 136 LEU B CA 1
ATOM 3128 C C . LEU B 1 136 ? -3.648 -23.391 -12.492 1 98.31 136 LEU B C 1
ATOM 3130 O O . LEU B 1 136 ? -2.689 -24.156 -12.375 1 98.31 136 LEU B O 1
ATOM 3134 N N . THR B 1 137 ? -4.168 -22.656 -11.586 1 96.31 137 THR B N 1
ATOM 3135 C CA . THR B 1 137 ? -3.633 -22.719 -10.227 1 96.31 137 THR B CA 1
ATOM 3136 C C . THR B 1 137 ? -4.742 -22.984 -9.219 1 96.31 137 THR B C 1
ATOM 3138 O O . THR B 1 137 ? -5.664 -23.75 -9.484 1 96.31 137 THR B O 1
ATOM 3141 N N . SER B 1 138 ? -4.707 -22.359 -8.023 1 90.75 138 SER B N 1
ATOM 3142 C CA . SER B 1 138 ? -5.512 -22.781 -6.883 1 90.75 138 SER B CA 1
ATOM 3143 C C . SER B 1 138 ? -6.82 -22.016 -6.809 1 90.75 138 SER B C 1
ATOM 3145 O O . SER B 1 138 ? -7.395 -21.859 -5.727 1 90.75 138 SER B O 1
ATOM 3147 N N . GLN B 1 139 ? -7.348 -21.578 -7.902 1 93.38 139 GLN B N 1
ATOM 3148 C CA . GLN B 1 139 ? -8.641 -20.906 -7.879 1 93.38 139 GLN B CA 1
ATOM 3149 C C . GLN B 1 139 ? -9.773 -21.875 -7.586 1 93.38 139 GLN B C 1
ATOM 3151 O O . GLN B 1 139 ? -9.539 -23.078 -7.414 1 93.38 139 GLN B O 1
ATOM 3156 N N . HIS B 1 140 ? -10.961 -21.344 -7.477 1 94 140 HIS B N 1
ATOM 3157 C CA . HIS B 1 140 ? -12.133 -22.172 -7.203 1 94 140 HIS B CA 1
ATOM 3158 C C . HIS B 1 140 ? -12.234 -23.328 -8.188 1 94 140 HIS B C 1
ATOM 3160 O O . HIS B 1 140 ? -12.133 -23.125 -9.406 1 94 140 HIS B O 1
ATOM 3166 N N . PRO B 1 141 ? -12.508 -24.516 -7.684 1 94.75 141 PRO B N 1
ATOM 3167 C CA . PRO B 1 141 ? -12.453 -25.719 -8.523 1 94.75 141 PRO B CA 1
ATOM 3168 C C . PRO B 1 141 ? -13.43 -25.656 -9.695 1 94.75 141 PRO B C 1
ATOM 3170 O O . PRO B 1 141 ? -13.094 -26.078 -10.812 1 94.75 141 PRO B O 1
ATOM 3173 N N . GLU B 1 142 ? -14.586 -25.125 -9.5 1 96.44 142 GLU B N 1
ATOM 3174 C CA . GLU B 1 142 ? -15.57 -25.078 -10.578 1 96.44 142 GLU B CA 1
ATOM 3175 C C . GLU B 1 142 ? -15.125 -24.141 -11.695 1 96.44 142 GLU B C 1
ATOM 3177 O O . GLU B 1 142 ? -15.375 -24.406 -12.867 1 96.44 142 GLU B O 1
ATOM 3182 N N . THR B 1 143 ? -14.508 -23.078 -11.312 1 97.62 143 THR B N 1
ATOM 3183 C CA . THR B 1 143 ? -13.992 -22.141 -12.305 1 97.62 143 THR B CA 1
ATOM 3184 C C . THR B 1 143 ? -12.82 -22.75 -13.07 1 97.62 143 THR B C 1
ATOM 3186 O O . THR B 1 143 ? -12.766 -22.672 -14.297 1 97.62 143 THR B O 1
ATOM 3189 N N . ALA B 1 144 ? -11.984 -23.375 -12.32 1 97.06 144 ALA B N 1
ATOM 3190 C CA . ALA B 1 144 ? -10.859 -24.062 -12.945 1 97.06 144 ALA B CA 1
ATOM 3191 C C . ALA B 1 144 ? -11.344 -25.141 -13.922 1 97.06 144 ALA B C 1
ATOM 3193 O O . ALA B 1 144 ? -10.82 -25.25 -15.031 1 97.06 144 ALA B O 1
ATOM 3194 N N . ALA B 1 145 ? -12.32 -25.844 -13.516 1 96.62 145 ALA B N 1
ATOM 3195 C CA . ALA B 1 145 ? -12.883 -26.922 -14.344 1 96.62 145 ALA B CA 1
ATOM 3196 C C . ALA B 1 145 ? -13.477 -26.359 -15.633 1 96.62 145 ALA B C 1
ATOM 3198 O O . ALA B 1 145 ? -13.32 -26.938 -16.703 1 96.62 145 ALA B O 1
ATOM 3199 N N . ARG B 1 146 ? -14.172 -25.266 -15.508 1 98.12 146 ARG B N 1
ATOM 3200 C CA . ARG B 1 146 ? -14.758 -24.609 -16.672 1 98.12 146 ARG B CA 1
ATOM 3201 C C . ARG B 1 146 ? -13.68 -24.203 -17.672 1 98.12 146 ARG B C 1
ATOM 3203 O O . ARG B 1 146 ? -13.797 -24.469 -18.875 1 98.12 146 ARG B O 1
ATOM 3210 N N . ILE B 1 147 ? -12.633 -23.625 -17.203 1 98.5 147 ILE B N 1
ATOM 3211 C CA . ILE B 1 147 ? -11.547 -23.172 -18.062 1 98.5 147 ILE B CA 1
ATOM 3212 C C . ILE B 1 147 ? -10.867 -24.375 -18.703 1 98.5 147 ILE B C 1
ATOM 3214 O O . ILE B 1 147 ? -10.609 -24.391 -19.906 1 98.5 147 ILE B O 1
ATOM 3218 N N . ALA B 1 148 ? -10.648 -25.375 -17.906 1 97.19 148 ALA B N 1
ATOM 3219 C CA . ALA B 1 148 ? -10.008 -26.594 -18.391 1 97.19 148 ALA B CA 1
ATOM 3220 C C . ALA B 1 148 ? -10.828 -27.25 -19.5 1 97.19 148 ALA B C 1
ATOM 3222 O O . ALA B 1 148 ? -10.289 -27.703 -20.5 1 97.19 148 ALA B O 1
ATOM 3223 N N . SER B 1 149 ? -12.055 -27.281 -19.281 1 96.81 149 SER B N 1
ATOM 3224 C CA . SER B 1 149 ? -12.953 -27.891 -20.266 1 96.81 149 SER B CA 1
ATOM 3225 C C . SER B 1 149 ? -12.945 -27.109 -21.578 1 96.81 149 SER B C 1
ATOM 3227 O O . SER B 1 149 ? -12.891 -27.703 -22.656 1 96.81 149 SER B O 1
ATOM 3229 N N . LEU B 1 150 ? -13.039 -25.844 -21.5 1 97.81 150 LEU B N 1
ATOM 3230 C CA . LEU B 1 150 ? -12.992 -25 -22.688 1 97.81 150 LEU B CA 1
ATOM 3231 C C . LEU B 1 150 ? -11.688 -25.219 -23.453 1 97.81 150 LEU B C 1
ATOM 3233 O O . LEU B 1 150 ? -11.695 -25.312 -24.688 1 97.81 150 LEU B O 1
ATOM 3237 N N . ALA B 1 151 ? -10.609 -25.266 -22.734 1 97.62 151 ALA B N 1
ATOM 3238 C CA . ALA B 1 151 ? -9.297 -25.484 -23.344 1 97.62 151 ALA B CA 1
ATOM 3239 C C . ALA B 1 151 ? -9.234 -26.844 -24.031 1 97.62 151 ALA B C 1
ATOM 3241 O O . ALA B 1 151 ? -8.836 -26.938 -25.203 1 97.62 151 ALA B O 1
ATOM 3242 N N . ALA B 1 152 ? -9.664 -27.859 -23.328 1 93.56 152 ALA B N 1
ATOM 3243 C CA . ALA B 1 152 ? -9.633 -29.219 -23.844 1 93.56 152 ALA B CA 1
ATOM 3244 C C . ALA B 1 152 ? -10.469 -29.344 -25.109 1 93.56 152 ALA B C 1
ATOM 3246 O O . ALA B 1 152 ? -10.031 -29.953 -26.094 1 93.56 152 ALA B O 1
ATOM 3247 N N . ASP B 1 153 ? -11.562 -28.719 -25.078 1 95.19 153 ASP B N 1
ATOM 3248 C CA . ASP B 1 153 ? -12.477 -28.766 -26.219 1 95.19 153 ASP B CA 1
ATOM 3249 C C . ASP B 1 153 ? -11.844 -28.109 -27.453 1 95.19 153 ASP B C 1
ATOM 3251 O O . ASP B 1 153 ? -12.148 -28.484 -28.578 1 95.19 153 ASP B O 1
ATOM 3255 N N . ALA B 1 154 ? -11.047 -27.219 -27.203 1 96.5 154 ALA B N 1
ATOM 3256 C CA . ALA B 1 154 ? -10.43 -26.484 -28.297 1 96.5 154 ALA B CA 1
ATOM 3257 C C . ALA B 1 154 ? -9.07 -27.062 -28.656 1 96.5 154 ALA B C 1
ATOM 3259 O O . ALA B 1 154 ? -8.375 -26.531 -29.531 1 96.5 154 ALA B O 1
ATOM 3260 N N . GLY B 1 155 ? -8.625 -28.078 -27.984 1 94.75 155 GLY B N 1
ATOM 3261 C CA . GLY B 1 155 ? -7.336 -28.703 -28.266 1 94.75 155 GLY B CA 1
ATOM 3262 C C . GLY B 1 155 ? -6.168 -27.906 -27.688 1 94.75 155 GLY B C 1
ATOM 3263 O O . GLY B 1 155 ? -5.031 -28.078 -28.141 1 94.75 155 GLY B O 1
ATOM 3264 N N . ILE B 1 156 ? -6.492 -27 -26.797 1 96.12 156 ILE B N 1
ATOM 3265 C CA . ILE B 1 156 ? -5.484 -26.203 -26.109 1 96.12 156 ILE B CA 1
ATOM 3266 C C . ILE B 1 156 ? -4.91 -27 -24.938 1 96.12 156 ILE B C 1
ATOM 3268 O O . ILE B 1 156 ? -5.652 -27.609 -24.172 1 96.12 156 ILE B O 1
ATOM 3272 N N . THR B 1 157 ? -3.592 -27.047 -24.766 1 96.44 157 THR B N 1
ATOM 3273 C CA . THR B 1 157 ? -2.979 -27.797 -23.672 1 96.44 157 THR B CA 1
ATOM 3274 C C . THR B 1 157 ? -3.188 -27.078 -22.344 1 96.44 157 THR B C 1
ATOM 3276 O O . THR B 1 157 ? -3.307 -25.844 -22.312 1 96.44 157 THR B O 1
ATOM 3279 N N . VAL B 1 158 ? -3.207 -27.906 -21.25 1 97.75 158 VAL B N 1
ATOM 3280 C CA . VAL B 1 158 ? -3.518 -27.391 -19.922 1 97.75 158 VAL B CA 1
ATOM 3281 C C . VAL B 1 158 ? -2.449 -27.844 -18.938 1 97.75 158 VAL B C 1
ATOM 3283 O O . VAL B 1 158 ? -2.025 -29 -18.953 1 97.75 158 VAL B O 1
ATOM 3286 N N . SER B 1 159 ? -1.938 -26.906 -18.203 1 98.19 159 SER B N 1
ATOM 3287 C CA . SER B 1 159 ? -1.134 -27.25 -17.031 1 98.19 159 SER B CA 1
ATOM 3288 C C . SER B 1 159 ? -1.819 -26.812 -15.742 1 98.19 159 SER B C 1
ATOM 3290 O O . SER B 1 159 ? -2.684 -25.938 -15.766 1 98.19 159 SER B O 1
ATOM 3292 N N . PHE B 1 160 ? -1.412 -27.453 -14.633 1 96.56 160 PHE B N 1
ATOM 3293 C CA . PHE B 1 160 ? -2.068 -27.219 -13.352 1 96.56 160 PHE B CA 1
ATOM 3294 C C . PHE B 1 160 ? -1.065 -27.281 -12.203 1 96.56 160 PHE B C 1
ATOM 3296 O O . PHE B 1 160 ? -0.259 -28.219 -12.141 1 96.56 160 PHE B O 1
ATOM 3303 N N . ASP B 1 161 ? -1.075 -26.266 -11.406 1 96.44 161 ASP B N 1
ATOM 3304 C CA . ASP B 1 161 ? -0.371 -26.219 -10.125 1 96.44 161 ASP B CA 1
ATOM 3305 C C . ASP B 1 161 ? -1.345 -25.984 -8.969 1 96.44 161 ASP B C 1
ATOM 3307 O O . ASP B 1 161 ? -1.742 -24.844 -8.711 1 96.44 161 ASP B O 1
ATOM 3311 N N . PRO B 1 162 ? -1.759 -26.984 -8.305 1 90.56 162 PRO B N 1
ATOM 3312 C CA . PRO B 1 162 ? -2.799 -26.844 -7.281 1 90.56 162 PRO B CA 1
ATOM 3313 C C . PRO B 1 162 ? -2.332 -26.031 -6.074 1 90.56 162 PRO B C 1
ATOM 3315 O O . PRO B 1 162 ? -3.154 -25.469 -5.352 1 90.56 162 PRO B O 1
ATOM 3318 N N . GLY B 1 163 ? -1.047 -25.984 -5.918 1 84.38 163 GLY B N 1
ATOM 3319 C CA . GLY B 1 163 ? -0.538 -25.281 -4.75 1 84.38 163 GLY B CA 1
ATOM 3320 C C . GLY B 1 163 ? -0.922 -25.938 -3.439 1 84.38 163 GLY B C 1
ATOM 3321 O O . GLY B 1 163 ? -1.202 -27.141 -3.4 1 84.38 163 GLY B O 1
ATOM 3322 N N . ARG B 1 164 ? -0.893 -25.156 -2.344 1 67.12 164 ARG B N 1
ATOM 3323 C CA . ARG B 1 164 ? -1.052 -25.641 -0.977 1 67.12 164 ARG B CA 1
ATOM 3324 C C . ARG B 1 164 ? -2.502 -26.016 -0.694 1 67.12 164 ARG B C 1
ATOM 3326 O O . ARG B 1 164 ? -2.795 -26.688 0.302 1 67.12 164 ARG B O 1
ATOM 3333 N N . ARG B 1 165 ? -3.385 -25.797 -1.585 1 64.56 165 ARG B N 1
ATOM 3334 C CA . ARG B 1 165 ? -4.801 -26 -1.305 1 64.56 165 ARG B CA 1
ATOM 3335 C C . ARG B 1 165 ? -5.293 -27.328 -1.862 1 64.56 165 ARG B C 1
ATOM 3337 O O . ARG B 1 165 ? -6.484 -27.641 -1.784 1 64.56 165 ARG B O 1
ATOM 3344 N N . PHE B 1 166 ? -4.574 -28 -2.375 1 61.66 166 PHE B N 1
ATOM 3345 C CA . PHE B 1 166 ? -4.938 -29.234 -3.072 1 61.66 166 PHE B CA 1
ATOM 3346 C C . PHE B 1 166 ? -5.723 -30.172 -2.154 1 61.66 166 PHE B C 1
ATOM 3348 O O . PHE B 1 166 ? -6.738 -30.734 -2.562 1 61.66 166 PHE B O 1
ATOM 3355 N N . GLY B 1 167 ? -5.34 -30.25 -1.042 1 63.34 167 GLY B N 1
ATOM 3356 C CA . GLY B 1 167 ? -6.043 -31.188 -0.18 1 63.34 167 GLY B CA 1
ATOM 3357 C C . GLY B 1 167 ? -7.387 -30.672 0.292 1 63.34 167 GLY B C 1
ATOM 3358 O O . GLY B 1 167 ? -8.211 -31.438 0.795 1 63.34 167 GLY B O 1
ATOM 3359 N N . ASP B 1 168 ? -7.699 -29.516 -0.136 1 67.75 168 ASP B N 1
ATOM 3360 C CA . ASP B 1 168 ? -8.875 -28.906 0.471 1 67.75 168 ASP B CA 1
ATOM 3361 C C . ASP B 1 168 ? -10.008 -28.75 -0.546 1 67.75 168 ASP B C 1
ATOM 3363 O O . ASP B 1 168 ? -11.141 -28.453 -0.178 1 67.75 168 ASP B O 1
ATOM 3367 N N . ARG B 1 169 ? -9.609 -29.062 -1.763 1 77.88 169 ARG B N 1
ATOM 3368 C CA . ARG B 1 169 ? -10.594 -28.797 -2.803 1 77.88 169 ARG B CA 1
ATOM 3369 C C . ARG B 1 169 ? -10.664 -29.938 -3.807 1 77.88 169 ARG B C 1
ATOM 3371 O O . ARG B 1 169 ? -9.742 -30.766 -3.889 1 77.88 169 ARG B O 1
ATOM 3378 N N . GLU B 1 170 ? -11.789 -30 -4.5 1 80.81 170 GLU B N 1
ATOM 3379 C CA . GLU B 1 170 ? -12.016 -31.047 -5.492 1 80.81 170 GLU B CA 1
ATOM 3380 C C . GLU B 1 170 ? -11.602 -30.594 -6.887 1 80.81 170 GLU B C 1
ATOM 3382 O O . GLU B 1 170 ? -12.375 -29.922 -7.582 1 80.81 170 GLU B O 1
ATOM 3387 N N . TYR B 1 171 ? -10.367 -31.047 -7.285 1 88.81 171 TYR B N 1
ATOM 3388 C CA . TYR B 1 171 ? -9.836 -30.609 -8.578 1 88.81 171 TYR B CA 1
ATOM 3389 C C . TYR B 1 171 ? -9.82 -31.766 -9.57 1 88.81 171 TYR B C 1
ATOM 3391 O O . TYR B 1 171 ? -9.031 -31.766 -10.516 1 88.81 171 TYR B O 1
ATOM 3399 N N . ASP B 1 172 ? -10.727 -32.656 -9.406 1 86.75 172 ASP B N 1
ATOM 3400 C CA . ASP B 1 172 ? -10.703 -33.875 -10.211 1 86.75 172 ASP B CA 1
ATOM 3401 C C . ASP B 1 172 ? -10.812 -33.562 -11.695 1 86.75 172 ASP B C 1
ATOM 3403 O O . ASP B 1 172 ? -10.07 -34.094 -12.516 1 86.75 172 ASP B O 1
ATOM 3407 N N . ALA B 1 173 ? -11.719 -32.719 -12.016 1 87.81 173 ALA B N 1
ATOM 3408 C CA . ALA B 1 173 ? -11.922 -32.375 -13.414 1 87.81 173 ALA B CA 1
ATOM 3409 C C . ALA B 1 173 ? -10.688 -31.703 -14.008 1 87.81 173 ALA B C 1
ATOM 3411 O O . ALA B 1 173 ? -10.328 -31.953 -15.156 1 87.81 173 ALA B O 1
ATOM 3412 N N . VAL B 1 174 ? -10.07 -30.859 -13.219 1 92.62 174 VAL B N 1
ATOM 3413 C CA . VAL B 1 174 ? -8.875 -30.156 -13.664 1 92.62 174 VAL B CA 1
ATOM 3414 C C . VAL B 1 174 ? -7.719 -31.141 -13.82 1 92.62 174 VAL B C 1
ATOM 3416 O O . VAL B 1 174 ? -7 -31.109 -14.828 1 92.62 174 VAL B O 1
ATOM 3419 N N . LEU B 1 175 ? -7.641 -32 -12.859 1 90 175 LEU B N 1
ATOM 3420 C CA . LEU B 1 175 ? -6.59 -33 -12.883 1 90 175 LEU B CA 1
ATOM 3421 C C . LEU B 1 175 ? -6.727 -33.906 -14.109 1 90 175 LEU B C 1
ATOM 3423 O O . LEU B 1 175 ? -5.727 -34.25 -14.742 1 90 175 LEU B O 1
ATOM 3427 N N . ALA B 1 176 ? -7.887 -34.188 -14.461 1 87.94 176 ALA B N 1
ATOM 3428 C CA . ALA B 1 176 ? -8.148 -35.062 -15.594 1 87.94 176 ALA B CA 1
ATOM 3429 C C . ALA B 1 176 ? -7.785 -34.406 -16.906 1 87.94 176 ALA B C 1
ATOM 3431 O O . ALA B 1 176 ? -7.43 -35.062 -17.891 1 87.94 176 ALA B O 1
ATOM 3432 N N . ALA B 1 177 ? -7.797 -33.125 -16.953 1 91.56 177 ALA B N 1
ATOM 3433 C CA . ALA B 1 177 ? -7.574 -32.375 -18.172 1 91.56 177 ALA B CA 1
ATOM 3434 C C . ALA B 1 177 ? -6.129 -31.891 -18.281 1 91.56 177 ALA B C 1
ATOM 3436 O O . ALA B 1 177 ? -5.688 -31.438 -19.344 1 91.56 177 ALA B O 1
ATOM 3437 N N . ALA B 1 178 ? -5.352 -32.031 -17.266 1 94.75 178 ALA B N 1
ATOM 3438 C CA . ALA B 1 178 ? -4.031 -31.422 -17.203 1 94.75 178 ALA B CA 1
ATOM 3439 C C . ALA B 1 178 ? -3.006 -32.219 -17.984 1 94.75 178 ALA B C 1
ATOM 3441 O O . ALA B 1 178 ? -2.781 -33.406 -17.688 1 94.75 178 ALA B O 1
ATOM 3442 N N . ASP B 1 179 ? -2.381 -31.578 -18.984 1 95.25 179 ASP B N 1
ATOM 3443 C CA . ASP B 1 179 ? -1.281 -32.188 -19.719 1 95.25 179 ASP B CA 1
ATOM 3444 C C . ASP B 1 179 ? 0.016 -32.156 -18.922 1 95.25 179 ASP B C 1
ATOM 3446 O O . ASP B 1 179 ? 0.891 -33 -19.094 1 95.25 179 ASP B O 1
ATOM 3450 N N . VAL B 1 180 ? 0.174 -31.141 -18.125 1 96.5 180 VAL B N 1
ATOM 3451 C CA . VAL B 1 180 ? 1.32 -30.969 -17.234 1 96.5 180 VAL B CA 1
ATOM 3452 C C . VAL B 1 180 ? 0.837 -30.688 -15.812 1 96.5 180 VAL B C 1
ATOM 3454 O O . VAL B 1 180 ? -0.022 -29.812 -15.609 1 96.5 180 VAL B O 1
ATOM 3457 N N . LEU B 1 181 ? 1.345 -31.438 -14.898 1 95.12 181 LEU B N 1
ATOM 3458 C CA . LEU B 1 181 ? 1.05 -31.219 -13.484 1 95.12 181 LEU B CA 1
ATOM 3459 C C . LEU B 1 181 ? 2.307 -30.812 -12.719 1 95.12 181 LEU B C 1
ATOM 3461 O O . LEU B 1 181 ? 3.346 -31.469 -12.836 1 95.12 181 LEU B O 1
ATOM 3465 N N . PHE B 1 182 ? 2.236 -29.703 -12.023 1 96.69 182 PHE B N 1
ATOM 3466 C CA . PHE B 1 182 ? 3.338 -29.25 -11.18 1 96.69 182 PHE B CA 1
ATOM 3467 C C . PHE B 1 182 ? 3.047 -29.531 -9.711 1 96.69 182 PHE B C 1
ATOM 3469 O O . PHE B 1 182 ? 2.016 -29.109 -9.188 1 96.69 182 PHE B O 1
ATOM 3476 N N . LEU B 1 183 ? 4 -30.219 -9.039 1 93.81 183 LEU B N 1
ATOM 3477 C CA . LEU B 1 183 ? 3.836 -30.594 -7.641 1 93.81 183 LEU B CA 1
ATOM 3478 C C . LEU B 1 183 ? 5.145 -30.422 -6.875 1 93.81 183 LEU B C 1
ATOM 3480 O O . LEU B 1 183 ? 6.227 -30.594 -7.445 1 93.81 183 LEU B O 1
ATOM 3484 N N . THR B 1 184 ? 4.945 -30.094 -5.633 1 93.19 184 THR B N 1
ATOM 3485 C CA . THR B 1 184 ? 6.082 -30.312 -4.742 1 93.19 184 THR B CA 1
ATOM 3486 C C . THR B 1 184 ? 6.195 -31.781 -4.348 1 93.19 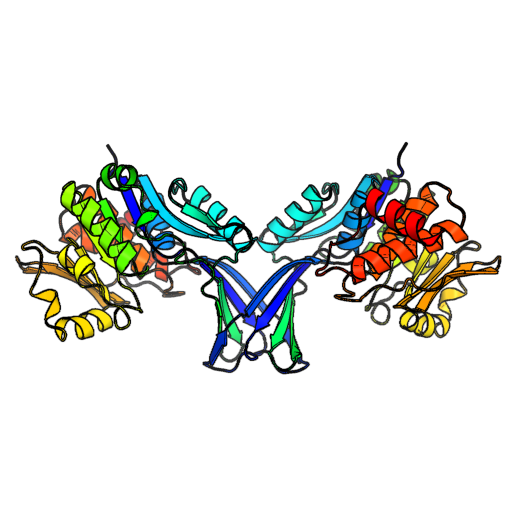184 THR B C 1
ATOM 3488 O O . THR B 1 184 ? 5.258 -32.562 -4.555 1 93.19 184 THR B O 1
ATOM 3491 N N . GLU B 1 185 ? 7.309 -32.062 -3.779 1 89.81 185 GLU B N 1
ATOM 3492 C CA . GLU B 1 185 ? 7.48 -33.438 -3.299 1 89.81 185 GLU B CA 1
ATOM 3493 C C . GLU B 1 185 ? 6.379 -33.812 -2.312 1 89.81 185 GLU B C 1
ATOM 3495 O O . GLU B 1 185 ? 5.844 -34.938 -2.371 1 89.81 185 GLU B O 1
ATOM 3500 N N . ARG B 1 186 ? 6.09 -32.938 -1.443 1 85.44 186 ARG B N 1
ATOM 3501 C CA . ARG B 1 186 ? 5.062 -33.188 -0.437 1 85.44 186 ARG B CA 1
ATOM 3502 C C . ARG B 1 186 ? 3.695 -33.375 -1.087 1 85.44 186 ARG B C 1
ATOM 3504 O O . ARG B 1 186 ? 2.943 -34.281 -0.707 1 85.44 186 ARG B O 1
ATOM 3511 N N . GLU B 1 187 ? 3.369 -32.562 -2.062 1 86.62 187 GLU B N 1
ATOM 3512 C CA . GLU B 1 187 ? 2.1 -32.656 -2.775 1 86.62 187 GLU B CA 1
ATOM 3513 C C . GLU B 1 187 ? 2.01 -33.969 -3.572 1 86.62 187 GLU B C 1
ATOM 3515 O O . GLU B 1 187 ? 0.95 -34.594 -3.627 1 86.62 187 GLU B O 1
ATOM 3520 N N . ALA B 1 188 ? 3.023 -34.344 -4.203 1 86.69 188 ALA B N 1
ATOM 3521 C CA . ALA B 1 188 ? 3.07 -35.562 -4.98 1 86.69 188 ALA B CA 1
ATOM 3522 C C . ALA B 1 188 ? 2.82 -36.781 -4.094 1 86.69 188 ALA B C 1
ATOM 3524 O O . ALA B 1 188 ? 2.105 -37.719 -4.484 1 86.69 188 ALA B O 1
ATOM 3525 N N . ALA B 1 189 ? 3.459 -36.75 -2.959 1 83.5 189 ALA B N 1
ATOM 3526 C CA . ALA B 1 189 ? 3.27 -37.844 -2.01 1 83.5 189 ALA B CA 1
ATOM 3527 C C . ALA B 1 189 ? 1.808 -37.969 -1.588 1 83.5 189 ALA B C 1
ATOM 3529 O O . ALA B 1 189 ? 1.271 -39.062 -1.474 1 83.5 189 ALA B O 1
ATOM 3530 N N . ALA B 1 190 ? 1.238 -36.844 -1.416 1 76.62 190 ALA B N 1
ATOM 3531 C CA . ALA B 1 190 ? -0.164 -36.812 -1.01 1 76.62 190 ALA B CA 1
ATOM 3532 C C . ALA B 1 190 ? -1.074 -37.281 -2.139 1 76.62 190 ALA B C 1
ATOM 3534 O O . ALA B 1 190 ? -2.053 -38 -1.897 1 76.62 190 ALA B O 1
ATOM 3535 N N . LEU B 1 191 ? -0.795 -36.906 -3.314 1 74 191 LEU B N 1
ATOM 3536 C CA . LEU B 1 191 ? -1.603 -37.25 -4.48 1 74 191 LEU B CA 1
ATOM 3537 C C . LEU B 1 191 ? -1.439 -38.719 -4.832 1 74 191 LEU B C 1
ATOM 3539 O O . LEU B 1 191 ? -2.393 -39.375 -5.277 1 74 191 LEU B O 1
ATOM 3543 N N . GLY B 1 192 ? -0.235 -39.188 -5.027 1 66.25 192 GLY B N 1
ATOM 3544 C CA . GLY B 1 192 ? -0.012 -40.594 -5.305 1 66.25 192 GLY B CA 1
ATOM 3545 C C . GLY B 1 192 ? -0.77 -41.531 -4.367 1 66.25 192 GLY B C 1
ATOM 3546 O O . GLY B 1 192 ? -1.185 -42.625 -4.766 1 66.25 192 GLY B O 1
ATOM 3547 N N . GLU B 1 193 ? -0.761 -41.031 -3.303 1 59.47 193 GLU B N 1
ATOM 3548 C CA . GLU B 1 193 ? -1.524 -41.812 -2.334 1 59.47 193 GLU B CA 1
ATOM 3549 C C . GLU B 1 193 ? -3.02 -41.75 -2.631 1 59.47 193 GLU B C 1
ATOM 3551 O O . GLU B 1 193 ? -3.771 -42.656 -2.262 1 59.47 193 GLU B O 1
ATOM 3556 N N . SER B 1 194 ? -3.197 -40.625 -3.34 1 54.78 194 SER B N 1
ATOM 3557 C CA . SER B 1 194 ? -4.598 -40.5 -3.723 1 54.78 194 SER B CA 1
ATOM 3558 C C . SER B 1 194 ? -4.828 -40.969 -5.156 1 54.78 194 SER B C 1
ATOM 3560 O O . SER B 1 194 ? -3.977 -40.75 -6.023 1 54.78 194 SER B O 1
ATOM 3562 N N . ASP B 1 195 ? -5.285 -42.125 -5.578 1 51.16 195 ASP B N 1
ATOM 3563 C CA . ASP B 1 195 ? -5.617 -42.781 -6.84 1 51.16 195 ASP B CA 1
ATOM 3564 C C . ASP B 1 195 ? -5.68 -41.75 -7.98 1 51.16 195 ASP B C 1
ATOM 3566 O O . ASP B 1 195 ? -6.145 -42.094 -9.078 1 51.16 195 ASP B O 1
ATOM 3570 N N . GLY B 1 196 ? -5.348 -40.562 -7.875 1 53.47 196 GLY B N 1
ATOM 3571 C CA . GLY B 1 196 ? -5.699 -39.531 -8.82 1 53.47 196 GLY B CA 1
ATOM 3572 C C . GLY B 1 196 ? -4.75 -39.438 -10 1 53.47 196 GLY B C 1
ATOM 3573 O O . GLY B 1 196 ? -5.117 -38.969 -11.07 1 53.47 196 GLY B O 1
ATOM 3574 N N . LEU B 1 197 ? -3.555 -39.875 -9.812 1 58 197 LEU B N 1
ATOM 3575 C CA . LEU B 1 197 ? -2.598 -39.75 -10.906 1 58 197 LEU B CA 1
ATOM 3576 C C . LEU B 1 197 ? -2.785 -40.844 -11.93 1 58 197 LEU B C 1
ATOM 3578 O O . LEU B 1 197 ? -2.244 -40.781 -13.039 1 58 197 LEU B O 1
ATOM 3582 N N . ASP B 1 198 ? -3.6 -41.812 -11.539 1 55.12 198 ASP B N 1
ATOM 3583 C CA . ASP B 1 198 ? -3.785 -42.969 -12.422 1 55.12 198 ASP B CA 1
ATOM 3584 C C . ASP B 1 198 ? -4.672 -42.594 -13.617 1 55.12 198 ASP B C 1
ATOM 3586 O O . ASP B 1 198 ? -4.598 -43.219 -14.672 1 55.12 198 ASP B O 1
ATOM 3590 N N . ARG B 1 199 ? -5.746 -41.688 -13.375 1 55.53 199 ARG B N 1
ATOM 3591 C CA . ARG B 1 199 ? -6.684 -41.375 -14.453 1 55.53 199 ARG B CA 1
ATOM 3592 C C . ARG B 1 199 ? -6.141 -40.281 -15.344 1 55.53 199 ARG B C 1
ATOM 3594 O O . ARG B 1 199 ? -6.566 -39.125 -15.242 1 55.53 199 ARG B O 1
ATOM 3601 N N . ARG B 1 200 ? -4.996 -40.469 -15.969 1 62.75 200 ARG B N 1
ATOM 3602 C CA . ARG B 1 200 ? -4.125 -39.438 -16.531 1 62.75 200 ARG B CA 1
ATOM 3603 C C . ARG B 1 200 ? -4.18 -39.438 -18.047 1 62.75 200 ARG B C 1
ATOM 3605 O O . ARG B 1 200 ? -4.461 -40.469 -18.672 1 62.75 200 ARG B O 1
ATOM 3612 N N . PRO B 1 201 ? -4.34 -38.094 -18.594 1 69.56 201 PRO B N 1
ATOM 3613 C CA . PRO B 1 201 ? -3.961 -38.125 -20.016 1 69.56 201 PRO B CA 1
ATOM 3614 C C . PRO B 1 201 ? -2.766 -39.031 -20.266 1 69.56 201 PRO B C 1
ATOM 3616 O O . PRO B 1 201 ? -1.871 -39.156 -19.422 1 69.56 201 PRO B O 1
ATOM 3619 N N . ALA B 1 202 ? -2.865 -39.781 -21.266 1 72.25 202 ALA B N 1
ATOM 3620 C CA . ALA B 1 202 ? -1.888 -40.812 -21.609 1 72.25 202 ALA B CA 1
ATOM 3621 C C . ALA B 1 202 ? -0.479 -40.219 -21.672 1 72.25 202 ALA B C 1
ATOM 3623 O O . ALA B 1 202 ? 0.497 -40.906 -21.375 1 72.25 202 ALA B O 1
ATOM 3624 N N . ASP B 1 203 ? -0.339 -38.938 -21.969 1 85.94 203 ASP B N 1
ATOM 3625 C CA . ASP B 1 203 ? 0.971 -38.312 -22.188 1 85.94 203 ASP B CA 1
ATOM 3626 C C . ASP B 1 203 ? 1.262 -37.25 -21.125 1 85.94 203 ASP B C 1
ATOM 3628 O O . ASP B 1 203 ? 2.143 -36.406 -21.312 1 85.94 203 ASP B O 1
ATOM 3632 N N . ARG B 1 204 ? 0.705 -37.375 -19.984 1 92.75 204 ARG B N 1
ATOM 3633 C CA . ARG B 1 204 ? 0.847 -36.344 -18.953 1 92.75 204 ARG B CA 1
ATOM 3634 C C . ARG B 1 204 ? 2.279 -36.281 -18.438 1 92.75 204 ARG B C 1
ATOM 3636 O O . ARG B 1 204 ? 2.908 -37.344 -18.219 1 92.75 204 ARG B O 1
ATOM 3643 N N . ILE B 1 205 ? 2.717 -35.062 -18.297 1 95 205 ILE B N 1
ATOM 3644 C CA . ILE B 1 205 ? 3.979 -34.812 -17.609 1 95 205 ILE B CA 1
ATOM 3645 C C . ILE B 1 205 ? 3.705 -34.344 -16.188 1 95 205 ILE B C 1
ATOM 3647 O O . ILE B 1 205 ? 2.906 -33.438 -15.961 1 95 205 ILE B O 1
ATOM 3651 N N . VAL B 1 206 ? 4.312 -35.031 -15.195 1 94.88 206 VAL B N 1
ATOM 3652 C CA . VAL B 1 206 ? 4.254 -34.562 -13.812 1 94.88 206 VAL B CA 1
ATOM 3653 C C . VAL B 1 206 ? 5.613 -34.031 -13.383 1 94.88 206 VAL B C 1
ATOM 3655 O O . VAL B 1 206 ? 6.598 -34.781 -13.312 1 94.88 206 VAL B O 1
ATOM 3658 N N . ALA B 1 207 ? 5.656 -32.781 -13.18 1 96.94 207 ALA B N 1
ATOM 3659 C CA . ALA B 1 207 ? 6.867 -32.125 -12.672 1 96.94 207 ALA B CA 1
ATOM 3660 C C . ALA B 1 207 ? 6.848 -32.062 -11.148 1 96.94 207 ALA B C 1
ATOM 3662 O O . ALA B 1 207 ? 5.926 -31.484 -10.562 1 96.94 207 ALA B O 1
ATOM 3663 N N . VAL B 1 208 ? 7.844 -32.625 -10.5 1 96.12 208 VAL B N 1
ATOM 3664 C CA . VAL B 1 208 ? 7.945 -32.625 -9.047 1 96.12 208 VAL B CA 1
ATOM 3665 C C . VAL B 1 208 ? 9.188 -31.844 -8.609 1 96.12 208 VAL B C 1
ATOM 3667 O O . VAL B 1 208 ? 10.312 -32.219 -8.961 1 96.12 208 VAL B O 1
ATOM 3670 N N . THR B 1 209 ? 8.969 -30.766 -7.867 1 96.38 209 THR B N 1
ATOM 3671 C CA . THR B 1 209 ? 10.078 -29.953 -7.383 1 96.38 209 THR B CA 1
ATOM 3672 C C . THR B 1 209 ? 10.469 -30.359 -5.965 1 96.38 209 THR B C 1
ATOM 3674 O O . THR B 1 209 ? 9.609 -30.672 -5.145 1 96.38 209 THR B O 1
ATOM 3677 N N . SER B 1 210 ? 11.789 -30.359 -5.688 1 94.5 210 SER B N 1
ATOM 3678 C CA . SER B 1 210 ? 12.344 -30.781 -4.398 1 94.5 210 SER B CA 1
ATOM 3679 C C . SER B 1 210 ? 13.258 -29.703 -3.822 1 94.5 210 SER B C 1
ATOM 3681 O O . SER B 1 210 ? 14.328 -30.016 -3.301 1 94.5 210 SER B O 1
ATOM 3683 N N . GLY B 1 211 ? 12.914 -28.469 -3.988 1 92.06 211 GLY B N 1
ATOM 3684 C CA . GLY B 1 211 ? 13.711 -27.375 -3.467 1 92.06 211 GLY B CA 1
ATOM 3685 C C . GLY B 1 211 ? 15.125 -27.344 -4.008 1 92.06 211 GLY B C 1
ATOM 3686 O O . GLY B 1 211 ? 15.328 -27.391 -5.223 1 92.06 211 GLY B O 1
ATOM 3687 N N . ALA B 1 212 ? 16.047 -27.312 -3.037 1 92.06 212 ALA B N 1
ATOM 3688 C CA . ALA B 1 212 ? 17.453 -27.219 -3.402 1 92.06 212 ALA B CA 1
ATOM 3689 C C . ALA B 1 212 ? 17.938 -28.516 -4.059 1 92.06 212 ALA B C 1
ATOM 3691 O O . ALA B 1 212 ? 19 -28.531 -4.695 1 92.06 212 ALA B O 1
ATOM 3692 N N . ASP B 1 213 ? 17.203 -29.547 -3.969 1 93.94 213 ASP B N 1
ATOM 3693 C CA . ASP B 1 213 ? 17.609 -30.859 -4.496 1 93.94 213 ASP B CA 1
ATOM 3694 C C . ASP B 1 213 ? 17.234 -30.984 -5.969 1 93.94 213 ASP B C 1
ATOM 3696 O O . ASP B 1 213 ? 17.562 -31.984 -6.609 1 93.94 213 ASP B O 1
ATOM 3700 N N . GLY B 1 214 ? 16.547 -30 -6.469 1 96.25 214 GLY B N 1
ATOM 3701 C CA . GLY B 1 214 ? 16.219 -30 -7.887 1 96.25 214 GLY B CA 1
ATOM 3702 C C . GLY B 1 214 ? 14.797 -30.438 -8.172 1 96.25 214 GLY B C 1
ATOM 3703 O O . GLY B 1 214 ? 13.859 -30 -7.5 1 96.25 214 GLY B O 1
ATOM 3704 N N . ALA B 1 215 ? 14.656 -31.172 -9.297 1 97.81 215 ALA B N 1
ATOM 3705 C CA . ALA B 1 215 ? 13.32 -31.562 -9.727 1 97.81 215 ALA B CA 1
ATOM 3706 C C . ALA B 1 215 ? 13.383 -32.781 -10.664 1 97.81 215 ALA B C 1
ATOM 3708 O O . ALA B 1 215 ? 14.453 -33.125 -11.148 1 97.81 215 ALA B O 1
ATOM 3709 N N . GLU B 1 216 ? 12.266 -33.344 -10.875 1 97.06 216 GLU B N 1
ATOM 3710 C CA . GLU B 1 216 ? 12.148 -34.438 -11.828 1 97.06 216 GLU B CA 1
ATOM 3711 C C . GLU B 1 216 ? 10.867 -34.312 -12.656 1 97.06 216 GLU B C 1
ATOM 3713 O O . GLU B 1 216 ? 9.906 -33.656 -12.227 1 97.06 216 GLU B O 1
ATOM 3718 N N . LEU B 1 217 ? 10.914 -34.844 -13.836 1 96.56 217 LEU B N 1
ATOM 3719 C CA . LEU B 1 217 ? 9.75 -35.031 -14.695 1 96.56 217 LEU B CA 1
ATOM 3720 C C . LEU B 1 217 ? 9.375 -36.5 -14.805 1 96.56 217 LEU B C 1
ATOM 3722 O O . LEU B 1 217 ? 10.211 -37.344 -15.188 1 96.56 217 LEU B O 1
ATOM 3726 N N . ARG B 1 218 ? 8.18 -36.781 -14.398 1 94.06 218 ARG B N 1
ATOM 3727 C CA . ARG B 1 218 ? 7.637 -38.125 -14.594 1 94.06 218 ARG B CA 1
ATOM 3728 C C . ARG B 1 218 ? 6.75 -38.188 -15.828 1 94.06 218 ARG B C 1
ATOM 3730 O O . ARG B 1 218 ? 5.777 -37.438 -15.938 1 94.06 218 ARG B O 1
ATOM 3737 N N . THR B 1 219 ? 7.156 -39.031 -16.781 1 92.75 219 THR B N 1
ATOM 3738 C CA . THR B 1 219 ? 6.398 -39.219 -18.016 1 92.75 219 THR B CA 1
ATOM 3739 C C . THR B 1 219 ? 6.113 -40.688 -18.234 1 92.75 219 THR B C 1
ATOM 3741 O O . THR B 1 219 ? 6.703 -41.562 -17.578 1 92.75 219 THR B O 1
ATOM 3744 N N . PRO B 1 220 ? 5.16 -41 -19.094 1 88.25 220 PRO B N 1
ATOM 3745 C CA . PRO B 1 220 ? 4.93 -42.406 -19.406 1 88.25 220 PRO B CA 1
ATOM 3746 C C . PRO B 1 220 ? 6.172 -43.094 -19.969 1 88.25 220 PRO B C 1
ATOM 3748 O O . PRO B 1 220 ? 6.332 -44.312 -19.797 1 88.25 220 PRO B O 1
ATOM 3751 N N . GLU B 1 221 ? 7.039 -42.344 -20.562 1 88.38 221 GLU B N 1
ATOM 3752 C CA . GLU B 1 221 ? 8.219 -42.906 -21.203 1 88.38 221 GLU B CA 1
ATOM 3753 C C . GLU B 1 221 ? 9.375 -43.031 -20.219 1 88.38 221 GLU B C 1
ATOM 3755 O O . GLU B 1 221 ? 10.359 -43.719 -20.5 1 88.38 221 GLU B O 1
ATOM 3760 N N . GLY B 1 222 ? 9.25 -42.375 -19.156 1 91.25 222 GLY B N 1
ATOM 3761 C CA . GLY B 1 222 ? 10.328 -42.438 -18.188 1 91.25 222 GLY B CA 1
ATOM 3762 C C . GLY B 1 222 ? 10.422 -41.188 -17.344 1 91.25 222 GLY B C 1
ATOM 3763 O O . GLY B 1 222 ? 9.555 -40.312 -17.406 1 91.25 222 GLY B O 1
ATOM 3764 N N . THR B 1 223 ? 11.492 -41.219 -16.516 1 94.94 223 THR B N 1
ATOM 3765 C CA . THR B 1 223 ? 11.711 -40.125 -15.586 1 94.94 223 THR B CA 1
ATOM 3766 C C . THR B 1 223 ? 12.961 -39.344 -15.969 1 94.94 223 THR B C 1
ATOM 3768 O O . THR B 1 223 ? 13.984 -39.938 -16.312 1 94.94 223 THR B O 1
ATOM 3771 N N . TYR B 1 224 ? 12.836 -38.031 -15.992 1 96.56 224 TYR B N 1
ATOM 3772 C CA . TYR B 1 224 ? 13.953 -37.094 -16.156 1 96.56 224 TYR B CA 1
ATOM 3773 C C . TYR B 1 224 ? 14.273 -36.406 -14.836 1 96.56 224 TYR B C 1
ATOM 3775 O O . TYR B 1 224 ? 13.367 -35.969 -14.109 1 96.56 224 TYR B O 1
ATOM 3783 N N . THR B 1 225 ? 15.594 -36.344 -14.531 1 97.31 225 THR B N 1
ATOM 3784 C CA . THR B 1 225 ? 15.977 -35.688 -13.289 1 97.31 225 THR B CA 1
ATOM 3785 C C . THR B 1 225 ? 17.031 -34.594 -13.562 1 97.31 225 THR B C 1
ATOM 3787 O O . THR B 1 225 ? 17.797 -34.688 -14.523 1 97.31 225 THR B O 1
ATOM 3790 N N . HIS B 1 226 ? 17.016 -33.594 -12.82 1 97.25 226 HIS B N 1
ATOM 3791 C CA . HIS B 1 226 ? 18.016 -32.531 -12.797 1 97.25 226 HIS B CA 1
ATOM 3792 C C . HIS B 1 226 ? 18.328 -32.094 -11.375 1 97.25 226 HIS B C 1
ATOM 3794 O O . HIS B 1 226 ? 17.406 -31.781 -10.609 1 97.25 226 HIS B O 1
ATOM 3800 N N . PRO B 1 227 ? 19.578 -32.125 -10.977 1 96.25 227 PRO B N 1
ATOM 3801 C CA . PRO B 1 227 ? 19.922 -31.625 -9.641 1 96.25 227 PRO B CA 1
ATOM 3802 C C . PRO B 1 227 ? 19.656 -30.141 -9.484 1 96.25 227 PRO B C 1
ATOM 3804 O O . PRO B 1 227 ? 19.594 -29.406 -10.484 1 96.25 227 PRO B O 1
ATOM 3807 N N . GLY B 1 228 ? 19.516 -29.75 -8.234 1 95 228 GLY B N 1
ATOM 3808 C CA . GLY B 1 228 ? 19.375 -28.328 -7.98 1 95 228 GLY B CA 1
ATOM 3809 C C . GLY B 1 228 ? 20.672 -27.547 -8.227 1 95 228 GLY B C 1
ATOM 3810 O O . GLY B 1 228 ? 21.75 -28.141 -8.297 1 95 228 GLY B O 1
ATOM 3811 N N . PHE B 1 229 ? 20.516 -26.25 -8.508 1 94.88 229 PHE B N 1
ATOM 3812 C CA . PHE B 1 229 ? 21.688 -25.391 -8.625 1 94.88 229 PHE B CA 1
ATOM 3813 C C . PHE B 1 229 ? 22.125 -24.875 -7.254 1 94.88 229 PHE B C 1
ATOM 3815 O O . PHE B 1 229 ? 21.281 -24.625 -6.387 1 94.88 229 PHE B O 1
ATOM 3822 N N . ASP B 1 230 ? 23.391 -24.719 -7.09 1 91.25 230 ASP B N 1
ATOM 3823 C CA . ASP B 1 230 ? 23.938 -24.203 -5.84 1 91.25 230 ASP B CA 1
ATOM 3824 C C . ASP B 1 230 ? 23.859 -22.688 -5.785 1 91.25 230 ASP B C 1
ATOM 3826 O O . ASP B 1 230 ? 24.719 -21.984 -6.332 1 91.25 230 ASP B O 1
ATOM 3830 N N . VAL B 1 231 ? 22.797 -22.203 -5.199 1 91.5 231 VAL B N 1
ATOM 3831 C CA . VAL B 1 231 ? 22.609 -20.766 -5.02 1 91.5 231 VAL B CA 1
ATOM 3832 C C . VAL B 1 231 ? 22.312 -20.469 -3.551 1 91.5 231 VAL B C 1
ATOM 3834 O O . VAL B 1 231 ? 21.859 -21.344 -2.811 1 91.5 231 VAL B O 1
ATOM 3837 N N . GLU B 1 232 ? 22.656 -19.297 -3.08 1 91.25 232 GLU B N 1
ATOM 3838 C CA . GLU B 1 232 ? 22.266 -18.859 -1.744 1 91.25 232 GLU B CA 1
ATOM 3839 C C . GLU B 1 232 ? 20.781 -18.516 -1.688 1 91.25 232 GLU B C 1
ATOM 3841 O O . GLU B 1 232 ? 20.344 -17.531 -2.293 1 91.25 232 GLU B O 1
ATOM 3846 N N . ALA B 1 233 ? 20.0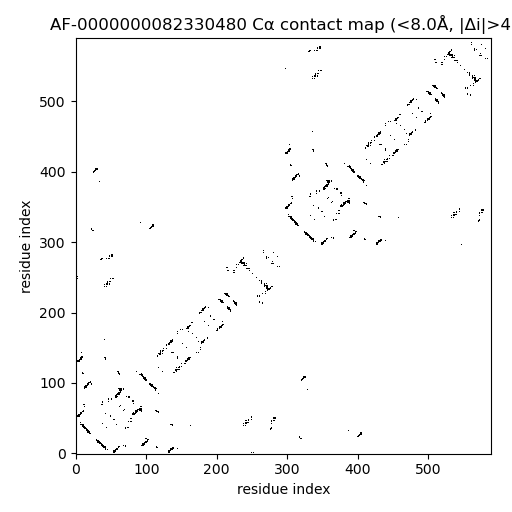31 -19.297 -0.974 1 87.31 233 ALA B N 1
ATOM 3847 C CA . ALA B 1 233 ? 18.594 -19.078 -0.864 1 87.31 233 ALA B CA 1
ATOM 3848 C C . ALA B 1 233 ? 18.297 -17.891 0.033 1 87.31 233 ALA B C 1
ATOM 3850 O O . ALA B 1 233 ? 18.859 -17.766 1.127 1 87.31 233 ALA B O 1
ATOM 3851 N N . VAL B 1 234 ? 17.5 -17.016 -0.432 1 85.19 234 VAL B N 1
ATOM 3852 C CA . VAL B 1 234 ? 17.109 -15.812 0.305 1 85.19 234 VAL B CA 1
ATOM 3853 C C . VAL B 1 234 ? 15.617 -15.883 0.642 1 85.19 234 VAL B C 1
ATOM 3855 O O . VAL B 1 234 ? 15.227 -15.719 1.799 1 85.19 234 VAL B O 1
ATOM 3858 N N . ASP B 1 235 ? 14.828 -16.156 -0.318 1 85.25 235 ASP B N 1
ATOM 3859 C CA . ASP B 1 235 ? 13.375 -16.25 -0.208 1 85.25 235 ASP B CA 1
ATOM 3860 C C . ASP B 1 235 ? 12.797 -17.203 -1.252 1 85.25 235 ASP B C 1
ATOM 3862 O O . ASP B 1 235 ? 12.891 -16.953 -2.453 1 85.25 235 ASP B O 1
ATOM 3866 N N . ALA B 1 236 ? 12.148 -18.141 -0.787 1 83.69 236 ALA B N 1
ATOM 3867 C CA . ALA B 1 236 ? 11.672 -19.188 -1.701 1 83.69 236 ALA B CA 1
ATOM 3868 C C . ALA B 1 236 ? 10.312 -18.828 -2.285 1 83.69 236 ALA B C 1
ATOM 3870 O O . ALA B 1 236 ? 9.781 -19.547 -3.129 1 83.69 236 ALA B O 1
ATOM 3871 N N . ALA B 1 237 ? 9.758 -17.688 -1.838 1 85.5 237 ALA B N 1
ATOM 3872 C CA . ALA B 1 237 ? 8.445 -17.281 -2.336 1 85.5 237 ALA B CA 1
ATOM 3873 C C . ALA B 1 237 ? 8.461 -17.109 -3.854 1 85.5 237 ALA B C 1
ATOM 3875 O O . ALA B 1 237 ? 9.305 -16.391 -4.391 1 85.5 237 ALA B O 1
ATOM 3876 N N . GLY B 1 238 ? 7.652 -17.875 -4.523 1 91.94 238 GLY B N 1
ATOM 3877 C CA . GLY B 1 238 ? 7.488 -17.719 -5.961 1 91.94 238 GLY B CA 1
ATOM 3878 C C . GLY B 1 238 ? 8.43 -18.594 -6.766 1 91.94 238 GLY B C 1
ATOM 3879 O O . GLY B 1 238 ? 8.352 -18.641 -7.992 1 91.94 238 GLY B O 1
ATOM 3880 N N . ALA B 1 239 ? 9.336 -19.297 -6.09 1 94.19 239 ALA B N 1
ATOM 3881 C CA . ALA B 1 239 ? 10.297 -20.125 -6.801 1 94.19 239 ALA B CA 1
ATOM 3882 C C . ALA B 1 239 ? 9.586 -21.219 -7.605 1 94.19 239 ALA B C 1
ATOM 3884 O O . ALA B 1 239 ? 9.961 -21.5 -8.742 1 94.19 239 ALA B O 1
ATOM 3885 N N . GLY B 1 240 ? 8.617 -21.828 -6.973 1 95.38 240 GLY B N 1
ATOM 3886 C CA . GLY B 1 240 ? 7.824 -22.828 -7.688 1 95.38 240 GLY B CA 1
ATOM 3887 C C . GLY B 1 240 ? 7.098 -22.25 -8.891 1 95.38 240 GLY B C 1
ATOM 3888 O O . GLY B 1 240 ? 7.027 -22.891 -9.945 1 95.38 240 GLY B O 1
ATOM 3889 N N . ASP B 1 241 ? 6.566 -21.062 -8.766 1 96.88 241 ASP B N 1
ATOM 3890 C CA . ASP B 1 241 ? 5.895 -20.391 -9.867 1 96.88 241 ASP B CA 1
ATOM 3891 C C . ASP B 1 241 ? 6.867 -20.094 -11.008 1 96.88 241 ASP B C 1
ATOM 3893 O O . ASP B 1 241 ? 6.531 -20.266 -12.18 1 96.88 241 ASP B O 1
ATOM 3897 N N . ALA B 1 242 ? 8.039 -19.672 -10.625 1 97.31 242 ALA B N 1
ATOM 3898 C CA . ALA B 1 242 ? 9.07 -19.391 -11.625 1 97.31 242 ALA B CA 1
ATOM 3899 C C . ALA B 1 242 ? 9.5 -20.688 -12.336 1 97.31 242 ALA B C 1
ATOM 3901 O O . ALA B 1 242 ? 9.758 -20.672 -13.539 1 97.31 242 ALA B O 1
ATOM 3902 N N . PHE B 1 243 ? 9.586 -21.734 -11.602 1 97.88 243 PHE B N 1
ATOM 3903 C CA . PHE B 1 243 ? 9.875 -23.047 -12.172 1 97.88 243 PHE B CA 1
ATOM 3904 C C . PHE B 1 243 ? 8.828 -23.422 -13.219 1 97.88 243 PHE B C 1
ATOM 3906 O O . PHE B 1 243 ? 9.18 -23.781 -14.352 1 97.88 243 PHE B O 1
ATOM 3913 N N . ALA B 1 244 ? 7.598 -23.297 -12.828 1 98.44 244 ALA B N 1
ATOM 3914 C CA . ALA B 1 244 ? 6.516 -23.625 -13.75 1 98.44 244 ALA B CA 1
ATOM 3915 C C . ALA B 1 244 ? 6.582 -22.75 -15.008 1 98.44 244 ALA B C 1
ATOM 3917 O O . ALA B 1 244 ? 6.453 -23.25 -16.125 1 98.44 244 ALA B O 1
ATOM 3918 N N . ALA B 1 245 ? 6.816 -21.5 -14.828 1 98.62 245 ALA B N 1
ATOM 3919 C CA . ALA B 1 245 ? 6.918 -20.562 -15.953 1 98.62 245 ALA B CA 1
ATOM 3920 C C . ALA B 1 245 ? 8.07 -20.953 -16.875 1 98.62 245 ALA B C 1
ATOM 3922 O O . ALA B 1 245 ? 7.918 -20.953 -18.094 1 98.62 245 ALA B O 1
ATOM 3923 N N . GLY B 1 246 ? 9.203 -21.234 -16.297 1 98.44 246 GLY B N 1
ATOM 3924 C CA . GLY B 1 246 ? 10.359 -21.625 -17.094 1 98.44 246 GLY B CA 1
ATOM 3925 C C . GLY B 1 246 ? 10.125 -22.891 -17.906 1 98.44 246 GLY B C 1
ATOM 3926 O O . GLY B 1 246 ? 10.508 -22.969 -19.078 1 98.44 246 GLY B O 1
ATOM 3927 N N . PHE B 1 247 ? 9.492 -23.875 -17.297 1 98.69 247 PHE B N 1
ATOM 3928 C CA . PHE B 1 247 ? 9.188 -25.109 -18 1 98.69 247 PHE B CA 1
ATOM 3929 C C . PHE B 1 247 ? 8.258 -24.859 -19.172 1 98.69 247 PHE B C 1
ATOM 3931 O O . PHE B 1 247 ? 8.531 -25.297 -20.297 1 98.69 247 PHE B O 1
ATOM 3938 N N . LEU B 1 248 ? 7.223 -24.109 -18.922 1 98.56 248 LEU B N 1
ATOM 3939 C CA . LEU B 1 248 ? 6.223 -23.844 -19.938 1 98.56 248 LEU B CA 1
ATOM 3940 C C . LEU B 1 248 ? 6.82 -23.016 -21.078 1 98.56 248 LEU B C 1
ATOM 3942 O O . LEU B 1 248 ? 6.555 -23.297 -22.25 1 98.56 248 LEU B O 1
ATOM 3946 N N . ALA B 1 249 ? 7.621 -22.031 -20.703 1 97.94 249 ALA B N 1
ATOM 3947 C CA . ALA B 1 249 ? 8.211 -21.156 -21.703 1 97.94 249 ALA B CA 1
ATOM 3948 C C . ALA B 1 249 ? 9.039 -21.969 -22.719 1 97.94 249 ALA B C 1
ATOM 3950 O O . ALA B 1 249 ? 8.953 -21.719 -23.922 1 97.94 249 ALA B O 1
ATOM 3951 N N . THR B 1 250 ? 9.797 -22.938 -22.25 1 97.12 250 THR B N 1
ATOM 3952 C CA . THR B 1 250 ? 10.688 -23.703 -23.125 1 97.12 250 THR B CA 1
ATOM 3953 C C . THR B 1 250 ? 9.93 -24.859 -23.781 1 97.12 250 THR B C 1
ATOM 3955 O O . THR B 1 250 ? 10.117 -25.125 -24.969 1 97.12 250 THR B O 1
ATOM 3958 N N . ARG B 1 251 ? 9.039 -25.469 -23.078 1 95.69 251 ARG B N 1
ATOM 3959 C CA . ARG B 1 251 ? 8.289 -26.594 -23.625 1 95.69 251 ARG B CA 1
ATOM 3960 C C . ARG B 1 251 ? 7.418 -26.156 -24.797 1 95.69 251 ARG B C 1
ATOM 3962 O O . ARG B 1 251 ? 7.305 -26.875 -25.781 1 95.69 251 ARG B O 1
ATOM 3969 N N . LEU B 1 252 ? 6.812 -25.031 -24.672 1 95.44 252 LEU B N 1
ATOM 3970 C CA . LEU B 1 252 ? 5.926 -24.516 -25.719 1 95.44 252 LEU B CA 1
ATOM 3971 C C . LEU B 1 252 ? 6.707 -24.156 -26.969 1 95.44 252 LEU B C 1
ATOM 3973 O O . LEU B 1 252 ? 6.137 -24.078 -28.062 1 95.44 252 LEU B O 1
ATOM 3977 N N . GLU B 1 253 ? 7.988 -24 -26.797 1 94.81 253 GLU B N 1
ATOM 3978 C CA . GLU B 1 253 ? 8.852 -23.719 -27.953 1 94.81 253 GLU B CA 1
ATOM 3979 C C . GLU B 1 253 ? 9.422 -25.016 -28.531 1 94.81 253 GLU B C 1
ATOM 3981 O O . GLU B 1 253 ? 10.18 -24.984 -29.5 1 94.81 253 GLU B O 1
ATOM 3986 N N . GLY B 1 254 ? 9.188 -26.078 -27.891 1 94.69 254 GLY B N 1
ATOM 3987 C CA . GLY B 1 254 ? 9.594 -27.359 -28.453 1 94.69 254 GLY B CA 1
ATOM 3988 C C . GLY B 1 254 ? 10.891 -27.891 -27.859 1 94.69 254 GLY B C 1
ATOM 3989 O O . GLY B 1 254 ? 11.469 -28.844 -28.375 1 94.69 254 GLY B O 1
ATOM 3990 N N . THR B 1 255 ? 11.344 -27.328 -26.844 1 95.44 255 THR B N 1
ATOM 3991 C CA . THR B 1 255 ? 12.555 -27.781 -26.156 1 95.44 255 THR B CA 1
ATOM 3992 C C . THR B 1 255 ? 12.367 -29.188 -25.594 1 95.44 255 THR B C 1
ATOM 3994 O O . THR B 1 255 ? 11.281 -29.516 -25.109 1 95.44 255 THR B O 1
ATOM 3997 N N . ASP B 1 256 ? 13.383 -30.016 -25.672 1 96.38 256 ASP B N 1
ATOM 3998 C CA . ASP B 1 256 ? 13.25 -31.359 -25.125 1 96.38 256 ASP B CA 1
ATOM 3999 C C . ASP B 1 256 ? 13.117 -31.328 -23.609 1 96.38 256 ASP B C 1
ATOM 4001 O O . ASP B 1 256 ? 13.391 -30.312 -22.969 1 96.38 256 ASP B O 1
ATOM 4005 N N . LEU B 1 257 ? 12.68 -32.406 -23.016 1 97.25 257 LEU B N 1
ATOM 4006 C CA . LEU B 1 257 ? 12.281 -32.469 -21.609 1 97.25 257 LEU B CA 1
ATOM 4007 C C . LEU B 1 257 ? 13.477 -32.219 -20.703 1 97.25 257 LEU B C 1
ATOM 4009 O O . LEU B 1 257 ? 13.352 -31.531 -19.672 1 97.25 257 LEU B O 1
ATOM 4013 N N . GLU B 1 258 ? 14.617 -32.719 -21.062 1 96.69 258 GLU B N 1
ATOM 4014 C CA . GLU B 1 258 ? 15.812 -32.531 -20.234 1 96.69 258 GLU B CA 1
ATOM 4015 C C . GLU B 1 258 ? 16.219 -31.062 -20.141 1 96.69 258 GLU B C 1
ATOM 4017 O O . GLU B 1 258 ? 16.438 -30.547 -19.047 1 96.69 258 GLU B O 1
ATOM 4022 N N . ASP B 1 259 ? 16.312 -30.438 -21.281 1 97.12 259 ASP B N 1
ATOM 4023 C CA . ASP B 1 259 ? 16.688 -29.031 -21.328 1 97.12 259 ASP B CA 1
ATOM 4024 C C . ASP B 1 259 ? 15.609 -28.156 -20.688 1 97.12 259 ASP B C 1
ATOM 4026 O O . ASP B 1 259 ? 15.922 -27.156 -20.031 1 97.12 259 ASP B O 1
ATOM 4030 N N . ALA B 1 260 ? 14.328 -28.5 -20.906 1 98.06 260 ALA B N 1
ATOM 4031 C CA . ALA B 1 260 ? 13.227 -27.75 -20.297 1 98.06 260 ALA B CA 1
ATOM 4032 C C . ALA B 1 260 ? 13.289 -27.828 -18.781 1 98.06 260 ALA B C 1
ATOM 4034 O O . ALA B 1 260 ? 13.047 -26.844 -18.094 1 98.06 260 ALA B O 1
ATOM 4035 N N . LEU B 1 261 ? 13.641 -29.016 -18.281 1 98.19 261 LEU B N 1
ATOM 4036 C CA . LEU B 1 261 ? 13.766 -29.219 -16.844 1 98.19 261 LEU B CA 1
ATOM 4037 C C . LEU B 1 261 ? 14.914 -28.391 -16.266 1 98.19 261 LEU B C 1
ATOM 4039 O O . LEU B 1 261 ? 14.758 -27.75 -15.219 1 98.19 261 LEU B O 1
ATOM 4043 N N . ALA B 1 262 ? 16.016 -28.391 -16.938 1 97.75 262 ALA B N 1
ATOM 4044 C CA . ALA B 1 262 ? 17.156 -27.594 -16.5 1 97.75 262 ALA B CA 1
ATOM 4045 C C . ALA B 1 262 ? 16.797 -26.109 -16.469 1 97.75 262 ALA B C 1
ATOM 4047 O O . ALA B 1 262 ? 17.141 -25.406 -15.516 1 97.75 262 ALA B O 1
ATOM 4048 N N . TYR B 1 263 ? 16.156 -25.641 -17.5 1 97.94 263 TYR B N 1
ATOM 4049 C CA . TYR B 1 263 ? 15.75 -24.234 -17.594 1 97.94 263 TYR B CA 1
ATOM 4050 C C . TYR B 1 263 ? 14.789 -23.875 -16.469 1 97.94 263 TYR B C 1
ATOM 4052 O O . TYR B 1 263 ? 14.922 -22.828 -15.844 1 97.94 263 TYR B O 1
ATOM 4060 N N . ALA B 1 264 ? 13.82 -24.75 -16.219 1 98.5 264 ALA B N 1
ATOM 4061 C CA . ALA B 1 264 ? 12.859 -24.562 -15.141 1 98.5 264 ALA B CA 1
ATOM 4062 C C . ALA B 1 264 ? 13.555 -24.469 -13.789 1 98.5 264 ALA B C 1
ATOM 4064 O O . ALA B 1 264 ? 13.266 -23.562 -13 1 98.5 264 ALA B O 1
ATOM 4065 N N . ASN B 1 265 ? 14.5 -25.328 -13.547 1 97.5 265 ASN B N 1
ATOM 4066 C CA . ASN B 1 265 ? 15.273 -25.312 -12.312 1 97.5 265 ASN B CA 1
ATOM 4067 C C . ASN B 1 265 ? 16.062 -24.016 -12.148 1 97.5 265 ASN B C 1
ATOM 4069 O O . ASN B 1 265 ? 16.156 -23.484 -11.047 1 97.5 265 ASN B O 1
ATOM 4073 N N . ALA B 1 266 ? 16.594 -23.594 -13.234 1 97.12 266 ALA B N 1
ATOM 4074 C CA . ALA B 1 266 ? 17.344 -22.344 -13.195 1 97.12 266 ALA B CA 1
ATOM 4075 C C . ALA B 1 266 ? 16.438 -21.172 -12.805 1 97.12 266 ALA B C 1
ATOM 4077 O O . ALA B 1 266 ? 16.812 -20.328 -11.992 1 97.12 266 ALA B O 1
ATOM 4078 N N . CYS B 1 267 ? 15.258 -21.125 -13.375 1 97.5 267 CYS B N 1
ATOM 4079 C CA . CYS B 1 267 ? 14.297 -20.078 -13.039 1 97.5 267 CYS B CA 1
ATOM 4080 C C . CYS B 1 267 ? 13.953 -20.109 -11.555 1 97.5 267 CYS B C 1
ATOM 4082 O O . CYS B 1 267 ? 13.953 -19.078 -10.891 1 97.5 267 CYS B O 1
ATOM 4084 N N . GLY B 1 268 ? 13.695 -21.312 -11.055 1 96.69 268 GLY B N 1
ATOM 4085 C CA . GLY B 1 268 ? 13.398 -21.453 -9.633 1 96.69 268 GLY B CA 1
ATOM 4086 C C . GLY B 1 268 ? 14.547 -21.031 -8.742 1 96.69 268 GLY B C 1
ATOM 4087 O O . GLY B 1 268 ? 14.344 -20.312 -7.758 1 96.69 268 GLY B O 1
ATOM 4088 N N . ALA B 1 269 ? 15.711 -21.453 -9.078 1 95.38 269 ALA B N 1
ATOM 4089 C CA . ALA B 1 269 ? 16.906 -21.156 -8.297 1 95.38 269 ALA B CA 1
ATOM 4090 C C . ALA B 1 269 ? 17.188 -19.656 -8.258 1 95.38 269 ALA B C 1
ATOM 4092 O O . ALA B 1 269 ? 17.484 -19.109 -7.191 1 95.38 269 ALA B O 1
ATOM 4093 N N . LEU B 1 270 ? 17.141 -19.062 -9.422 1 95.38 270 LEU B N 1
ATOM 4094 C CA . LEU B 1 270 ? 17.391 -17.625 -9.5 1 95.38 270 LEU B CA 1
ATOM 4095 C C . LEU B 1 270 ? 16.359 -16.844 -8.68 1 95.38 270 LEU B C 1
ATOM 4097 O O . LEU B 1 270 ? 16.703 -15.883 -7.988 1 95.38 270 LEU B O 1
ATOM 4101 N N . THR B 1 271 ? 15.094 -17.234 -8.773 1 94.88 271 THR B N 1
ATOM 4102 C CA . THR B 1 271 ? 14.039 -16.578 -8.008 1 94.88 271 THR B CA 1
ATOM 4103 C C . THR B 1 271 ? 14.273 -16.75 -6.508 1 94.88 271 THR B C 1
ATOM 4105 O O . THR B 1 271 ? 14.141 -15.797 -5.742 1 94.88 271 THR B O 1
ATOM 4108 N N . ALA B 1 272 ? 14.672 -17.922 -6.074 1 93 272 ALA B N 1
ATOM 4109 C CA . ALA B 1 272 ? 14.898 -18.219 -4.66 1 93 272 ALA B CA 1
ATOM 4110 C C . ALA B 1 272 ? 16.078 -17.422 -4.117 1 93 272 ALA B C 1
ATOM 4112 O O . ALA B 1 272 ? 16.203 -17.234 -2.904 1 93 272 ALA B O 1
ATOM 4113 N N . SER B 1 273 ? 16.953 -17 -5 1 91.38 273 SER B N 1
ATOM 4114 C CA . SER B 1 273 ? 18.156 -16.297 -4.59 1 91.38 273 SER B CA 1
ATOM 4115 C C . SER B 1 273 ? 17.906 -14.797 -4.449 1 91.38 273 SER B C 1
ATOM 4117 O O . SER B 1 273 ? 18.797 -14.039 -4.078 1 91.38 273 SER B O 1
ATOM 4119 N N . ARG B 1 274 ? 16.703 -14.391 -4.723 1 86.38 274 ARG B N 1
ATOM 4120 C CA . ARG B 1 274 ? 16.328 -12.984 -4.668 1 86.38 274 ARG B CA 1
ATOM 4121 C C . ARG B 1 274 ? 15.242 -12.75 -3.619 1 86.38 274 ARG B C 1
ATOM 4123 O O . ARG B 1 274 ? 14.562 -13.695 -3.199 1 86.38 274 ARG B O 1
ATOM 4130 N N . GLU B 1 275 ? 15.109 -11.523 -3.219 1 77.31 275 GLU B N 1
ATOM 4131 C CA . GLU B 1 275 ? 14.102 -11.219 -2.211 1 77.31 275 GLU B CA 1
ATOM 4132 C C . GLU B 1 275 ? 12.773 -10.836 -2.857 1 77.31 275 GLU B C 1
ATOM 4134 O O . GLU B 1 275 ? 12.742 -10.031 -3.793 1 77.31 275 GLU B O 1
ATOM 4139 N N . GLY B 1 276 ? 11.68 -11.32 -2.352 1 70.5 276 GLY B N 1
ATOM 4140 C CA . GLY B 1 276 ? 10.328 -10.945 -2.746 1 70.5 276 GLY B CA 1
ATOM 4141 C C . GLY B 1 276 ? 9.773 -11.805 -3.863 1 70.5 276 GLY B C 1
ATOM 4142 O O . GLY B 1 276 ? 10.531 -12.391 -4.641 1 70.5 276 GLY B O 1
ATOM 4143 N N . ALA B 1 277 ? 8.367 -11.844 -3.789 1 63.12 277 ALA B N 1
ATOM 4144 C CA . ALA B 1 277 ? 7.66 -12.516 -4.883 1 63.12 277 ALA B CA 1
ATOM 4145 C C . ALA B 1 277 ? 7.676 -11.664 -6.145 1 63.12 277 ALA B C 1
ATOM 4147 O O . ALA B 1 277 ? 7.867 -10.445 -6.078 1 63.12 277 ALA B O 1
ATOM 4148 N N . ARG B 1 278 ? 8.016 -12.039 -7.32 1 68 278 ARG B N 1
ATOM 4149 C CA . ARG B 1 278 ? 8.023 -11.383 -8.625 1 68 278 ARG B CA 1
ATOM 4150 C C . ARG B 1 278 ? 9.438 -10.938 -9.008 1 68 278 ARG B C 1
ATOM 4152 O O . ARG B 1 278 ? 9.625 -9.836 -9.516 1 68 278 ARG B O 1
ATOM 4159 N N . ASN B 1 279 ? 10.18 -11.727 -8.516 1 75.25 279 ASN B N 1
ATOM 4160 C CA . ASN B 1 279 ? 11.586 -11.516 -8.836 1 75.25 279 ASN B CA 1
ATOM 4161 C C . ASN B 1 279 ? 12.094 -12.562 -9.82 1 75.25 279 ASN B C 1
ATOM 4163 O O . ASN B 1 279 ? 13.281 -12.914 -9.805 1 75.25 279 ASN B O 1
ATOM 4167 N N . ALA B 1 280 ? 11.109 -13.023 -10.602 1 82.56 280 ALA B N 1
ATOM 4168 C CA . ALA B 1 280 ? 11.5 -14.016 -11.602 1 82.56 280 ALA B CA 1
ATOM 4169 C C . ALA B 1 280 ? 12.477 -13.422 -12.617 1 82.56 280 ALA B C 1
ATOM 4171 O O . ALA B 1 280 ? 12.391 -12.234 -12.938 1 82.56 280 ALA B O 1
ATOM 4172 N N . PRO B 1 281 ? 13.359 -14.25 -13.109 1 89.19 281 PRO B N 1
ATOM 4173 C CA . PRO B 1 281 ? 14.406 -13.758 -14.008 1 89.19 281 PRO B CA 1
ATOM 4174 C C . PRO B 1 281 ? 13.898 -13.523 -15.43 1 89.19 281 PRO B C 1
ATOM 4176 O O . PRO B 1 281 ? 12.891 -14.102 -15.828 1 89.19 281 PRO B O 1
ATOM 4179 N N . THR B 1 282 ? 14.688 -12.719 -16.094 1 94 282 THR B N 1
ATOM 4180 C CA . THR B 1 282 ? 14.477 -12.57 -17.516 1 94 282 THR B CA 1
ATOM 4181 C C . THR B 1 282 ? 15.102 -13.727 -18.281 1 94 282 THR B C 1
ATOM 4183 O O . THR B 1 282 ? 15.93 -14.469 -17.75 1 94 282 THR B O 1
ATOM 4186 N N . ALA B 1 283 ? 14.695 -13.852 -19.531 1 94.88 283 ALA B N 1
ATOM 4187 C CA . ALA B 1 283 ? 15.273 -14.883 -20.391 1 94.88 283 ALA B CA 1
ATOM 4188 C C . ALA B 1 283 ? 16.797 -14.734 -20.484 1 94.88 283 ALA B C 1
ATOM 4190 O O . ALA B 1 283 ? 17.531 -15.719 -20.375 1 94.88 283 ALA B O 1
ATOM 4191 N N . ALA B 1 284 ? 17.203 -13.477 -20.562 1 94.44 284 ALA B N 1
ATOM 4192 C CA . ALA B 1 284 ? 18.641 -13.203 -20.656 1 94.44 284 ALA B CA 1
ATOM 4193 C C . ALA B 1 284 ? 19.375 -13.641 -19.391 1 94.44 284 ALA B C 1
ATOM 4195 O O . ALA B 1 284 ? 20.469 -14.195 -19.469 1 94.44 284 ALA B O 1
ATOM 4196 N N . GLU B 1 285 ? 18.812 -13.406 -18.312 1 94.75 285 GLU B N 1
ATOM 4197 C CA . GLU B 1 285 ? 19.422 -13.773 -17.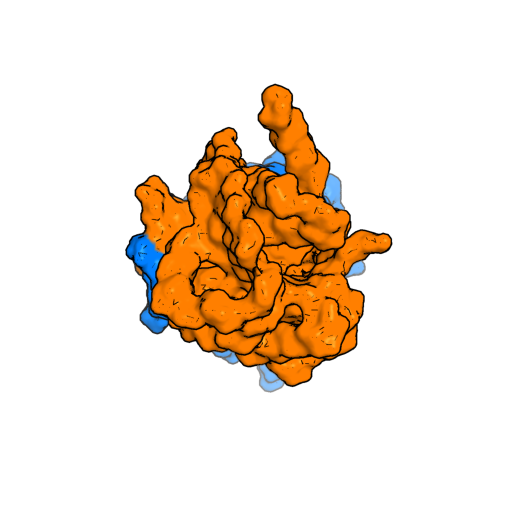031 1 94.75 285 GLU B CA 1
ATOM 4198 C C . GLU B 1 285 ? 19.516 -15.289 -16.891 1 94.75 285 GLU B C 1
ATOM 4200 O O . GLU B 1 285 ? 20.531 -15.812 -16.406 1 94.75 285 GLU B O 1
ATOM 4205 N N . VAL B 1 286 ? 18.484 -16 -17.328 1 95.94 286 VAL B N 1
ATOM 4206 C CA . VAL B 1 286 ? 18.484 -17.453 -17.219 1 95.94 286 VAL B CA 1
ATOM 4207 C C . VAL B 1 286 ? 19.531 -18.047 -18.172 1 95.94 286 VAL B C 1
ATOM 4209 O O . VAL B 1 286 ? 20.281 -18.938 -17.781 1 95.94 286 VAL B O 1
ATOM 4212 N N . ASP B 1 287 ? 19.578 -17.516 -19.359 1 95.19 287 ASP B N 1
ATOM 4213 C CA . ASP B 1 287 ? 20.547 -18 -20.344 1 95.19 287 ASP B CA 1
ATOM 4214 C C . ASP B 1 287 ? 21.969 -17.812 -19.844 1 95.19 287 ASP B C 1
ATOM 4216 O O . ASP B 1 287 ? 22.797 -18.719 -19.984 1 95.19 287 ASP B O 1
ATOM 4220 N N . ARG B 1 288 ? 22.188 -16.656 -19.234 1 94.56 288 ARG B N 1
ATOM 4221 C CA . ARG B 1 288 ? 23.5 -16.391 -18.672 1 94.56 288 ARG B CA 1
ATOM 4222 C C . ARG B 1 288 ? 23.828 -17.344 -17.531 1 94.56 288 ARG B C 1
ATOM 4224 O O . ARG B 1 288 ? 24.938 -17.859 -17.438 1 94.56 288 ARG B O 1
ATOM 4231 N N . PHE B 1 289 ? 22.969 -17.547 -16.75 1 94.25 289 PHE B N 1
ATOM 4232 C CA . PHE B 1 289 ? 23.109 -18.406 -15.594 1 94.25 289 PHE B CA 1
ATOM 4233 C C . PHE B 1 289 ? 23.469 -19.828 -16.031 1 94.25 289 PHE B C 1
ATOM 4235 O O . PHE B 1 289 ? 24.359 -20.453 -15.438 1 94.25 289 PHE B O 1
ATOM 4242 N N . LEU B 1 290 ? 22.797 -20.391 -17.062 1 94.69 290 LEU B N 1
ATOM 4243 C CA . LEU B 1 290 ? 23 -21.75 -17.547 1 94.69 290 LEU B CA 1
ATOM 4244 C C . LEU B 1 290 ? 24.312 -21.859 -18.328 1 94.69 290 LEU B C 1
ATOM 4246 O O . LEU B 1 290 ? 25.016 -22.859 -18.219 1 94.69 290 LEU B O 1
ATOM 4250 N N . SER B 1 291 ? 24.609 -20.812 -19.062 1 92 291 SER B N 1
ATOM 4251 C CA . SER B 1 291 ? 25.828 -20.812 -19.859 1 92 291 SER B CA 1
ATOM 4252 C C . SER B 1 291 ? 27.062 -20.828 -18.969 1 92 291 SER B C 1
ATOM 4254 O O . SER B 1 291 ? 28.078 -21.438 -19.312 1 92 291 SER B O 1
ATOM 4256 N N . GLU B 1 292 ? 26.984 -20.188 -17.875 1 88.06 292 GLU B N 1
ATOM 4257 C CA . GLU B 1 292 ? 28.109 -20.109 -16.938 1 88.06 292 GLU B CA 1
ATOM 4258 C C . GLU B 1 292 ? 28.312 -21.438 -16.234 1 88.06 292 GLU B C 1
ATOM 4260 O O . GLU B 1 292 ? 29.391 -21.688 -15.664 1 88.06 292 GLU B O 1
ATOM 4265 N N . ARG B 1 293 ? 27.438 -22.312 -16.203 1 84.06 293 ARG B N 1
ATOM 4266 C CA . ARG B 1 293 ? 27.516 -23.562 -15.445 1 84.06 293 ARG B CA 1
ATOM 4267 C C . ARG B 1 293 ? 27.719 -24.766 -16.375 1 84.06 293 ARG B C 1
ATOM 4269 O O . ARG B 1 293 ? 28.031 -25.859 -15.906 1 84.06 293 ARG B O 1
ATOM 4276 N N . ASP B 1 294 ? 27.297 -24.641 -17.656 1 72.44 294 ASP B N 1
ATOM 4277 C CA . ASP B 1 294 ? 27.625 -25.688 -18.625 1 72.44 294 ASP B CA 1
ATOM 4278 C C . ASP B 1 294 ? 29.125 -25.734 -18.891 1 72.44 294 ASP B C 1
ATOM 4280 O O . ASP B 1 294 ? 29.672 -26.766 -19.297 1 72.44 294 ASP B O 1
ATOM 4284 N N . GLU B 1 295 ? 29.922 -24.688 -18.547 1 52.22 295 GLU B N 1
ATOM 4285 C CA . GLU B 1 295 ? 31.375 -24.703 -18.719 1 52.22 295 GLU B CA 1
ATOM 4286 C C . GLU B 1 295 ? 32.062 -25.297 -17.5 1 52.22 295 GLU B C 1
ATOM 4288 O O . GLU B 1 295 ? 31.594 -25.141 -16.375 1 52.22 295 GLU B O 1
#

pLDDT: mean 92.35, std 9.79, range [49.84, 98.88]

Sequence (590 aa):
MPPTVLTAGHVNWDVTLRVDRLPVPDGEATIRSQRQSGGGSAANVAAALAGLEVETGLIGSVGDDDNGLLARRGLEEAGVSLSGLRVVEDAQTAVKYLLVDDSGEVSILGNDGVNEAVRPADVDADHVRSVDHVHLTSQHPETAARIASLAADAGITVSFDPGRRFGDREYDAVLAAADVLFLTEREAAALGESDGLDRRPADRIVAVTSGADGAELRTPEGTYTHPGFDVEAVDAAGAGDAFAAGFLATRLEGTDLEDALAYANACGALTASREGARNAPTAAEVDRFLSERDEMPPTVLTAGHVNWDVTLRVDRLPVPDGEATIRSQRQSGGGSAANVAAALAGLEVETGLIGSVGDDDNGLLARRGLEEAGVSLSGLRVVEDAQTAVKYLLVDDSGEVSILGNDGVNEAVRPADVDADHVRSVDHVHLTSQHPETAARIASLAADAGITVSFDPGRRFGDREYDAVLAAADVLFLTEREAAALGESDGLDRRPADRIVAVTSGADGAELRTPEGTYTHPGFDVEAVDAAGAGDAFAAGFLATRLEGTDLEDALAYANACGALTASREGARNAPTAAEVDRFLSERDE

Organism: NCBI:txid2816475